Protein 2QWU (pdb70)

Structure (mmCIF, N/CA/C/O backbone):
data_2QWU
#
_entry.id   2QWU
#
_cell.length_a   49.031
_cell.length_b   83.991
_cell.length_c   89.838
_cell.angle_alpha   90.00
_cell.angle_beta   90.00
_cell.angle_gamma   90.00
#
_symmetry.space_group_name_H-M   'P 21 21 21'
#
loop_
_entity.id
_entity.type
_entity.pdbx_description
1 polymer 'Intracellular growth locus, subunit C'
2 water water
#
loop_
_atom_site.group_PDB
_atom_site.id
_atom_site.type_symbol
_atom_site.label_atom_id
_atom_site.label_alt_id
_atom_site.label_comp_id
_atom_site.label_asym_id
_atom_site.label_entity_id
_atom_site.label_seq_id
_atom_site.pdbx_PDB_ins_code
_atom_site.Cartn_x
_atom_site.Cartn_y
_atom_site.Cartn_z
_atom_site.occupancy
_atom_site.B_iso_or_equiv
_atom_site.auth_seq_id
_atom_site.auth_comp_id
_atom_site.auth_asym_id
_atom_site.auth_atom_id
_atom_site.pdbx_PDB_model_num
ATOM 9 N N . SER A 1 4 ? 0.947 45.574 58.939 1.00 46.33 4 SER A N 1
ATOM 10 C CA . SER A 1 4 ? 1.066 45.026 60.304 1.00 43.11 4 SER A CA 1
ATOM 11 C C . SER A 1 4 ? 2.001 45.934 61.121 1.00 39.34 4 SER A C 1
ATOM 12 O O . SER A 1 4 ? 1.985 45.977 62.338 1.00 39.81 4 SER A O 1
ATOM 15 N N . GLU A 1 5 ? 2.843 46.613 60.368 1.00 37.42 5 GLU A N 1
ATOM 16 C CA . GLU A 1 5 ? 3.848 47.565 60.805 1.00 33.13 5 GLU A CA 1
ATOM 17 C C . GLU A 1 5 ? 3.264 48.575 61.815 1.00 30.43 5 GLU A C 1
ATOM 18 O O . GLU A 1 5 ? 2.227 49.216 61.555 1.00 28.06 5 GLU A O 1
ATOM 32 N N . ILE A 1 7 ? 4.432 51.545 62.548 1.00 21.20 7 ILE A N 1
ATOM 33 C CA . ILE A 1 7 ? 4.396 52.866 61.919 1.00 23.60 7 ILE A CA 1
ATOM 34 C C . ILE A 1 7 ? 4.265 52.697 60.409 1.00 25.40 7 ILE A C 1
ATOM 35 O O . ILE A 1 7 ? 5.139 52.083 59.761 1.00 24.18 7 ILE A O 1
ATOM 40 N N . THR A 1 8 ? 3.182 53.234 59.836 1.00 25.93 8 THR A N 1
ATOM 41 C CA . THR A 1 8 ? 2.933 53.091 58.394 1.00 25.69 8 THR A CA 1
ATOM 42 C C . THR A 1 8 ? 3.561 54.223 57.569 1.00 26.88 8 THR A C 1
ATOM 43 O O . THR A 1 8 ? 3.681 55.351 58.040 1.00 26.93 8 THR A O 1
ATOM 47 N N . ARG A 1 9 ? 3.936 53.920 56.325 1.00 27.88 9 ARG A N 1
ATOM 48 C CA . ARG A 1 9 ? 4.511 54.939 55.451 1.00 29.26 9 ARG A CA 1
ATOM 49 C C . ARG A 1 9 ? 3.538 56.122 55.300 1.00 29.59 9 ARG A C 1
ATOM 50 O O . ARG A 1 9 ? 3.959 57.280 55.273 1.00 29.18 9 ARG A O 1
ATOM 58 N N . GLN A 1 10 ? 2.240 55.828 55.202 1.00 28.38 10 GLN A N 1
ATOM 59 C CA . GLN A 1 10 ? 1.214 56.878 55.119 1.00 29.66 10 GLN A CA 1
ATOM 60 C C . GLN A 1 10 ? 1.292 57.850 56.314 1.00 27.18 10 GLN A C 1
ATOM 61 O O . GLN A 1 10 ? 1.231 59.062 56.130 1.00 27.75 10 GLN A O 1
ATOM 67 N N . GLN A 1 11 ? 1.402 57.344 57.546 1.00 25.76 11 GLN A N 1
ATOM 68 C CA . GLN A 1 11 ? 1.534 58.241 58.690 1.00 25.63 11 GLN A CA 1
ATOM 69 C C . GLN A 1 11 ? 2.748 59.165 58.560 1.00 27.33 11 GLN A C 1
ATOM 70 O O . GLN A 1 11 ? 2.679 60.351 58.870 1.00 26.07 11 GLN A O 1
ATOM 76 N N . VAL A 1 12 ? 3.879 58.595 58.143 1.00 26.60 12 VAL A N 1
ATOM 77 C CA . VAL A 1 12 ? 5.113 59.359 58.027 1.00 28.10 12 VAL A CA 1
ATOM 78 C C . VAL A 1 12 ? 5.029 60.389 56.894 1.00 29.03 12 VAL A C 1
ATOM 79 O O . VAL A 1 12 ? 5.479 61.517 57.033 1.00 30.43 12 VAL A O 1
ATOM 83 N N . THR A 1 13 ? 4.469 60.001 55.761 1.00 30.50 13 THR A N 1
ATOM 84 C CA . THR A 1 13 ? 4.387 60.943 54.656 1.00 31.60 13 THR A CA 1
ATOM 85 C C . THR A 1 13 ? 3.401 62.087 54.956 1.00 31.81 13 THR A C 1
ATOM 86 O O . THR A 1 13 ? 3.679 63.253 54.674 1.00 31.61 13 THR A O 1
ATOM 90 N N . SER A 1 14 ? 2.279 61.756 55.591 1.00 30.82 14 SER A N 1
ATOM 91 C CA . SER A 1 14 ? 1.235 62.748 55.851 1.00 31.17 14 SER A CA 1
ATOM 92 C C . SER A 1 14 ? 1.399 63.670 57.078 1.00 31.26 14 SER A C 1
ATOM 93 O O . SER A 1 14 ? 0.717 64.706 57.174 1.00 30.83 14 SER A O 1
ATOM 96 N N . GLY A 1 15 ? 2.291 63.301 58.000 1.00 28.97 15 GLY A N 1
ATOM 97 C CA . GLY A 1 15 ? 2.493 64.089 59.200 1.00 29.11 15 GLY A CA 1
ATOM 98 C C . GLY A 1 15 ? 1.447 63.841 60.282 1.00 29.99 15 GLY A C 1
ATOM 99 O O . GLY A 1 15 ? 1.218 64.669 61.160 1.00 31.36 15 GLY A O 1
ATOM 100 N N . GLU A 1 16 ? 0.843 62.662 60.220 1.00 28.81 16 GLU A N 1
ATOM 101 C CA . GLU A 1 16 ? -0.167 62.222 61.143 1.00 28.29 16 GLU A CA 1
ATOM 102 C C . GLU A 1 16 ? 0.531 61.849 62.459 1.00 26.48 16 GLU A C 1
ATOM 103 O O . GLU A 1 16 ? 1.743 61.652 62.494 1.00 27.06 16 GLU A O 1
ATOM 109 N N . THR A 1 17 ? -0.244 61.719 63.526 1.00 23.46 17 THR A N 1
ATOM 110 C CA . THR A 1 17 ? 0.302 61.259 64.800 1.00 22.30 17 THR A CA 1
ATOM 111 C C . THR A 1 17 ? 0.966 59.865 64.660 1.00 23.86 17 THR A C 1
ATOM 112 O O . THR A 1 17 ? 0.434 58.972 63.974 1.00 20.30 17 THR A O 1
ATOM 116 N N . ILE A 1 18 ? 2.138 59.697 65.294 1.00 20.61 18 ILE A N 1
ATOM 117 C CA . ILE A 1 18 ? 2.870 58.436 65.261 1.00 23.52 18 ILE A CA 1
ATOM 118 C C . ILE A 1 18 ? 2.634 57.870 66.641 1.00 21.47 18 ILE A C 1
ATOM 119 O O . ILE A 1 18 ? 2.716 58.603 67.674 1.00 20.73 18 ILE A O 1
ATOM 124 N N . HIS A 1 19 ? 2.324 56.589 66.684 1.00 22.93 19 HIS A N 1
ATOM 125 C CA . HIS A 1 19 ? 2.016 55.955 67.934 1.00 24.14 19 HIS A CA 1
ATOM 126 C C . HIS A 1 19 ? 2.687 54.591 67.979 1.00 24.31 19 HIS A C 1
ATOM 127 O O . HIS A 1 19 ? 2.621 53.824 67.017 1.00 26.20 19 HIS A O 1
ATOM 134 N N . VAL A 1 20 ? 3.351 54.306 69.082 1.00 20.84 20 VAL A N 1
ATOM 135 C CA . VAL A 1 20 ? 3.961 52.992 69.242 1.00 22.62 20 VAL A CA 1
ATOM 136 C C . VAL A 1 20 ? 3.508 52.442 70.575 1.00 22.35 20 VAL A C 1
ATOM 137 O O . VAL A 1 20 ? 3.390 53.164 71.587 1.00 21.12 20 VAL A O 1
ATOM 141 N N . ARG A 1 21 ? 3.271 51.150 70.614 1.00 24.01 21 ARG A N 1
ATOM 142 C CA . ARG A 1 21 ? 2.850 50.540 71.838 1.00 26.04 21 ARG A CA 1
ATOM 143 C C . ARG A 1 21 ? 3.308 49.097 71.825 1.00 25.00 21 ARG A C 1
ATOM 144 O O . ARG A 1 21 ? 3.168 48.397 70.793 1.00 25.22 21 ARG A O 1
ATOM 152 N N . THR A 1 22 ? 3.850 48.654 72.947 1.00 21.51 22 THR A N 1
ATOM 153 C CA . THR A 1 22 ? 4.308 47.288 73.069 1.00 20.80 22 THR A CA 1
ATOM 154 C C . THR A 1 22 ? 3.649 46.698 74.309 1.00 21.70 22 THR A C 1
ATOM 155 O O . THR A 1 22 ? 2.990 47.412 75.078 1.00 21.23 22 THR A O 1
ATOM 159 N N . ASP A 1 23 ? 3.812 45.393 74.507 1.00 21.47 23 ASP A N 1
ATOM 160 C CA . ASP A 1 23 ? 3.327 44.766 75.745 1.00 22.87 23 ASP A CA 1
ATOM 161 C C . ASP A 1 23 ? 4.188 45.352 76.914 1.00 21.16 23 ASP A C 1
ATOM 162 O O . ASP A 1 23 ? 5.361 45.667 76.728 1.00 20.21 23 ASP A O 1
ATOM 167 N N . PRO A 1 24 ? 3.611 45.524 78.127 1.00 21.60 24 PRO A N 1
ATOM 168 C CA . PRO A 1 24 ? 4.398 46.098 79.243 1.00 21.88 24 PRO A CA 1
ATOM 169 C C . PRO A 1 24 ? 5.731 45.417 79.562 1.00 21.02 24 PRO A C 1
ATOM 170 O O . PRO A 1 24 ? 6.681 46.105 79.895 1.00 22.01 24 PRO A O 1
ATOM 174 N N . THR A 1 25 ? 5.819 44.089 79.451 1.00 19.92 25 THR A N 1
ATOM 175 C CA . THR A 1 25 ? 7.104 43.450 79.739 1.00 20.42 25 THR A CA 1
ATOM 176 C C . THR A 1 25 ? 7.719 42.906 78.450 1.00 19.18 25 THR A C 1
ATOM 177 O O . THR A 1 25 ? 8.483 41.945 78.476 1.00 20.70 25 THR A O 1
ATOM 181 N N . ALA A 1 26 ? 7.428 43.541 77.317 1.00 16.83 26 ALA A N 1
ATOM 182 C CA . ALA A 1 26 ? 7.988 43.077 76.053 1.00 17.35 26 ALA A CA 1
ATOM 183 C C . ALA A 1 26 ? 9.528 43.074 76.053 1.00 18.05 26 ALA A C 1
ATOM 184 O O . ALA A 1 26 ? 10.136 42.282 75.316 1.00 19.21 26 ALA A O 1
ATOM 186 N N . CYS A 1 27 ? 10.131 43.954 76.870 1.00 20.11 27 CYS A N 1
ATOM 187 C CA . CYS A 1 27 ? 11.601 44.084 76.942 1.00 20.42 27 CYS A CA 1
ATOM 188 C C . CYS A 1 27 ? 12.302 42.839 77.521 1.00 21.79 27 CYS A C 1
ATOM 189 O O . CYS A 1 27 ? 13.529 42.726 77.430 1.00 22.54 27 CYS A O 1
ATOM 192 N N . ILE A 1 28 ? 11.549 41.931 78.154 1.00 20.65 28 ILE A N 1
ATOM 193 C CA . ILE A 1 28 ? 12.157 40.735 78.667 1.00 22.53 28 ILE A CA 1
ATOM 194 C C . ILE A 1 28 ? 11.494 39.495 78.105 1.00 23.70 28 ILE A C 1
ATOM 195 O O . ILE A 1 28 ? 10.445 39.545 77.451 1.00 23.04 28 ILE A O 1
ATOM 200 N N . GLY A 1 29 ? 12.126 38.357 78.308 1.00 24.49 29 GLY A N 1
ATOM 201 C CA . GLY A 1 29 ? 11.516 37.135 77.796 1.00 24.88 29 GLY A CA 1
ATOM 202 C C . GLY A 1 29 ? 11.908 36.770 76.366 1.00 22.79 29 GLY A C 1
ATOM 203 O O . GLY A 1 29 ? 12.627 37.521 75.683 1.00 23.04 29 GLY A O 1
ATOM 204 N N . SER A 1 30 ? 11.401 35.623 75.923 1.00 23.77 30 SER A N 1
ATOM 205 C CA . SER A 1 30 ? 11.666 35.019 74.597 1.00 23.16 30 SER A CA 1
ATOM 206 C C . SER A 1 30 ? 10.386 35.074 73.776 1.00 24.36 30 SER A C 1
ATOM 207 O O . SER A 1 30 ? 9.499 34.264 74.016 1.00 25.06 30 SER A O 1
ATOM 212 N N . HIS A 1 31 ? 10.291 36.000 72.834 1.00 22.75 31 HIS A N 1
ATOM 213 C CA . HIS A 1 31 ? 9.076 36.134 72.020 1.00 22.64 31 HIS A CA 1
ATOM 214 C C . HIS A 1 31 ? 9.416 36.883 70.746 1.00 21.26 31 HIS A C 1
ATOM 215 O O . HIS A 1 31 ? 10.455 37.497 70.667 1.00 20.80 31 HIS A O 1
ATOM 222 N N . PRO A 1 32 ? 8.532 36.844 69.730 1.00 19.67 32 PRO A N 1
ATOM 223 C CA . PRO A 1 32 ? 8.785 37.521 68.463 1.00 19.58 32 PRO A CA 1
ATOM 224 C C . PRO A 1 32 ? 8.189 38.915 68.326 1.00 18.07 32 PRO A C 1
ATOM 225 O O . PRO A 1 32 ? 8.186 39.464 67.243 1.00 18.54 32 PRO A O 1
ATOM 229 N N . ASN A 1 33 ? 7.645 39.453 69.400 1.00 18.17 33 ASN A N 1
ATOM 230 C CA . ASN A 1 33 ? 6.924 40.744 69.311 1.00 18.35 33 ASN A CA 1
ATOM 231 C C . ASN A 1 33 ? 7.828 41.936 69.505 1.00 18.10 33 ASN A C 1
ATOM 232 O O . ASN A 1 33 ? 8.999 41.796 69.918 1.00 17.92 33 ASN A O 1
ATOM 237 N N . CYS A 1 34 ? 7.301 43.106 69.175 1.00 16.20 34 CYS A N 1
ATOM 238 C CA . CYS A 1 34 ? 8.104 44.318 69.271 1.00 16.15 34 CYS A CA 1
ATOM 239 C C . CYS A 1 34 ? 8.444 44.709 70.713 1.00 16.77 34 CYS A C 1
ATOM 240 O O . CYS A 1 34 ? 7.742 44.384 71.689 1.00 14.23 34 CYS A O 1
ATOM 243 N N . ARG A 1 35 ? 9.615 45.325 70.860 1.00 15.41 35 ARG A N 1
ATOM 244 C CA . ARG A 1 35 ? 10.023 45.783 72.184 1.00 14.65 35 ARG A CA 1
ATOM 245 C C . ARG A 1 35 ? 11.009 46.956 71.997 1.00 14.27 35 ARG A C 1
ATOM 246 O O . ARG A 1 35 ? 11.794 47.004 71.037 1.00 14.32 35 ARG A O 1
ATOM 262 N N . PHE A 1 37 ? 13.650 49.631 74.357 1.00 14.46 37 PHE A N 1
ATOM 263 C CA . PHE A 1 37 ? 14.211 49.953 75.620 1.00 14.31 37 PHE A CA 1
ATOM 264 C C . PHE A 1 37 ? 15.438 50.849 75.412 1.00 14.36 37 PHE A C 1
ATOM 265 O O . PHE A 1 37 ? 15.980 50.945 74.290 1.00 15.74 37 PHE A O 1
ATOM 273 N N . ILE A 1 38 ? 15.819 51.537 76.484 1.00 15.04 38 ILE A N 1
ATOM 274 C CA . ILE A 1 38 ? 16.935 52.476 76.394 1.00 15.42 38 ILE A CA 1
ATOM 275 C C . ILE A 1 38 ? 18.008 52.187 77.436 1.00 17.01 38 ILE A C 1
ATOM 276 O O . ILE A 1 38 ? 17.714 51.787 78.557 1.00 15.59 38 ILE A O 1
ATOM 281 N N . ASP A 1 39 ? 19.273 52.439 77.089 1.00 18.82 39 ASP A N 1
ATOM 282 C CA . ASP A 1 39 ? 20.363 52.062 77.998 1.00 18.58 39 ASP A CA 1
ATOM 283 C C . ASP A 1 39 ? 20.664 53.049 79.110 1.00 19.68 39 ASP A C 1
ATOM 284 O O . ASP A 1 39 ? 21.478 52.746 80.017 1.00 21.55 39 ASP A O 1
ATOM 289 N N . SER A 1 40 ? 19.983 54.185 79.091 1.00 16.82 40 SER A N 1
ATOM 290 C CA . SER A 1 40 ? 20.108 55.155 80.163 1.00 18.80 40 SER A CA 1
ATOM 291 C C . SER A 1 40 ? 18.869 56.034 80.175 1.00 17.94 40 SER A C 1
ATOM 292 O O . SER A 1 40 ? 18.179 56.139 79.167 1.00 18.94 40 SER A O 1
ATOM 295 N N . LEU A 1 41 ? 18.576 56.642 81.321 1.00 17.43 41 LEU A N 1
ATOM 296 C CA . LEU A 1 41 ? 17.447 57.504 81.453 1.00 17.24 41 LEU A CA 1
ATOM 297 C C . LEU A 1 41 ? 17.677 58.454 82.633 1.00 18.53 41 LEU A C 1
ATOM 298 O O . LEU A 1 41 ? 17.987 58.033 83.749 1.00 20.12 41 LEU A O 1
ATOM 303 N N . THR A 1 42 ? 17.534 59.734 82.360 1.00 19.14 42 THR A N 1
ATOM 304 C CA . THR A 1 42 ? 17.608 60.737 83.399 1.00 21.31 42 THR A CA 1
ATOM 305 C C . THR A 1 42 ? 16.314 61.510 83.439 1.00 21.12 42 THR A C 1
ATOM 306 O O . THR A 1 42 ? 15.836 61.949 82.408 1.00 22.20 42 THR A O 1
ATOM 310 N N . ILE A 1 43 ? 15.755 61.664 84.641 1.00 21.77 43 ILE A N 1
ATOM 311 C CA . ILE A 1 43 ? 14.517 62.423 84.811 1.00 23.19 43 ILE A CA 1
ATOM 312 C C . ILE A 1 43 ? 14.701 63.498 85.889 1.00 24.33 43 ILE A C 1
ATOM 313 O O . ILE A 1 43 ? 14.979 63.168 87.049 1.00 23.86 43 ILE A O 1
ATOM 318 N N . ALA A 1 44 ? 14.524 64.760 85.496 1.00 25.18 44 ALA A N 1
ATOM 319 C CA . ALA A 1 44 ? 14.658 65.888 86.429 1.00 26.66 44 ALA A CA 1
ATOM 320 C C . ALA A 1 44 ? 16.016 65.757 87.144 1.00 26.85 44 ALA A C 1
ATOM 321 O O . ALA A 1 44 ? 16.148 66.021 88.343 1.00 27.67 44 ALA A O 1
ATOM 323 N N . GLY A 1 45 ? 17.019 65.329 86.388 1.00 26.06 45 GLY A N 1
ATOM 324 C CA . GLY A 1 45 ? 18.356 65.172 86.925 1.00 28.16 45 GLY A CA 1
ATOM 325 C C . GLY A 1 45 ? 18.637 63.879 87.670 1.00 28.22 45 GLY A C 1
ATOM 326 O O . GLY A 1 45 ? 19.793 63.626 88.067 1.00 31.23 45 GLY A O 1
ATOM 327 N N . GLU A 1 46 ? 17.625 63.044 87.881 1.00 26.71 46 GLU A N 1
ATOM 328 C CA . GLU A 1 46 ? 17.870 61.793 88.598 1.00 27.80 46 GLU A CA 1
ATOM 329 C C . GLU A 1 46 ? 18.184 60.732 87.566 1.00 27.65 46 GLU A C 1
ATOM 330 O O . GLU A 1 46 ? 17.411 60.515 86.635 1.00 27.17 46 GLU A O 1
ATOM 336 N N . LYS A 1 47 ? 19.339 60.103 87.717 1.00 26.79 47 LYS A N 1
ATOM 337 C CA . LYS A 1 47 ? 19.794 59.035 86.815 1.00 27.30 47 LYS A CA 1
ATOM 338 C C . LYS A 1 47 ? 19.228 57.679 87.248 1.00 27.20 47 LYS A C 1
ATOM 339 O O . LYS A 1 47 ? 19.402 57.259 88.400 1.00 27.45 47 LYS A O 1
ATOM 345 N N . LEU A 1 48 ? 18.537 56.984 86.350 1.00 23.99 48 LEU A N 1
ATOM 346 C CA . LEU A 1 48 ? 18.012 55.676 86.729 1.00 24.08 48 LEU A CA 1
ATOM 347 C C . LEU A 1 48 ? 19.139 54.650 86.555 1.00 22.62 48 LEU A C 1
ATOM 348 O O . LEU A 1 48 ? 19.924 54.754 85.623 1.00 24.15 48 LEU A O 1
ATOM 353 N N . ASP A 1 49 ? 19.219 53.670 87.456 1.00 25.06 49 ASP A N 1
ATOM 354 C CA . ASP A 1 49 ? 20.218 52.602 87.349 1.00 25.98 49 ASP A CA 1
ATOM 355 C C . ASP A 1 49 ? 19.913 51.719 86.143 1.00 25.48 49 ASP A C 1
ATOM 356 O O . ASP A 1 49 ? 18.743 51.474 85.806 1.00 24.98 49 ASP A O 1
ATOM 361 N N . LYS A 1 50 ? 20.961 51.254 85.474 1.00 23.51 50 LYS A N 1
ATOM 362 C CA . LYS A 1 50 ? 20.812 50.353 84.329 1.00 23.33 50 LYS A CA 1
ATOM 363 C C . LYS A 1 50 ? 20.756 48.955 84.976 1.00 22.71 50 LYS A C 1
ATOM 364 O O . LYS A 1 50 ? 21.773 48.332 85.217 1.00 22.34 50 LYS A O 1
ATOM 370 N N . ASN A 1 51 ? 19.551 48.472 85.272 1.00 20.04 51 ASN A N 1
ATOM 371 C CA . ASN A 1 51 ? 19.381 47.233 86.008 1.00 20.46 51 ASN A CA 1
ATOM 372 C C . ASN A 1 51 ? 18.382 46.250 85.423 1.00 20.27 51 ASN A C 1
ATOM 373 O O . ASN A 1 51 ? 17.975 45.285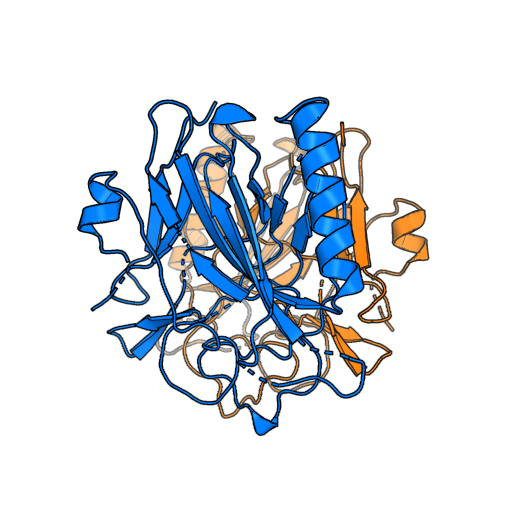 86.081 1.00 22.47 51 ASN A O 1
ATOM 378 N N . ILE A 1 52 ? 17.962 46.474 84.182 1.00 18.17 52 ILE A N 1
ATOM 379 C CA . ILE A 1 52 ? 17.034 45.557 83.578 1.00 18.17 52 ILE A CA 1
ATOM 380 C C . ILE A 1 52 ? 17.762 44.766 82.530 1.00 18.12 52 ILE A C 1
ATOM 381 O O . ILE A 1 52 ? 18.462 45.367 81.685 1.00 18.58 52 ILE A O 1
ATOM 386 N N . VAL A 1 53 ? 17.641 43.441 82.600 1.00 18.03 53 VAL A N 1
ATOM 387 C CA . VAL A 1 53 ? 18.282 42.588 81.581 1.00 18.49 53 VAL A CA 1
ATOM 388 C C . VAL A 1 53 ? 17.311 42.502 80.401 1.00 17.89 53 VAL A C 1
ATOM 389 O O . VAL A 1 53 ? 16.543 41.533 80.266 1.00 19.49 53 VAL A O 1
ATOM 393 N N . ALA A 1 54 ? 17.325 43.551 79.575 1.00 18.44 54 ALA A N 1
ATOM 394 C CA . ALA A 1 54 ? 16.402 43.659 78.435 1.00 16.68 54 ALA A CA 1
ATOM 395 C C . ALA A 1 54 ? 16.944 42.887 77.264 1.00 18.58 54 ALA A C 1
ATOM 396 O O . ALA A 1 54 ? 18.196 42.808 77.018 1.00 17.67 54 ALA A O 1
ATOM 398 N N . ILE A 1 55 ? 16.011 42.311 76.525 1.00 15.01 55 ILE A N 1
ATOM 399 C CA . ILE A 1 55 ? 16.364 41.431 75.417 1.00 16.64 55 ILE A CA 1
ATOM 400 C C . ILE A 1 55 ? 16.059 42.069 74.053 1.00 18.12 55 ILE A C 1
ATOM 401 O O . ILE A 1 55 ? 14.894 42.399 73.760 1.00 16.60 55 ILE A O 1
ATOM 406 N N . ASP A 1 56 ? 17.101 42.300 73.247 1.00 17.70 56 ASP A N 1
ATOM 407 C CA . ASP A 1 56 ? 16.936 42.885 71.921 1.00 18.48 56 ASP A CA 1
ATOM 408 C C . ASP A 1 56 ? 16.240 41.828 71.011 1.00 16.03 56 ASP A C 1
ATOM 409 O O . ASP A 1 56 ? 16.273 40.629 71.271 1.00 18.27 56 ASP A O 1
ATOM 414 N N . GLY A 1 57 ? 15.601 42.296 69.948 1.00 15.86 57 GLY A N 1
ATOM 415 C CA . GLY A 1 57 ? 14.899 41.344 69.096 1.00 17.32 57 GLY A CA 1
ATOM 416 C C . GLY A 1 57 ? 15.846 40.283 68.566 1.00 17.51 57 GLY A C 1
ATOM 417 O O . GLY A 1 57 ? 16.962 40.611 68.097 1.00 18.51 57 GLY A O 1
ATOM 418 N N . GLY A 1 58 ? 15.400 39.046 68.653 1.00 18.41 58 GLY A N 1
ATOM 419 C CA . GLY A 1 58 ? 16.144 37.904 68.141 1.00 19.60 58 GLY A CA 1
ATOM 420 C C . GLY A 1 58 ? 17.257 37.427 69.030 1.00 23.02 58 GLY A C 1
ATOM 421 O O . GLY A 1 58 ? 17.887 36.389 68.748 1.00 22.08 58 GLY A O 1
ATOM 422 N N . GLU A 1 59 ? 17.518 38.166 70.107 1.00 22.29 59 GLU A N 1
ATOM 423 C CA . GLU A 1 59 ? 18.623 37.831 70.985 1.00 25.54 59 GLU A CA 1
ATOM 424 C C . GLU A 1 59 ? 18.364 36.516 71.743 1.00 26.02 59 GLU A C 1
ATOM 425 O O . GLU A 1 59 ? 17.251 36.208 72.172 1.00 24.26 59 GLU A O 1
ATOM 431 N N . ASP A 1 60 ? 19.434 35.752 71.932 1.00 27.29 60 ASP A N 1
ATOM 432 C CA . ASP A 1 60 ? 19.392 34.467 72.617 1.00 29.55 60 ASP A CA 1
ATOM 433 C C . ASP A 1 60 ? 19.341 34.747 74.132 1.00 30.32 60 ASP A C 1
ATOM 434 O O . ASP A 1 60 ? 20.340 35.189 74.707 1.00 30.22 60 ASP A O 1
ATOM 439 N N . VAL A 1 61 ? 18.210 34.478 74.794 1.00 28.40 61 VAL A N 1
ATOM 440 C CA . VAL A 1 61 ? 18.077 34.831 76.206 1.00 28.31 61 VAL A CA 1
ATOM 441 C C . VAL A 1 61 ? 18.984 34.101 77.183 1.00 28.75 61 VAL A C 1
ATOM 442 O O . VAL A 1 61 ? 19.218 34.598 78.270 1.00 28.17 61 VAL A O 1
ATOM 446 N N . THR A 1 62 ? 19.496 32.947 76.765 1.00 30.82 62 THR A N 1
ATOM 447 C CA . THR A 1 62 ? 20.378 32.118 77.601 1.00 32.43 62 THR A CA 1
ATOM 448 C C . THR A 1 62 ? 21.771 32.725 77.679 1.00 32.77 62 THR A C 1
ATOM 449 O O . THR A 1 62 ? 22.574 32.325 78.519 1.00 31.56 62 THR A O 1
ATOM 453 N N . LYS A 1 63 ? 22.062 33.660 76.782 1.00 32.42 63 LYS A N 1
ATOM 454 C CA . LYS A 1 63 ? 23.336 34.327 76.805 1.00 34.62 63 LYS A CA 1
ATOM 455 C C . LYS A 1 63 ? 23.220 35.699 77.482 1.00 34.64 63 LYS A C 1
ATOM 456 O O . LYS A 1 63 ? 24.222 36.381 77.685 1.00 34.90 63 LYS A O 1
ATOM 462 N N . ALA A 1 64 ? 22.002 36.101 77.825 1.00 34.06 64 ALA A N 1
ATOM 463 C CA . ALA A 1 64 ? 21.785 37.406 78.462 1.00 36.04 64 ALA A CA 1
ATOM 464 C C . ALA A 1 64 ? 22.156 37.318 79.944 1.00 37.57 64 ALA A C 1
ATOM 465 O O . ALA A 1 64 ? 21.639 36.471 80.670 1.00 40.95 64 ALA A O 1
ATOM 467 N N . ASP A 1 65 ? 23.058 38.165 80.401 1.00 37.67 65 ASP A N 1
ATOM 468 C CA . ASP A 1 65 ? 23.393 38.103 81.800 1.00 38.37 65 ASP A CA 1
ATOM 469 C C . ASP A 1 65 ? 23.473 39.485 82.444 1.00 37.06 65 ASP A C 1
ATOM 470 O O . ASP A 1 65 ? 22.851 39.731 83.486 1.00 39.07 65 ASP A O 1
ATOM 475 N N . SER A 1 66 ? 24.179 40.411 81.821 1.00 34.23 66 SER A N 1
ATOM 476 C CA . SER A 1 66 ? 24.291 41.723 82.428 1.00 32.57 66 SER A CA 1
ATOM 477 C C . SER A 1 66 ? 23.131 42.627 82.037 1.00 27.98 66 SER A C 1
ATOM 478 O O . SER A 1 66 ? 22.497 42.421 81.021 1.00 26.85 66 SER A O 1
ATOM 481 N N . ALA A 1 67 ? 22.853 43.613 82.883 1.00 26.31 67 ALA A N 1
ATOM 482 C CA . ALA A 1 67 ? 21.773 44.564 82.603 1.00 23.73 67 ALA A CA 1
ATOM 483 C C . ALA A 1 67 ? 22.091 45.331 81.341 1.00 23.82 67 ALA A C 1
ATOM 484 O O . ALA A 1 67 ? 23.236 45.731 81.074 1.00 23.46 67 ALA A O 1
ATOM 486 N N . THR A 1 68 ? 21.049 45.654 80.598 1.00 21.05 68 THR A N 1
ATOM 487 C CA . THR A 1 68 ? 21.231 46.344 79.331 1.00 21.22 68 THR A CA 1
ATOM 488 C C . THR A 1 68 ? 20.371 47.565 79.229 1.00 20.50 68 THR A C 1
ATOM 489 O O . THR A 1 68 ? 20.526 48.373 78.302 1.00 19.29 68 THR A O 1
ATOM 493 N N . ALA A 1 69 ? 19.424 47.708 80.154 1.00 19.52 69 ALA A N 1
ATOM 494 C CA . ALA A 1 69 ? 18.519 48.848 80.046 1.00 18.72 69 ALA A CA 1
ATOM 495 C C . ALA A 1 69 ? 18.206 49.521 81.379 1.00 16.66 69 ALA A C 1
ATOM 496 O O . ALA A 1 69 ? 18.153 48.840 82.393 1.00 17.74 69 ALA A O 1
ATOM 498 N N . ALA A 1 70 ? 18.068 50.846 81.339 1.00 15.78 70 ALA A N 1
ATOM 499 C CA . ALA A 1 70 ? 17.639 51.621 82.501 1.00 15.58 70 ALA A CA 1
ATOM 500 C C . ALA A 1 70 ? 16.081 51.723 82.460 1.00 15.68 70 ALA A C 1
ATOM 501 O O . ALA A 1 70 ? 15.436 51.946 83.497 1.00 16.12 70 ALA A O 1
ATOM 503 N N . ALA A 1 71 ? 15.493 51.585 81.269 1.00 14.37 71 ALA A N 1
ATOM 504 C CA . ALA A 1 71 ? 14.028 51.700 81.149 1.00 15.92 71 ALA A CA 1
ATOM 505 C C . ALA A 1 71 ? 13.552 51.070 79.879 1.00 16.87 71 ALA A C 1
ATOM 506 O O . ALA A 1 71 ? 14.315 50.980 78.910 1.00 16.55 71 ALA A O 1
ATOM 508 N N . SER A 1 72 ? 12.297 50.607 79.876 1.00 13.80 72 SER A N 1
ATOM 509 C CA . SER A 1 72 ? 11.696 50.124 78.655 1.00 15.54 72 SER A CA 1
ATOM 510 C C . SER A 1 72 ? 10.807 51.301 78.205 1.00 17.18 72 SER A C 1
ATOM 511 O O . SER A 1 72 ? 10.447 52.187 79.025 1.00 16.74 72 SER A O 1
ATOM 514 N N . VAL A 1 73 ? 10.544 51.363 76.903 1.00 14.67 73 VAL A N 1
ATOM 515 C CA . VAL A 1 73 ? 9.574 52.355 76.397 1.00 16.13 73 VAL A CA 1
ATOM 516 C C . VAL A 1 73 ? 8.373 51.496 75.992 1.00 17.51 73 VAL A C 1
ATOM 517 O O . VAL A 1 73 ? 8.475 50.684 75.062 1.00 17.15 73 VAL A O 1
ATOM 521 N N . ILE A 1 74 ? 7.272 51.645 76.725 1.00 16.02 74 ILE A N 1
ATOM 522 C CA . ILE A 1 74 ? 6.048 50.842 76.528 1.00 18.03 74 ILE A CA 1
ATOM 523 C C . ILE A 1 74 ? 5.065 51.487 75.557 1.00 19.95 74 ILE A C 1
ATOM 524 O O . ILE A 1 74 ? 4.389 50.780 74.794 1.00 18.84 74 ILE A O 1
ATOM 529 N N . ARG A 1 75 ? 4.979 52.818 75.604 1.00 18.47 75 ARG A N 1
ATOM 530 C CA . ARG A 1 75 ? 4.107 53.533 74.687 1.00 21.55 75 ARG A CA 1
ATOM 531 C C . ARG A 1 75 ? 4.667 54.883 74.433 1.00 19.65 75 ARG A C 1
ATOM 532 O O . ARG A 1 75 ? 5.335 55.488 75.302 1.00 18.52 75 ARG A O 1
ATOM 548 N N . SER A 1 77 ? 3.578 58.507 71.976 1.00 18.11 77 SER A N 1
ATOM 549 C CA . SER A 1 77 ? 2.711 59.171 71.000 1.00 19.33 77 SER A CA 1
ATOM 550 C C . SER A 1 77 ? 3.326 60.523 70.671 1.00 18.00 77 SER A C 1
ATOM 551 O O . SER A 1 77 ? 3.706 61.306 71.547 1.00 17.46 77 SER A O 1
ATOM 554 N N . ILE A 1 78 ? 3.532 60.760 69.395 1.00 16.98 78 ILE A N 1
ATOM 555 C CA . ILE A 1 78 ? 4.085 62.009 68.951 1.00 17.72 78 ILE A CA 1
ATOM 556 C C . ILE A 1 78 ? 3.192 62.618 67.880 1.00 18.62 78 ILE A C 1
ATOM 557 O O . ILE A 1 78 ? 2.946 62.003 66.822 1.00 20.83 78 ILE A O 1
ATOM 562 N N . THR A 1 79 ? 2.677 63.799 68.165 1.00 19.80 79 THR A N 1
ATOM 563 C CA . THR A 1 79 ? 1.858 64.503 67.172 1.00 20.75 79 THR A CA 1
ATOM 564 C C . THR A 1 79 ? 2.699 65.665 66.660 1.00 20.73 79 THR A C 1
ATOM 565 O O . THR A 1 79 ? 2.990 66.598 67.418 1.00 19.68 79 THR A O 1
ATOM 569 N N . PRO A 1 80 ? 3.114 65.585 65.381 1.00 20.74 80 PRO A N 1
ATOM 570 C CA . PRO A 1 80 ? 3.939 66.611 64.757 1.00 23.91 80 PRO A CA 1
ATOM 571 C C . PRO A 1 80 ? 3.331 67.984 64.932 1.00 26.54 80 PRO A C 1
ATOM 572 O O . PRO A 1 80 ? 2.100 68.142 64.977 1.00 27.34 80 PRO A O 1
ATOM 576 N N . GLY A 1 81 ? 4.188 68.982 65.042 1.00 27.32 81 GLY A N 1
ATOM 577 C CA . GLY A 1 81 ? 3.652 70.316 65.195 1.00 29.65 81 GLY A CA 1
ATOM 578 C C . GLY A 1 81 ? 4.374 71.250 64.263 1.00 29.73 81 GLY A C 1
ATOM 579 O O . GLY A 1 81 ? 5.504 70.928 63.846 1.00 29.44 81 GLY A O 1
ATOM 580 N N . SER A 1 82 ? 3.743 72.383 63.928 1.00 30.42 82 SER A N 1
ATOM 581 C CA . SER A 1 82 ? 4.382 73.376 63.046 1.00 31.78 82 SER A CA 1
ATOM 582 C C . SER A 1 82 ? 5.648 73.915 63.738 1.00 30.59 82 SER A C 1
ATOM 583 O O . SER A 1 82 ? 6.702 74.111 63.103 1.00 30.50 82 SER A O 1
ATOM 586 N N . ILE A 1 83 ? 5.548 74.147 65.034 1.00 28.46 83 ILE A N 1
ATOM 587 C CA . ILE A 1 83 ? 6.697 74.565 65.783 1.00 27.46 83 ILE A CA 1
ATOM 588 C C . ILE A 1 83 ? 7.229 73.418 66.667 1.00 26.94 83 ILE A C 1
ATOM 589 O O . ILE A 1 83 ? 8.345 72.938 66.465 1.00 28.33 83 ILE A O 1
ATOM 594 N N . ASN A 1 84 ? 6.461 73.001 67.666 1.00 25.92 84 ASN A N 1
ATOM 595 C CA . ASN A 1 84 ? 6.934 71.923 68.525 1.00 26.57 84 ASN A CA 1
ATOM 596 C C . ASN A 1 84 ? 5.868 70.839 68.565 1.00 24.53 84 ASN A C 1
ATOM 597 O O . ASN A 1 84 ? 4.663 71.130 68.472 1.00 25.10 84 ASN A O 1
ATOM 602 N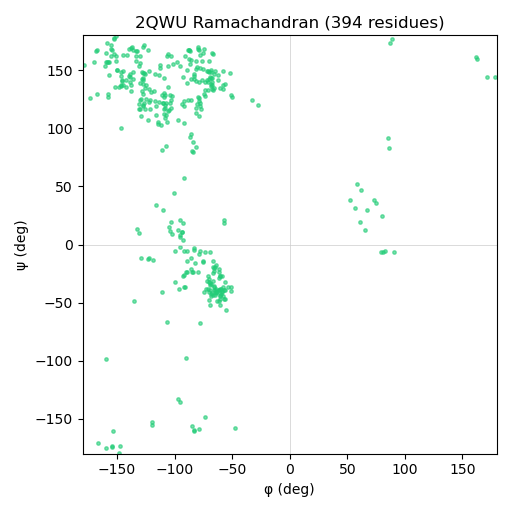 N . PRO A 1 85 ? 6.291 69.575 68.700 1.00 21.87 85 PRO A N 1
ATOM 603 C CA . PRO A 1 85 ? 5.332 68.458 68.758 1.00 20.33 85 PRO A CA 1
ATOM 604 C C . PRO A 1 85 ? 4.720 68.331 70.135 1.00 21.34 85 PRO A C 1
ATOM 605 O O . PRO A 1 85 ? 5.149 69.016 71.056 1.00 22.96 85 PRO A O 1
ATOM 609 N N . THR A 1 86 ? 3.694 67.490 70.271 1.00 20.60 86 THR A N 1
ATOM 610 C CA . THR A 1 86 ? 3.089 67.232 71.591 1.00 20.34 86 THR A CA 1
ATOM 611 C C . THR A 1 86 ? 3.356 65.762 71.760 1.00 19.07 86 THR A C 1
ATOM 612 O O . THR A 1 86 ? 3.112 64.989 70.844 1.00 18.89 86 THR A O 1
ATOM 619 N N . ILE A 1 87 ? 3.874 65.398 72.927 1.00 17.06 87 ILE A N 1
ATOM 620 C CA . ILE A 1 87 ? 4.322 64.033 73.146 1.00 18.09 87 ILE A CA 1
ATOM 621 C C . ILE A 1 87 ? 3.898 63.466 74.473 1.00 17.34 87 ILE A C 1
ATOM 622 O O . ILE A 1 87 ? 3.893 64.167 75.497 1.00 18.69 87 ILE A O 1
ATOM 627 N N . SER A 1 88 ? 3.551 62.185 74.463 1.00 17.68 88 SER A N 1
ATOM 628 C CA . SER A 1 88 ? 3.273 61.471 75.714 1.00 17.24 88 SER A CA 1
ATOM 629 C C . SER A 1 88 ? 4.142 60.219 75.637 1.00 17.01 88 SER A C 1
ATOM 630 O O . SER A 1 88 ? 4.441 59.728 74.557 1.00 17.95 88 SER A O 1
ATOM 633 N N . ILE A 1 89 ? 4.598 59.739 76.786 1.00 16.02 89 ILE A N 1
ATOM 634 C CA . ILE A 1 89 ? 5.439 58.548 76.816 1.00 16.44 89 ILE A CA 1
ATOM 635 C C . ILE A 1 89 ? 5.174 57.749 78.065 1.00 16.27 89 ILE A C 1
ATOM 636 O O . ILE A 1 89 ? 4.838 58.291 79.115 1.00 18.72 89 ILE A O 1
ATOM 641 N N . THR A 1 90 ? 5.317 56.439 77.953 1.00 14.50 90 THR A N 1
ATOM 642 C CA . THR A 1 90 ? 5.141 55.529 79.088 1.00 14.98 90 THR A CA 1
ATOM 643 C C . THR A 1 90 ? 6.401 54.674 79.178 1.00 15.46 90 THR A C 1
ATOM 644 O O . THR A 1 90 ? 6.787 54.047 78.193 1.00 15.26 90 THR A O 1
ATOM 648 N N . LEU A 1 91 ? 7.069 54.749 80.343 1.00 15.88 91 LEU A N 1
ATOM 649 C CA . LEU A 1 91 ? 8.325 54.034 80.558 1.00 15.86 91 LEU A CA 1
ATOM 650 C C . LEU A 1 91 ? 8.189 53.010 81.675 1.00 17.45 91 LEU A C 1
ATOM 651 O O . LEU A 1 91 ? 7.454 53.238 82.616 1.00 19.00 91 LEU A O 1
ATOM 656 N N . GLY A 1 92 ? 8.900 51.889 81.562 1.00 14.95 92 GLY A N 1
ATOM 657 C CA . GLY A 1 92 ? 8.888 50.882 82.605 1.00 15.96 92 GLY A CA 1
ATOM 658 C C . GLY A 1 92 ? 10.268 50.925 83.270 1.00 17.86 92 GLY A C 1
ATOM 659 O O . GLY A 1 92 ? 11.265 50.879 82.568 1.00 15.70 92 GLY A O 1
ATOM 660 N N . VAL A 1 93 ? 10.325 51.069 84.604 1.00 16.44 93 VAL A N 1
ATOM 661 C CA . VAL A 1 93 ? 11.603 51.085 85.293 1.00 16.83 93 VAL A CA 1
ATOM 662 C C . VAL A 1 93 ? 11.572 50.113 86.461 1.00 18.09 93 VAL A C 1
ATOM 663 O O . VAL A 1 93 ? 10.508 49.752 86.967 1.00 17.11 93 VAL A O 1
ATOM 667 N N . LEU A 1 94 ? 12.744 49.651 86.873 1.00 17.00 94 LEU A N 1
ATOM 668 C CA . LEU A 1 94 ? 12.790 48.729 88.035 1.00 17.61 94 LEU A CA 1
ATOM 669 C C . LEU A 1 94 ? 13.403 49.538 89.201 1.00 18.26 94 LEU A C 1
ATOM 670 O O . LEU A 1 94 ? 14.589 49.892 89.181 1.00 18.61 94 LEU A O 1
ATOM 675 N N . ILE A 1 95 ? 12.577 49.890 90.192 1.00 17.81 95 ILE A N 1
ATOM 676 C CA . ILE A 1 95 ? 13.041 50.739 91.307 1.00 18.55 95 ILE A CA 1
ATOM 677 C C . ILE A 1 95 ? 12.392 50.359 92.623 1.00 19.27 95 ILE A C 1
ATOM 678 O O . ILE A 1 95 ? 11.351 49.686 92.653 1.00 17.32 95 ILE A O 1
ATOM 683 N N . LYS A 1 96 ? 13.007 50.825 93.709 1.00 21.13 96 LYS A N 1
ATOM 684 C CA . LYS A 1 96 ? 12.448 50.608 95.046 1.00 24.75 96 LYS A CA 1
ATOM 685 C C . LYS A 1 96 ? 11.354 51.668 95.255 1.00 24.44 96 LYS A C 1
ATOM 686 O O . LYS A 1 96 ? 11.344 52.723 94.617 1.00 23.34 96 LYS A O 1
ATOM 692 N N . SER A 1 97 ? 10.439 51.380 96.161 1.00 26.85 97 SER A N 1
ATOM 693 C CA . SER A 1 97 ? 9.330 52.253 96.482 1.00 28.66 97 SER A CA 1
ATOM 694 C C . SER A 1 97 ? 9.798 53.636 96.910 1.00 28.66 97 SER A C 1
ATOM 695 O O . SER A 1 97 ? 9.194 54.646 96.548 1.00 30.73 97 SER A O 1
ATOM 698 N N . ASN A 1 98 ? 10.878 53.708 97.675 1.00 29.65 98 ASN A N 1
ATOM 699 C CA . ASN A 1 98 ? 11.342 55.000 98.125 1.00 31.40 98 ASN A CA 1
ATOM 700 C C . ASN A 1 98 ? 11.842 55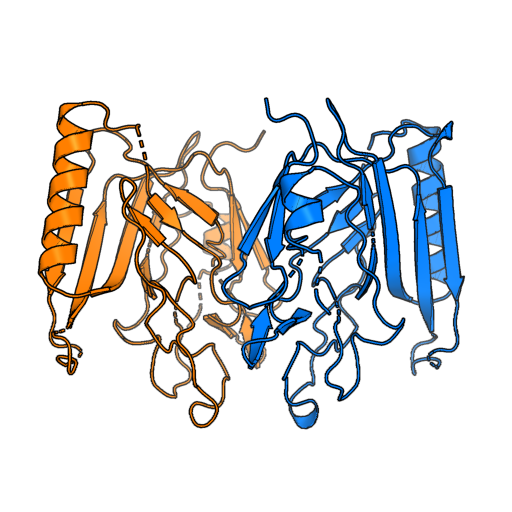.849 96.943 1.00 30.45 98 ASN A C 1
ATOM 701 O O . ASN A 1 98 ? 11.713 57.066 96.951 1.00 31.97 98 ASN A O 1
ATOM 706 N N . VAL A 1 99 ? 12.384 55.211 95.919 1.00 28.57 99 VAL A N 1
ATOM 707 C CA . VAL A 1 99 ? 12.881 55.934 94.752 1.00 26.90 99 VAL A CA 1
ATOM 708 C C . VAL A 1 99 ? 11.709 56.512 93.944 1.00 24.86 99 VAL A C 1
ATOM 709 O O . VAL A 1 99 ? 11.819 57.580 93.358 1.00 23.83 99 VAL A O 1
ATOM 713 N N . ARG A 1 100 ? 10.574 55.829 93.934 1.00 24.20 100 ARG A N 1
ATOM 714 C CA . ARG A 1 100 ? 9.426 56.344 93.218 1.00 24.26 100 ARG A CA 1
ATOM 715 C C . ARG A 1 100 ? 9.017 57.699 93.813 1.00 24.71 100 ARG A C 1
ATOM 716 O O . ARG A 1 100 ? 8.757 58.677 93.113 1.00 23.77 100 ARG A O 1
ATOM 724 N N . THR A 1 101 ? 8.948 57.743 95.133 1.00 24.15 101 THR A N 1
ATOM 725 C CA . THR A 1 101 ? 8.524 58.961 95.805 1.00 24.55 101 THR A CA 1
ATOM 726 C C . THR A 1 101 ? 9.528 60.087 95.570 1.00 23.05 101 THR A C 1
ATOM 727 O O . THR A 1 101 ? 9.139 61.218 95.360 1.00 24.21 101 THR A O 1
ATOM 731 N N . LYS A 1 102 ? 10.817 59.777 95.581 1.00 24.21 102 LYS A N 1
ATOM 732 C CA . LYS A 1 102 ? 11.822 60.798 95.367 1.00 25.13 102 LYS A CA 1
ATOM 733 C C . LYS A 1 102 ? 11.842 61.338 93.939 1.00 23.81 102 LYS A C 1
ATOM 734 O O . LYS A 1 102 ? 12.096 62.528 93.702 1.00 23.68 102 LYS A O 1
ATOM 740 N N . ILE A 1 103 ? 11.543 60.490 92.962 1.00 22.91 103 ILE A N 1
ATOM 741 C CA . ILE A 1 103 ? 11.501 61.002 91.607 1.00 23.32 103 ILE A CA 1
ATOM 742 C C . ILE A 1 103 ? 10.270 61.915 91.478 1.00 22.44 103 ILE A C 1
ATOM 743 O O . ILE A 1 103 ? 10.309 62.987 90.881 1.00 21.11 103 ILE A O 1
ATOM 748 N N . GLU A 1 104 ? 9.162 61.498 92.064 1.00 22.22 104 GLU A N 1
ATOM 749 C CA . GLU A 1 104 ? 7.954 62.291 91.938 1.00 24.04 104 GLU A CA 1
ATOM 750 C C . GLU A 1 104 ? 8.149 63.678 92.533 1.00 23.00 104 GLU A C 1
ATOM 751 O O . GLU A 1 104 ? 7.712 64.705 91.962 1.00 19.63 104 GLU A O 1
ATOM 757 N N . GLU A 1 105 ? 8.789 63.701 93.697 1.00 22.37 105 GLU A N 1
ATOM 758 C CA . GLU A 1 105 ? 9.048 64.984 94.382 1.00 20.09 105 GLU A CA 1
ATOM 759 C C . GLU A 1 105 ? 9.997 65.882 93.631 1.00 19.72 105 GLU A C 1
ATOM 760 O O . GLU A 1 105 ? 9.846 67.095 93.632 1.00 18.94 105 GLU A O 1
ATOM 766 N N . LYS A 1 106 ? 11.018 65.293 93.026 1.00 19.87 106 LYS A N 1
ATOM 767 C CA . LYS A 1 106 ? 11.983 66.071 92.268 1.00 20.32 106 LYS A CA 1
ATOM 768 C C . LYS A 1 106 ? 11.324 66.662 91.026 1.00 20.93 106 LYS A C 1
ATOM 769 O O . LYS A 1 106 ? 11.530 67.823 90.693 1.00 19.18 106 LYS A O 1
ATOM 775 N N . VAL A 1 107 ? 10.499 65.865 90.348 1.00 20.26 107 VAL A N 1
ATOM 776 C CA . VAL A 1 107 ? 9.825 66.366 89.167 1.00 20.23 107 VAL A CA 1
ATOM 777 C C . VAL A 1 107 ? 8.909 67.543 89.499 1.00 21.99 107 VAL A C 1
ATOM 778 O O . VAL A 1 107 ? 8.989 68.593 88.864 1.00 20.51 107 VAL A O 1
ATOM 782 N N . SER A 1 108 ? 8.088 67.384 90.529 1.00 20.57 108 SER A N 1
ATOM 783 C CA . SER A 1 108 ? 7.175 68.404 90.970 1.00 22.41 108 SER A CA 1
ATOM 784 C C . SER A 1 108 ? 7.923 69.692 91.359 1.00 21.99 108 SER A C 1
ATOM 785 O O . SER A 1 108 ? 7.470 70.807 91.069 1.00 22.31 108 SER A O 1
ATOM 788 N N . SER A 1 109 ? 9.058 69.549 92.016 1.00 21.31 109 SER A N 1
ATOM 789 C CA . SER A 1 109 ? 9.816 70.723 92.420 1.00 21.79 109 SER A CA 1
ATOM 790 C C . SER A 1 109 ? 10.345 71.543 91.232 1.00 22.57 109 SER A C 1
ATOM 791 O O . SER A 1 109 ? 10.380 72.783 91.265 1.00 22.31 109 SER A O 1
ATOM 796 N N . ILE A 1 110 ? 10.836 70.852 90.211 1.00 23.04 110 ILE A N 1
ATOM 797 C CA . ILE A 1 110 ? 11.356 71.570 89.050 1.00 24.46 110 ILE A CA 1
ATOM 798 C C . ILE A 1 110 ? 10.215 72.105 88.241 1.00 26.40 110 ILE A C 1
ATOM 799 O O . ILE A 1 110 ? 10.252 73.231 87.753 1.00 27.28 110 ILE A O 1
ATOM 804 N N . LEU A 1 111 ? 9.184 71.304 88.111 1.00 26.99 111 LEU A N 1
ATOM 805 C CA . LEU A 1 111 ? 8.010 71.716 87.378 1.00 28.88 111 LEU A CA 1
ATOM 806 C C . LEU A 1 111 ? 7.360 72.993 87.941 1.00 31.20 111 LEU A C 1
ATOM 807 O O . LEU A 1 111 ? 6.838 73.818 87.168 1.00 30.83 111 LEU A O 1
ATOM 812 N N . GLN A 1 112 ? 7.364 73.152 89.271 1.00 29.66 112 GLN A N 1
ATOM 813 C CA . GLN A 1 112 ? 6.757 74.334 89.899 1.00 31.47 112 GLN A CA 1
ATOM 814 C C . GLN A 1 112 ? 7.714 75.528 89.938 1.00 30.66 112 GLN A C 1
ATOM 815 O O . GLN A 1 112 ? 7.288 76.661 90.020 1.00 34.09 112 GLN A O 1
ATOM 821 N N . ALA A 1 113 ? 9.004 75.271 89.892 1.00 30.41 113 ALA A N 1
ATOM 822 C CA . ALA A 1 113 ? 9.975 76.336 89.909 1.00 31.75 113 ALA A CA 1
ATOM 823 C C . ALA A 1 113 ? 9.992 76.917 88.494 1.00 32.26 113 ALA A C 1
ATOM 824 O O . ALA A 1 113 ? 9.543 78.034 88.287 1.00 33.75 113 ALA A O 1
ATOM 826 N N . SER A 1 114 ? 10.467 76.148 87.513 1.00 32.03 114 SER A N 1
ATOM 827 C CA . SER A 1 114 ? 10.506 76.613 86.113 1.00 31.37 114 SER A CA 1
ATOM 828 C C . SER A 1 114 ? 10.280 75.379 85.254 1.00 30.24 114 SER A C 1
ATOM 829 O O . SER A 1 114 ? 11.191 74.599 84.999 1.00 29.09 114 SER A O 1
ATOM 832 N N . ALA A 1 115 ? 9.060 75.215 84.788 1.00 29.95 115 ALA A N 1
ATOM 833 C CA . ALA A 1 115 ? 8.722 74.011 84.055 1.00 31.76 115 ALA A CA 1
ATOM 834 C C . ALA A 1 115 ? 9.581 73.534 82.881 1.00 31.94 115 ALA A C 1
ATOM 835 O O . ALA A 1 115 ? 9.826 72.328 82.760 1.00 31.25 115 ALA A O 1
ATOM 837 N N . THR A 1 116 ? 10.069 74.418 82.021 1.00 31.80 116 THR A N 1
ATOM 838 C CA . THR A 1 116 ? 10.809 73.895 80.869 1.00 34.20 116 THR A CA 1
ATOM 839 C C . THR A 1 116 ? 12.202 73.362 81.183 1.00 35.29 116 THR A C 1
ATOM 840 O O . THR A 1 116 ? 12.878 72.792 80.321 1.00 34.23 116 THR A O 1
ATOM 844 N N . ASP A 1 117 ? 12.630 73.554 82.425 1.00 34.23 117 ASP A N 1
ATOM 845 C CA . ASP A 1 117 ? 13.925 73.054 82.870 1.00 33.99 117 ASP A CA 1
ATOM 846 C C . ASP A 1 117 ? 13.855 71.597 83.304 1.00 32.46 117 ASP A C 1
ATOM 847 O O . ASP A 1 117 ? 14.900 71.017 83.627 1.00 31.78 117 ASP A O 1
ATOM 860 N N . LYS A 1 119 ? 14.043 68.221 82.445 1.00 26.17 119 LYS A N 1
ATOM 861 C CA . LYS A 1 119 ? 14.399 67.406 81.271 1.00 24.93 119 LYS A CA 1
ATOM 862 C C . LYS A 1 119 ? 14.338 65.911 81.486 1.00 23.37 119 LYS A C 1
ATOM 863 O O . LYS A 1 119 ? 14.684 65.403 82.568 1.00 22.48 119 LYS A O 1
ATOM 869 N N . ILE A 1 120 ? 13.915 65.194 80.445 1.00 21.37 120 ILE A N 1
ATOM 870 C CA . ILE A 1 120 ? 13.874 63.745 80.487 1.00 21.99 120 ILE A CA 1
ATOM 871 C C . ILE A 1 120 ? 14.781 63.422 79.323 1.00 20.87 120 ILE A C 1
ATOM 872 O O . ILE A 1 120 ? 14.515 63.822 78.180 1.00 21.20 120 ILE A O 1
ATOM 877 N N . LYS A 1 121 ? 15.902 62.766 79.621 1.00 19.37 121 LYS A N 1
ATOM 878 C CA . LYS A 1 121 ? 16.881 62.508 78.579 1.00 20.15 121 LYS A CA 1
ATOM 879 C C . LYS A 1 121 ? 17.009 61.003 78.381 1.00 19.55 121 LYS A C 1
ATOM 880 O O . LYS A 1 121 ? 17.346 60.249 79.327 1.00 19.89 121 LYS A O 1
ATOM 886 N N . LEU A 1 122 ? 16.700 60.565 77.164 1.00 19.97 122 LEU A N 1
ATOM 887 C CA . LEU A 1 122 ? 16.730 59.138 76.876 1.00 19.63 122 LEU A CA 1
ATOM 888 C C . LEU A 1 122 ? 18.103 58.764 76.333 1.00 20.92 122 LEU A C 1
ATOM 889 O O . LEU A 1 122 ? 18.700 59.557 75.583 1.00 21.11 122 LEU A O 1
ATOM 894 N N . GLY A 1 123 ? 18.571 57.581 76.698 1.00 18.00 123 GLY A N 1
ATOM 895 C CA . GLY A 1 123 ? 19.854 57.093 76.222 1.00 20.39 123 GLY A CA 1
ATOM 896 C C . GLY A 1 123 ? 19.676 56.417 74.868 1.00 19.87 123 GLY A C 1
ATOM 897 O O . GLY A 1 123 ? 18.721 56.703 74.153 1.00 20.95 123 GLY A O 1
ATOM 898 N N . ASN A 1 124 ? 20.585 55.513 74.512 1.00 17.14 124 ASN A N 1
ATOM 899 C CA . ASN A 1 124 ? 20.514 54.820 73.231 1.00 18.08 124 ASN A CA 1
ATOM 900 C C . ASN A 1 124 ? 19.409 53.778 73.255 1.00 14.64 124 ASN A C 1
ATOM 901 O O . ASN A 1 124 ? 19.345 52.937 74.169 1.00 16.87 124 ASN A O 1
ATOM 906 N N . SER A 1 125 ? 18.554 53.826 72.247 1.00 17.73 125 SER A N 1
ATOM 907 C CA . SER A 1 125 ? 17.518 52.799 72.159 1.00 18.54 125 SER A CA 1
ATOM 908 C C . SER A 1 125 ? 18.037 51.582 71.392 1.00 19.77 125 SER A C 1
ATOM 909 O O . SER A 1 125 ? 19.035 51.646 70.646 1.00 18.57 125 SER A O 1
ATOM 912 N N . ASN A 1 126 ? 17.381 50.454 71.598 1.00 17.58 126 ASN A N 1
ATOM 913 C CA . ASN A 1 126 ? 17.765 49.203 70.916 1.00 17.42 126 ASN A CA 1
ATOM 914 C C . ASN A 1 126 ? 17.504 49.240 69.418 1.00 16.43 126 ASN A C 1
ATOM 915 O O . ASN A 1 126 ? 16.607 49.918 68.923 1.00 17.06 126 ASN A O 1
ATOM 920 N N . LYS A 1 127 ? 18.313 48.501 68.681 1.00 18.64 127 LYS A N 1
ATOM 921 C CA . LYS A 1 127 ? 18.188 48.523 67.221 1.00 19.74 127 LYS A CA 1
ATOM 922 C C . LYS A 1 127 ? 17.210 47.492 66.685 1.00 17.56 127 LYS A C 1
ATOM 923 O O . LYS A 1 127 ? 16.701 47.671 65.597 1.00 19.29 127 LYS A O 1
ATOM 929 N N . LYS A 1 128 ? 16.961 46.423 67.423 1.00 16.45 128 LYS A N 1
ATOM 930 C CA . LYS A 1 128 ? 16.058 45.403 66.910 1.00 15.80 128 LYS A CA 1
ATOM 931 C C . LYS A 1 128 ? 14.744 45.477 67.691 1.00 14.91 128 LYS A C 1
ATOM 932 O O . LYS A 1 128 ? 14.552 44.750 68.642 1.00 16.31 128 LYS A O 1
ATOM 938 N N . GLN A 1 129 ? 13.853 46.367 67.256 1.00 15.43 129 GLN A N 1
ATOM 939 C CA . GLN A 1 129 ? 12.584 46.622 67.940 1.00 16.05 129 GLN A CA 1
ATOM 940 C C . GLN A 1 129 ? 11.373 45.854 67.368 1.00 15.73 129 GLN A C 1
ATOM 941 O O . GLN A 1 129 ? 10.533 45.402 68.119 1.00 16.88 129 GLN A O 1
ATOM 947 N N . GLU A 1 130 ? 11.302 45.705 66.050 1.00 15.12 130 GLU A N 1
ATOM 948 C CA . GLU A 1 130 ? 10.169 45.037 65.440 1.00 15.08 130 GLU A CA 1
ATOM 949 C C . GLU A 1 130 ? 10.659 44.110 64.317 1.00 15.20 130 GLU A C 1
ATOM 950 O O . GLU A 1 130 ? 11.571 44.500 63.542 1.00 17.11 130 GLU A O 1
ATOM 956 N N . TYR A 1 131 ? 10.085 42.910 64.272 1.00 15.58 131 TYR A N 1
ATOM 957 C CA . TYR A 1 131 ? 10.432 41.940 63.218 1.00 16.88 131 TYR A CA 1
ATOM 958 C C . TYR A 1 131 ? 9.619 42.320 61.957 1.00 19.61 131 TYR A C 1
ATOM 959 O O . TYR A 1 131 ? 8.392 42.257 61.922 1.00 20.51 131 TYR A O 1
ATOM 968 N N . LYS A 1 132 ? 10.334 42.744 60.937 1.00 18.16 132 LYS A N 1
ATOM 969 C CA . LYS A 1 132 ? 9.736 43.256 59.720 1.00 18.15 132 LYS A CA 1
ATOM 970 C C . LYS A 1 132 ? 9.204 42.226 58.736 1.00 19.59 132 LYS A C 1
ATOM 971 O O . LYS A 1 132 ? 9.471 41.031 58.863 1.00 18.65 132 LYS A O 1
ATOM 977 N N . THR A 1 133 ? 8.431 42.720 57.752 1.00 20.01 133 THR A N 1
ATOM 978 C CA . THR A 1 133 ? 7.800 41.806 56.800 1.00 22.50 133 THR A CA 1
ATOM 979 C C . THR A 1 133 ? 8.777 41.091 55.905 1.00 22.29 133 THR A C 1
ATOM 980 O O . THR A 1 133 ? 8.413 40.092 55.292 1.00 22.67 133 THR A O 1
ATOM 984 N N . ASP A 1 134 ? 9.994 41.628 55.791 1.00 23.72 134 ASP A N 1
ATOM 985 C CA . ASP A 1 134 ? 10.999 40.978 54.985 1.00 23.14 134 ASP A CA 1
ATOM 986 C C . ASP A 1 134 ? 11.943 40.060 55.787 1.00 24.32 134 ASP A C 1
ATOM 987 O O . ASP A 1 134 ? 13.065 39.741 55.353 1.00 22.71 134 ASP A O 1
ATOM 992 N N . GLU A 1 135 ? 11.472 39.647 56.963 1.00 23.35 135 GLU A N 1
ATOM 993 C CA . GLU A 1 135 ? 12.161 38.697 57.835 1.00 25.33 135 GLU A CA 1
ATOM 994 C C . GLU A 1 135 ? 13.521 39.120 58.362 1.00 24.07 135 GLU A C 1
ATOM 995 O O . GLU A 1 135 ? 14.503 38.359 58.355 1.00 22.10 135 GLU A O 1
ATOM 1001 N N . ALA A 1 136 ? 13.557 40.341 58.853 1.00 21.81 136 ALA A N 1
ATOM 1002 C CA . ALA A 1 136 ? 14.757 40.912 59.446 1.00 22.09 136 ALA A CA 1
ATOM 1003 C C . ALA A 1 136 ? 14.200 41.888 60.488 1.00 21.10 136 ALA A C 1
ATOM 1004 O O . ALA A 1 136 ? 13.099 42.416 60.320 1.00 20.11 136 ALA A O 1
ATOM 1006 N N . TRP A 1 137 ? 14.954 42.102 61.563 1.00 18.33 137 TRP A N 1
ATOM 1007 C CA . TRP A 1 137 ? 14.559 43.071 62.586 1.00 18.17 137 TRP A CA 1
ATOM 1008 C C . TRP A 1 137 ? 14.939 44.498 62.170 1.00 19.59 137 TRP A C 1
ATOM 1009 O O . TRP A 1 137 ? 15.934 44.713 61.456 1.00 22.64 137 TRP A O 1
ATOM 1020 N N . GLY A 1 138 ? 14.182 45.485 62.642 1.00 16.30 138 GLY A N 1
ATOM 1021 C CA . GLY A 1 138 ? 14.487 46.874 62.328 1.00 16.68 138 GLY A CA 1
ATOM 1022 C C . GLY A 1 138 ? 13.955 47.734 63.464 1.00 16.86 138 GLY A C 1
ATOM 1023 O O . GLY A 1 138 ? 13.363 47.198 64.381 1.00 17.05 138 GLY A O 1
ATOM 1024 N N . ILE A 1 139 ? 14.189 49.036 63.414 1.00 17.42 139 ILE A N 1
ATOM 1025 C CA . ILE A 1 139 ? 13.634 49.898 64.456 1.00 15.70 139 ILE A CA 1
ATOM 1026 C C . ILE A 1 139 ? 12.191 50.234 64.119 1.00 16.27 139 ILE A C 1
ATOM 1027 O O . ILE A 1 139 ? 11.728 49.938 63.003 1.00 16.05 139 ILE A O 1
ATOM 1040 N N . ILE A 1 141 ? 11.123 53.349 65.982 1.00 17.55 141 ILE A N 1
ATOM 1041 C CA . ILE A 1 141 ? 11.572 54.744 66.099 1.00 18.79 141 ILE A CA 1
ATOM 1042 C C . ILE A 1 141 ? 12.946 54.720 66.827 1.00 17.98 141 ILE A C 1
ATOM 1043 O O . ILE A 1 141 ? 13.105 54.033 67.835 1.00 17.28 141 ILE A O 1
ATOM 1048 N N . ASP A 1 142 ? 13.899 55.514 66.347 1.00 17.29 142 ASP A N 1
ATOM 1049 C CA . ASP A 1 142 ? 15.209 55.623 67.038 1.00 19.09 142 ASP A CA 1
ATOM 1050 C C . ASP A 1 142 ? 15.105 56.803 68.022 1.00 18.02 142 ASP A C 1
ATOM 1051 O O . ASP A 1 142 ? 15.130 57.979 67.634 1.00 19.15 142 ASP A O 1
ATOM 1056 N N . LEU A 1 143 ? 14.970 56.488 69.304 1.00 17.60 143 LEU A N 1
ATOM 1057 C CA . LEU A 1 143 ? 14.800 57.514 70.325 1.00 18.01 143 LEU A CA 1
ATOM 1058 C C . LEU A 1 143 ? 16.145 57.945 70.943 1.00 17.74 143 LEU A C 1
ATOM 1059 O O . LEU A 1 143 ? 16.169 58.718 71.876 1.00 18.40 143 LEU A O 1
ATOM 1064 N N . SER A 1 144 ? 17.246 57.420 70.433 1.00 19.89 144 SER A N 1
ATOM 1065 C CA . SER A 1 144 ? 18.529 57.706 71.066 1.00 19.73 144 SER A CA 1
ATOM 1066 C C . SER A 1 144 ? 18.802 59.161 71.301 1.00 21.00 144 SER A C 1
ATOM 1067 O O . SER A 1 144 ? 18.692 59.974 70.391 1.00 22.18 144 SER A O 1
ATOM 1070 N N . ASN A 1 145 ? 19.171 59.470 72.549 1.00 22.15 145 ASN A N 1
ATOM 1071 C CA . ASN A 1 145 ? 19.511 60.804 72.964 1.00 21.89 145 ASN A CA 1
ATOM 1072 C C . ASN A 1 145 ? 18.438 61.836 72.945 1.00 21.62 145 ASN A C 1
ATOM 1073 O O . ASN A 1 145 ? 18.742 63.006 73.111 1.00 22.27 145 ASN A O 1
ATOM 1078 N N . LEU A 1 146 ? 17.177 61.424 72.787 1.00 20.73 146 LEU A N 1
ATOM 1079 C CA . LEU A 1 146 ? 16.130 62.405 72.722 1.00 19.10 146 LEU A CA 1
ATOM 1080 C C . LEU A 1 146 ? 15.948 63.087 74.072 1.00 19.29 146 LEU A C 1
ATOM 1081 O O . LEU A 1 146 ? 15.944 62.406 75.096 1.00 18.62 146 LEU A O 1
ATOM 1086 N N . GLU A 1 147 ? 15.793 64.423 74.072 1.00 18.81 147 GLU A N 1
ATOM 1087 C CA . GLU A 1 147 ? 15.547 65.174 75.289 1.00 19.88 147 GLU A CA 1
ATOM 1088 C C . GLU A 1 147 ? 14.135 65.759 75.213 1.00 19.05 147 GLU A C 1
ATOM 1089 O O . GLU A 1 147 ? 13.774 66.485 74.265 1.00 20.32 147 GLU A O 1
ATOM 1095 N N . LEU A 1 148 ? 13.338 65.405 76.199 1.00 18.05 148 LEU A N 1
ATOM 1096 C CA . LEU A 1 148 ? 11.954 65.883 76.267 1.00 18.27 148 LEU A CA 1
ATOM 1097 C C . LEU A 1 148 ? 11.801 66.832 77.464 1.00 19.69 148 LEU A C 1
ATOM 1098 O O . LEU A 1 148 ? 12.525 66.738 78.459 1.00 20.85 148 LEU A O 1
ATOM 1103 N N . TYR A 1 149 ? 10.832 67.735 77.383 1.00 18.92 149 TYR A N 1
ATOM 1104 C CA . TYR A 1 149 ? 10.628 68.669 78.496 1.00 21.08 149 TYR A CA 1
ATOM 1105 C C . TYR A 1 149 ? 9.160 69.066 78.465 1.00 21.28 149 TYR A C 1
ATOM 1106 O O . TYR A 1 149 ? 8.483 68.873 77.473 1.00 20.36 149 TYR A O 1
ATOM 1115 N N . PRO A 1 150 ? 8.650 69.644 79.556 1.00 22.33 150 PRO A N 1
ATOM 1116 C CA . PRO A 1 150 ? 7.230 70.027 79.589 1.00 23.84 150 PRO A CA 1
ATOM 1117 C C . PRO A 1 150 ? 6.882 71.193 78.703 1.00 26.42 150 PRO A C 1
ATOM 1118 O O . PRO A 1 150 ? 7.649 72.146 78.611 1.00 26.20 150 PRO A O 1
ATOM 1122 N N . ILE A 1 151 ? 5.715 71.129 78.078 1.00 27.05 151 ILE A N 1
ATOM 1123 C CA . ILE A 1 151 ? 5.249 72.246 77.267 1.00 30.96 151 ILE A CA 1
ATOM 1124 C C . ILE A 1 151 ? 5.012 73.378 78.279 1.00 31.82 151 ILE A C 1
ATOM 1125 O O . ILE A 1 151 ? 5.391 74.540 78.050 1.00 33.98 151 ILE A O 1
ATOM 1130 N N . SER A 1 152 ? 4.406 73.021 79.405 1.00 32.70 152 SER A N 1
ATOM 1131 C CA . SER A 1 152 ? 4.120 73.966 80.486 1.00 33.97 152 SER A CA 1
ATOM 1132 C C . SER A 1 152 ? 3.692 73.174 81.706 1.00 33.27 152 SER A C 1
ATOM 1133 O O . SER A 1 152 ? 3.383 71.997 81.595 1.00 32.27 152 SER A O 1
ATOM 1136 N N . ALA A 1 153 ? 3.651 73.807 82.875 1.00 32.34 153 ALA A N 1
ATOM 1137 C CA . ALA A 1 153 ? 3.231 73.095 84.065 1.00 32.25 153 ALA A CA 1
ATOM 1138 C C . ALA A 1 153 ? 1.790 72.662 83.941 1.00 32.38 153 ALA A C 1
ATOM 1139 O O . ALA A 1 153 ? 1.413 71.563 84.370 1.00 31.99 153 ALA A O 1
ATOM 1141 N N . LYS A 1 154 ? 0.963 73.512 83.344 1.00 32.48 154 LYS A N 1
ATOM 1142 C CA . LYS A 1 154 ? -0.442 73.140 83.236 1.00 33.28 154 LYS A CA 1
ATOM 1143 C C . LYS A 1 154 ? -0.743 71.968 82.306 1.00 32.01 154 LYS A C 1
ATOM 1144 O O . LYS A 1 154 ? -1.657 71.170 82.571 1.00 32.12 154 LYS A O 1
ATOM 1150 N N . ALA A 1 155 ? 0.024 71.851 81.227 1.00 29.72 155 ALA A N 1
ATOM 1151 C CA . ALA A 1 155 ? -0.193 70.774 80.252 1.00 28.32 155 ALA A CA 1
ATOM 1152 C C . ALA A 1 155 ? 0.403 69.421 80.720 1.00 26.92 155 ALA A C 1
ATOM 1153 O O . ALA A 1 155 ? -0.029 68.346 80.299 1.00 26.37 155 ALA A O 1
ATOM 1155 N N . PHE A 1 156 ? 1.379 69.502 81.606 1.00 26.38 156 PHE A N 1
ATOM 1156 C CA . PHE A 1 156 ? 2.108 68.338 82.099 1.00 24.91 156 PHE A CA 1
ATOM 1157 C C . PHE A 1 156 ? 1.406 67.462 83.114 1.00 25.63 156 PHE A C 1
ATOM 1158 O O . PHE A 1 156 ? 0.652 67.948 83.985 1.00 26.07 156 PHE A O 1
ATOM 1166 N N . SER A 1 157 ? 1.605 66.153 82.979 1.00 23.68 157 SER A N 1
ATOM 1167 C CA . SER A 1 157 ? 1.025 65.196 83.911 1.00 25.15 157 SER A CA 1
ATOM 1168 C C . SER A 1 157 ? 1.991 64.022 84.078 1.00 23.72 157 SER A C 1
ATOM 1169 O O . SER A 1 157 ? 2.632 63.635 83.120 1.00 20.30 157 SER A O 1
ATOM 1172 N N . ILE A 1 158 ? 2.130 63.480 85.286 1.00 23.14 158 ILE A N 1
ATOM 1173 C CA . ILE A 1 158 ? 2.998 62.339 85.464 1.00 23.60 158 ILE A CA 1
ATOM 1174 C C . ILE A 1 158 ? 2.434 61.426 86.506 1.00 25.31 158 ILE A C 1
ATOM 1175 O O . ILE A 1 158 ? 1.816 61.866 87.489 1.00 26.39 158 ILE A O 1
ATOM 1180 N N . SER A 1 159 ? 2.539 60.132 86.272 1.00 23.23 159 SER A N 1
ATOM 1181 C CA . SER A 1 159 ? 2.104 59.212 87.311 1.00 23.08 159 SER A CA 1
ATOM 1182 C C . SER A 1 159 ? 3.125 58.093 87.338 1.00 22.70 159 SER A C 1
ATOM 1183 O O . SER A 1 159 ? 3.696 57.763 86.290 1.00 21.21 159 SER A O 1
ATOM 1186 N N . ILE A 1 160 ? 3.411 57.559 88.528 1.00 22.99 160 ILE A N 1
ATOM 1187 C CA . ILE A 1 160 ? 4.375 56.451 88.635 1.00 25.22 160 ILE A CA 1
ATOM 1188 C C . ILE A 1 160 ? 3.661 55.419 89.461 1.00 26.64 160 ILE A C 1
ATOM 1189 O O . ILE A 1 160 ? 3.290 55.652 90.617 1.00 29.67 160 ILE A O 1
ATOM 1194 N N . GLU A 1 161 ? 3.421 54.280 88.855 1.00 27.19 161 GLU A N 1
ATOM 1195 C CA . GLU A 1 161 ? 2.659 53.233 89.537 1.00 28.42 161 GLU A CA 1
ATOM 1196 C C . GLU A 1 161 ? 3.400 51.943 89.659 1.00 25.67 161 GLU A C 1
ATOM 1197 O O . GLU A 1 161 ? 3.991 51.471 88.671 1.00 23.82 161 GLU A O 1
ATOM 1203 N N . PRO A 1 162 ? 3.382 51.332 90.860 1.00 24.01 162 PRO A N 1
ATOM 1204 C CA . PRO A 1 162 ? 4.080 50.062 91.023 1.00 23.43 162 PRO A CA 1
ATOM 1205 C C . PRO A 1 162 ? 3.224 48.946 90.418 1.00 23.28 162 PRO A C 1
ATOM 1206 O O . PRO A 1 162 ? 1.996 49.066 90.319 1.00 23.72 162 PRO A O 1
ATOM 1210 N N . THR A 1 163 ? 3.873 47.895 89.954 1.00 23.36 163 THR A N 1
ATOM 1211 C CA . THR A 1 163 ? 3.163 46.736 89.408 1.00 23.69 163 THR A CA 1
ATOM 1212 C C . THR A 1 163 ? 3.830 45.465 89.956 1.00 24.24 163 THR A C 1
ATOM 1213 O O . THR A 1 163 ? 4.916 45.522 90.545 1.00 22.01 163 THR A O 1
ATOM 1217 N N . GLU A 1 164 ? 3.170 44.329 89.778 1.00 23.75 164 GLU A N 1
ATOM 1218 C CA . GLU A 1 164 ? 3.731 43.054 90.182 1.00 26.72 164 GLU A CA 1
ATOM 1219 C C . GLU A 1 164 ? 4.196 42.308 88.933 1.00 25.94 164 GLU A C 1
ATOM 1220 O O . GLU A 1 164 ? 4.447 41.112 88.996 1.00 28.29 164 GLU A O 1
ATOM 1226 N N . LEU A 1 165 ? 4.309 43.002 87.798 1.00 25.42 165 LEU A N 1
ATOM 1227 C CA . LEU A 1 165 ? 4.704 42.336 86.565 1.00 25.73 165 LEU A CA 1
ATOM 1228 C C . LEU A 1 165 ? 6.037 41.591 86.560 1.00 25.99 165 LEU A C 1
ATOM 1229 O O . LEU A 1 165 ? 6.200 40.627 85.805 1.00 28.12 165 LEU A O 1
ATOM 1242 N N . GLY A 1 167 ? 7.383 40.779 89.578 1.00 24.12 167 GLY A N 1
ATOM 1243 C CA . GLY A 1 167 ? 7.499 40.421 90.986 1.00 25.16 167 GLY A CA 1
ATOM 1244 C C . GLY A 1 167 ? 8.281 41.444 91.805 1.00 25.53 167 GLY A C 1
ATOM 1245 O O . GLY A 1 167 ? 8.369 42.643 91.474 1.00 25.85 167 GLY A O 1
ATOM 1246 N N . VAL A 1 168 ? 8.850 40.987 92.907 1.00 25.45 168 VAL A N 1
ATOM 1247 C CA . VAL A 1 168 ? 9.657 41.858 93.733 1.00 26.49 168 VAL A CA 1
ATOM 1248 C C . VAL A 1 168 ? 11.040 41.273 93.705 1.00 25.39 168 VAL A C 1
ATOM 1249 O O . VAL A 1 168 ? 11.216 40.099 94.037 1.00 27.30 168 VAL A O 1
ATOM 1253 N N . SER A 1 169 ? 12.023 42.068 93.294 1.00 24.51 169 SER A N 1
ATOM 1254 C CA . SER A 1 169 ? 13.386 41.587 93.195 1.00 24.76 169 SER A CA 1
ATOM 1255 C C . SER A 1 169 ? 13.916 41.281 94.573 1.00 25.57 169 SER A C 1
ATOM 1256 O O . SER A 1 169 ? 13.355 41.732 95.596 1.00 23.92 169 SER A O 1
ATOM 1259 N N . LYS A 1 170 ? 15.014 40.534 94.615 1.00 25.85 170 LYS A N 1
ATOM 1260 C CA . LYS A 1 170 ? 15.565 40.176 95.928 1.00 26.80 170 LYS A CA 1
ATOM 1261 C C . LYS A 1 170 ? 15.982 41.412 96.704 1.00 26.60 170 LYS A C 1
ATOM 1262 O O . LYS A 1 170 ? 16.087 41.347 97.934 1.00 25.78 170 LYS A O 1
ATOM 1268 N N . ASP A 1 171 ? 16.220 42.548 96.022 1.00 27.44 171 ASP A N 1
ATOM 1269 C CA . ASP A 1 171 ? 16.563 43.772 96.747 1.00 27.23 171 ASP A CA 1
ATOM 1270 C C . ASP A 1 171 ? 15.418 44.821 96.891 1.00 25.54 171 ASP A C 1
ATOM 1271 O O . ASP A 1 171 ? 15.658 46.004 97.197 1.00 24.66 171 ASP A O 1
ATOM 1276 N N . GLY A 1 172 ? 14.187 44.348 96.704 1.00 23.32 172 GLY A N 1
ATOM 1277 C CA . GLY A 1 172 ? 13.021 45.179 96.949 1.00 22.38 172 GLY A CA 1
ATOM 1278 C C . GLY A 1 172 ? 12.540 46.055 95.823 1.00 23.15 172 GLY A C 1
ATOM 1279 O O . GLY A 1 172 ? 11.766 46.966 96.063 1.00 22.05 172 GLY A O 1
ATOM 1288 N N . ARG A 1 174 ? 10.438 46.916 92.265 1.00 17.17 174 ARG A N 1
ATOM 1289 C CA . ARG A 1 174 ? 9.311 46.460 91.475 1.00 18.01 174 ARG A CA 1
ATOM 1290 C C . ARG A 1 174 ? 9.316 47.162 90.117 1.00 17.12 174 ARG A C 1
ATOM 1291 O O . ARG A 1 174 ? 9.887 48.241 89.973 1.00 17.03 174 ARG A O 1
ATOM 1299 N N . TYR A 1 175 ? 8.664 46.536 89.155 1.00 17.58 175 TYR A N 1
ATOM 1300 C CA . TYR A 1 175 ? 8.601 47.154 87.832 1.00 17.27 175 TYR A CA 1
ATOM 1301 C C . TYR A 1 175 ? 7.534 48.227 88.003 1.00 19.26 175 TYR A C 1
ATOM 1302 O O . TYR A 1 175 ? 6.375 47.901 88.365 1.00 20.88 175 TYR A O 1
ATOM 1311 N N . HIS A 1 176 ? 7.894 49.490 87.745 1.00 16.79 176 HIS A N 1
ATOM 1312 C CA . HIS A 1 176 ? 6.955 50.624 87.891 1.00 17.84 176 HIS A CA 1
ATOM 1313 C C . HIS A 1 176 ? 6.677 51.210 86.515 1.00 19.87 176 HIS A C 1
ATOM 1314 O O . HIS A 1 176 ? 7.560 51.268 85.665 1.00 17.86 176 HIS A O 1
ATOM 1321 N N . ILE A 1 177 ? 5.460 51.695 86.311 1.00 17.58 177 ILE A N 1
ATOM 1322 C CA . ILE A 1 177 ? 5.141 52.276 85.030 1.00 19.30 177 ILE A CA 1
ATOM 1323 C C . ILE A 1 177 ? 5.040 53.789 85.188 1.00 19.21 177 ILE A C 1
ATOM 1324 O O . ILE A 1 177 ? 4.259 54.275 86.000 1.00 20.43 177 ILE A O 1
ATOM 1329 N N . ILE A 1 178 ? 5.849 54.531 84.429 1.00 17.04 178 ILE A N 1
ATOM 1330 C CA . ILE A 1 178 ? 5.879 55.999 84.500 1.00 16.44 178 ILE A CA 1
ATOM 1331 C C . ILE A 1 178 ? 5.189 56.519 83.262 1.00 17.52 178 ILE A C 1
ATOM 1332 O O . ILE A 1 178 ? 5.649 56.297 82.130 1.00 18.15 178 ILE A O 1
ATOM 1337 N N . SER A 1 179 ? 4.056 57.187 83.470 1.00 16.60 179 SER A N 1
ATOM 1338 C CA . SER A 1 179 ? 3.258 57.740 82.347 1.00 18.15 179 SER A CA 1
ATOM 1339 C C . SER A 1 179 ? 3.374 59.223 82.382 1.00 17.37 179 SER A C 1
ATOM 1340 O O . SER A 1 179 ? 3.017 59.829 83.371 1.00 18.81 179 SER A O 1
ATOM 1343 N N . ILE A 1 180 ? 3.858 59.810 81.292 1.00 17.64 180 ILE A N 1
ATOM 1344 C CA . ILE A 1 180 ? 4.087 61.253 81.253 1.00 17.45 180 ILE A CA 1
ATOM 1345 C C . ILE A 1 180 ? 3.357 61.834 80.063 1.00 19.75 180 ILE A C 1
ATOM 1346 O O . ILE A 1 180 ? 3.412 61.279 78.956 1.00 18.99 180 ILE A O 1
ATOM 1351 N N . ASP A 1 181 ? 2.659 62.958 80.277 1.00 20.98 181 ASP A N 1
ATOM 1352 C CA . ASP A 1 181 ? 1.911 63.592 79.182 1.00 22.60 181 ASP A CA 1
ATOM 1353 C C . ASP A 1 181 ? 2.291 65.074 79.167 1.00 20.22 181 ASP A C 1
ATOM 1354 O O . ASP A 1 181 ? 2.843 65.583 80.126 1.00 20.11 181 ASP A O 1
ATOM 1359 N N . GLY A 1 182 ? 2.017 65.735 78.049 1.00 19.74 182 GLY A N 1
ATOM 1360 C CA . GLY A 1 182 ? 2.287 67.161 77.887 1.00 20.26 182 GLY A CA 1
ATOM 1361 C C . GLY A 1 182 ? 3.751 67.543 77.722 1.00 21.21 182 GLY A C 1
ATOM 1362 O O . GLY A 1 182 ? 4.213 68.560 78.271 1.00 21.18 182 GLY A O 1
ATOM 1363 N N . LEU A 1 183 ? 4.495 66.720 76.996 1.00 18.62 183 LEU A N 1
ATOM 1364 C CA . LEU A 1 183 ? 5.908 66.961 76.774 1.00 18.91 183 LEU A CA 1
ATOM 1365 C C . LEU A 1 183 ? 6.103 67.450 75.346 1.00 19.03 183 LEU A C 1
ATOM 1366 O O . LEU A 1 183 ? 5.227 67.343 74.532 1.00 19.12 183 LEU A O 1
ATOM 1371 N N . THR A 1 184 ? 7.253 68.029 75.069 1.00 18.58 184 THR A N 1
ATOM 1372 C CA . THR A 1 184 ? 7.572 68.402 73.696 1.00 19.34 184 THR A CA 1
ATOM 1373 C C . THR A 1 184 ? 9.097 68.223 73.617 1.00 20.12 184 THR A C 1
ATOM 1374 O O . THR A 1 184 ? 9.695 67.687 74.535 1.00 20.46 184 THR A O 1
ATOM 1378 N N . THR A 1 185 ? 9.726 68.618 72.528 1.00 20.80 185 THR A N 1
ATOM 1379 C CA . THR A 1 185 ? 11.192 68.467 72.432 1.00 20.42 185 THR A CA 1
ATOM 1380 C C . THR A 1 185 ? 11.638 69.498 71.390 1.00 20.45 185 THR A C 1
ATOM 1381 O O . THR A 1 185 ? 10.836 69.893 70.567 1.00 20.67 185 THR A O 1
ATOM 1385 N N . SER A 1 186 ? 12.899 69.927 71.405 1.00 21.61 186 SER A N 1
ATOM 1386 C CA . SER A 1 186 ? 13.383 70.841 70.359 1.00 22.99 186 SER A CA 1
ATOM 1387 C C . SER A 1 186 ? 13.950 70.082 69.160 1.00 23.45 186 SER A C 1
ATOM 1388 O O . SER A 1 186 ? 14.346 70.694 68.146 1.00 23.81 186 SER A O 1
ATOM 1393 N N . GLN A 1 187 ? 14.026 68.762 69.272 1.00 22.86 187 GLN A N 1
ATOM 1394 C CA . GLN A 1 187 ? 14.554 67.937 68.174 1.00 21.68 187 GLN A CA 1
ATOM 1395 C C . GLN A 1 187 ? 13.494 67.989 67.076 1.00 23.28 187 GLN A C 1
ATOM 1396 O O . GLN A 1 187 ? 12.292 67.830 67.350 1.00 24.90 187 GLN A O 1
ATOM 1402 N N . GLY A 1 188 ? 13.921 68.228 65.836 1.00 21.56 188 GLY A N 1
ATOM 1403 C CA . GLY A 1 188 ? 12.944 68.386 64.759 1.00 21.36 188 GLY A CA 1
ATOM 1404 C C . GLY A 1 188 ? 12.496 67.153 63.999 1.00 20.86 188 GLY A C 1
ATOM 1405 O O . GLY A 1 188 ? 11.487 67.196 63.268 1.00 20.10 188 GLY A O 1
ATOM 1406 N N . SER A 1 189 ? 13.226 66.050 64.150 1.00 21.16 189 SER A N 1
ATOM 1407 C CA . SER A 1 189 ? 12.847 64.830 63.413 1.00 20.42 189 SER A CA 1
ATOM 1408 C C . SER A 1 189 ? 13.351 63.601 64.156 1.00 21.32 189 SER A C 1
ATOM 1409 O O . SER A 1 189 ? 14.138 63.714 65.100 1.00 20.88 189 SER A O 1
ATOM 1412 N N . LEU A 1 190 ? 12.859 62.432 63.756 1.00 20.40 190 LEU A N 1
ATOM 1413 C CA . LEU A 1 190 ? 13.272 61.187 64.365 1.00 20.88 190 LEU A CA 1
ATOM 1414 C C . LEU A 1 190 ? 13.379 60.116 63.276 1.00 19.80 190 LEU A C 1
ATOM 1415 O O . LEU A 1 190 ? 12.522 60.033 62.400 1.00 19.82 190 LEU A O 1
ATOM 1420 N N . PRO A 1 191 ? 14.393 59.238 63.353 1.00 19.76 191 PRO A N 1
ATOM 1421 C CA . PRO A 1 191 ? 14.507 58.163 62.351 1.00 19.38 191 PRO A CA 1
ATOM 1422 C C . PRO A 1 191 ? 13.393 57.118 62.676 1.00 18.58 191 PRO A C 1
ATOM 1423 O O . PRO A 1 191 ? 13.098 56.856 63.861 1.00 18.15 191 PRO A O 1
ATOM 1427 N N . VAL A 1 192 ? 12.746 56.581 61.638 1.00 17.01 192 VAL A N 1
ATOM 1428 C CA . VAL A 1 192 ? 11.703 55.563 61.807 1.00 17.32 192 VAL A CA 1
ATOM 1429 C C . VAL A 1 192 ? 11.888 54.479 60.757 1.00 17.60 192 VAL A C 1
ATOM 1430 O O . VAL A 1 192 ? 12.706 54.610 59.850 1.00 19.75 192 VAL A O 1
ATOM 1434 N N . CYS A 1 193 ? 11.170 53.387 60.915 1.00 16.90 193 CYS A N 1
ATOM 1435 C CA . CYS A 1 193 ? 11.197 52.329 59.892 1.00 18.00 193 CYS A CA 1
ATOM 1436 C C . CYS A 1 193 ? 9.814 51.745 59.918 1.00 18.41 193 CYS A C 1
ATOM 1437 O O . CYS A 1 193 ? 9.256 51.484 61.015 1.00 19.10 193 CYS A O 1
ATOM 1440 N N . CYS A 1 194 ? 9.287 51.521 58.714 1.00 20.55 194 CYS A N 1
ATOM 1441 C CA . CYS A 1 194 ? 7.921 51.048 58.552 1.00 21.84 194 CYS A CA 1
ATOM 1442 C C . CYS A 1 194 ? 7.786 49.550 58.361 1.00 22.47 194 CYS A C 1
ATOM 1443 O O . CYS A 1 194 ? 8.431 48.813 59.120 1.00 21.56 194 CYS A O 1
ATOM 1446 N N . ALA A 1 195 ? 6.996 49.094 57.372 1.00 21.94 195 ALA A N 1
ATOM 1447 C CA . ALA A 1 195 ? 6.706 47.667 57.221 1.00 22.86 195 ALA A CA 1
ATOM 1448 C C . ALA A 1 195 ? 7.891 46.713 57.107 1.00 21.21 195 ALA A C 1
ATOM 1449 O O . ALA A 1 195 ? 8.012 45.737 57.868 1.00 22.20 195 ALA A O 1
ATOM 1451 N N . ALA A 1 196 ? 8.717 46.994 56.124 1.00 20.69 196 ALA A N 1
ATOM 1452 C CA . ALA A 1 196 ? 9.867 46.174 55.842 1.00 23.35 196 ALA A CA 1
ATOM 1453 C C . ALA A 1 196 ? 11.131 46.864 56.363 1.00 23.60 196 ALA A C 1
ATOM 1454 O O . ALA A 1 196 ? 11.096 48.071 56.665 1.00 25.04 196 ALA A O 1
ATOM 1456 N N . SER A 1 197 ? 12.218 46.103 56.511 1.00 25.10 197 SER A N 1
ATOM 1457 C CA . SER A 1 197 ? 13.483 46.644 57.005 1.00 26.08 197 SER A CA 1
ATOM 1458 C C . SER A 1 197 ? 14.092 47.671 56.061 1.00 25.67 197 SER A C 1
ATOM 1459 O O . SER A 1 197 ? 14.916 48.469 56.478 1.00 23.12 197 SER A O 1
ATOM 1462 N N . THR A 1 198 ? 13.667 47.659 54.794 1.00 24.27 198 THR A N 1
ATOM 1463 C CA . THR A 1 198 ? 14.168 48.618 53.810 1.00 25.36 198 THR A CA 1
ATOM 1464 C C . THR A 1 198 ? 13.206 49.852 53.741 1.00 26.00 198 THR A C 1
ATOM 1465 O O . THR A 1 198 ? 13.315 50.695 52.842 1.00 28.33 198 THR A O 1
ATOM 1469 N N . ASP A 1 199 ? 12.263 49.971 54.686 1.00 23.17 199 ASP A N 1
ATOM 1470 C CA . ASP A 1 199 ? 11.301 51.093 54.658 1.00 23.58 199 ASP A CA 1
ATOM 1471 C C . ASP A 1 199 ? 11.693 52.198 55.650 1.00 24.22 199 ASP A C 1
ATOM 1472 O O . ASP A 1 199 ? 10.840 52.730 56.410 1.00 23.56 199 ASP A O 1
ATOM 1477 N N . LYS A 1 200 ? 12.982 52.542 55.665 1.00 24.83 200 LYS A N 1
ATOM 1478 C CA . LYS A 1 200 ? 13.463 53.578 56.572 1.00 24.76 200 LYS A CA 1
ATOM 1479 C C . LYS A 1 200 ? 13.006 54.987 56.183 1.00 26.03 200 LYS A C 1
ATOM 1480 O O . LYS A 1 200 ? 12.773 55.315 55.011 1.00 26.71 200 LYS A O 1
ATOM 1486 N N . GLY A 1 201 ? 12.841 55.825 57.181 1.00 24.01 201 GLY A N 1
ATOM 1487 C CA . GLY A 1 201 ? 12.453 57.165 56.859 1.00 24.48 201 GLY A CA 1
ATOM 1488 C C . GLY A 1 201 ? 12.789 58.075 57.997 1.00 22.90 201 GLY A C 1
ATOM 1489 O O . GLY A 1 201 ? 13.410 57.678 58.977 1.00 21.67 201 GLY A O 1
ATOM 1490 N N . VAL A 1 202 ? 12.369 59.322 57.836 1.00 24.49 202 VAL A N 1
ATOM 1491 C CA . VAL A 1 202 ? 12.594 60.348 58.845 1.00 24.79 202 VAL A CA 1
ATOM 1492 C C . VAL A 1 202 ? 11.266 61.035 59.075 1.00 24.15 202 VAL A C 1
ATOM 1493 O O . VAL A 1 202 ? 10.688 61.614 58.139 1.00 26.83 202 VAL A O 1
ATOM 1497 N N . ALA A 1 203 ? 10.777 60.996 60.305 1.00 22.35 203 ALA A N 1
ATOM 1498 C CA . ALA A 1 203 ? 9.534 61.642 60.609 1.00 21.92 203 ALA A CA 1
ATOM 1499 C C . ALA A 1 203 ? 9.842 63.058 61.080 1.00 22.90 203 ALA A C 1
ATOM 1500 O O . ALA A 1 203 ? 10.528 63.232 62.084 1.00 22.48 203 ALA A O 1
ATOM 1502 N N . LYS A 1 204 ? 9.343 64.062 60.364 1.00 23.84 204 LYS A N 1
ATOM 1503 C CA . LYS A 1 204 ? 9.527 65.454 60.769 1.00 24.17 204 LYS A CA 1
ATOM 1504 C C . LYS A 1 204 ? 8.494 65.694 61.874 1.00 24.01 204 LYS A C 1
ATOM 1505 O O . LYS A 1 204 ? 7.280 65.426 61.699 1.00 22.52 204 LYS A O 1
ATOM 1511 N N . ILE A 1 205 ? 8.955 66.164 63.019 1.00 20.21 205 ILE A N 1
ATOM 1512 C CA . ILE A 1 205 ? 8.037 66.376 64.146 1.00 20.71 205 ILE A CA 1
ATOM 1513 C C . ILE A 1 205 ? 7.945 67.799 64.608 1.00 21.02 205 ILE A C 1
ATOM 1514 O O . ILE A 1 205 ? 7.051 68.127 65.359 1.00 20.70 205 ILE A O 1
ATOM 1519 N N . GLY A 1 206 ? 8.871 68.646 64.157 1.00 20.61 206 GLY A N 1
ATOM 1520 C CA . GLY A 1 206 ? 8.801 70.019 64.601 1.00 22.18 206 GLY A CA 1
ATOM 1521 C C . GLY A 1 206 ? 9.682 70.936 63.796 1.00 25.48 206 GLY A C 1
ATOM 1522 O O . GLY A 1 206 ? 10.257 70.543 62.813 1.00 23.42 206 GLY A O 1
ATOM 1523 N N . TYR A 1 207 ? 9.805 72.167 64.276 1.00 26.03 207 TYR A N 1
ATOM 1524 C CA . TYR A 1 207 ? 10.590 73.181 63.629 1.00 26.98 207 TYR A CA 1
ATOM 1525 C C . TYR A 1 207 ? 12.075 72.867 63.678 1.00 25.97 207 TYR A C 1
ATOM 1526 O O . TYR A 1 207 ? 12.589 72.431 64.699 1.00 26.11 207 TYR A O 1
ATOM 1535 N N . ILE A 1 208 ? 12.746 73.011 62.541 1.00 28.19 208 ILE A N 1
ATOM 1536 C CA . ILE A 1 208 ? 14.211 72.835 62.487 1.00 28.82 208 ILE A CA 1
ATOM 1537 C C . ILE A 1 208 ? 14.795 74.214 62.095 1.00 30.22 208 ILE A C 1
ATOM 1538 O O . ILE A 1 208 ? 14.595 74.676 60.973 1.00 30.44 208 ILE A O 1
ATOM 1543 N N . ALA A 1 209 ? 15.496 74.865 63.024 1.00 31.29 209 ALA A N 1
ATOM 1544 C CA . ALA A 1 209 ? 16.063 76.202 62.762 1.00 33.47 209 ALA A CA 1
ATOM 1545 C C . ALA A 1 209 ? 17.072 76.205 61.634 1.00 33.85 209 ALA A C 1
ATOM 1546 O O . ALA A 1 209 ? 17.821 75.200 61.488 1.00 35.32 209 ALA A O 1
ATOM 1556 N N . SER B 1 4 ? 45.942 47.010 78.185 1.00 47.48 4 SER B N 1
ATOM 1557 C CA . SER B 1 4 ? 45.795 46.938 76.746 1.00 44.52 4 SER B CA 1
ATOM 1558 C C . SER B 1 4 ? 44.583 47.683 76.152 1.00 41.02 4 SER B C 1
ATOM 1559 O O . SER B 1 4 ? 44.187 47.413 75.014 1.00 40.29 4 SER B O 1
ATOM 1562 N N . GLU B 1 5 ? 44.034 48.651 76.899 1.00 36.41 5 GLU B N 1
ATOM 1563 C CA . GLU B 1 5 ? 42.884 49.428 76.426 1.00 31.67 5 GLU B CA 1
ATOM 1564 C C . GLU B 1 5 ? 43.287 50.438 75.344 1.00 27.94 5 GLU B C 1
ATOM 1565 O O . GLU B 1 5 ? 44.414 50.971 75.346 1.00 26.97 5 GLU B O 1
ATOM 1579 N N . ILE B 1 7 ? 41.814 53.555 74.759 1.00 21.64 7 ILE B N 1
ATOM 1580 C CA . ILE B 1 7 ? 41.741 54.906 75.275 1.00 22.24 7 ILE B CA 1
ATOM 1581 C C . ILE B 1 7 ? 41.874 54.863 76.787 1.00 23.40 7 ILE B C 1
ATOM 1582 O O . ILE B 1 7 ? 41.113 54.172 77.454 1.00 22.81 7 ILE B O 1
ATOM 1587 N N . THR B 1 8 ? 42.846 55.594 77.353 1.00 23.89 8 THR B N 1
ATOM 1588 C CA . THR B 1 8 ? 43.019 55.563 78.818 1.00 24.99 8 THR B CA 1
ATOM 1589 C C . THR B 1 8 ? 42.305 56.727 79.519 1.00 23.90 8 THR B C 1
ATOM 1590 O O . THR B 1 8 ? 42.080 57.762 78.907 1.00 23.24 8 THR B O 1
ATOM 1594 N N . ARG B 1 9 ? 41.924 56.529 80.780 1.00 24.68 9 ARG B N 1
ATOM 1595 C CA . ARG B 1 9 ? 41.237 57.579 81.540 1.00 25.75 9 ARG B CA 1
ATOM 1596 C C . ARG B 1 9 ? 42.163 58.803 81.665 1.00 26.29 9 ARG B C 1
ATOM 1597 O O . ARG B 1 9 ? 41.725 59.939 81.529 1.00 24.76 9 ARG B O 1
ATOM 1605 N N . GLN B 1 10 ? 43.463 58.574 81.870 1.00 27.16 10 GLN B N 1
ATOM 1606 C CA . GLN B 1 10 ? 44.360 59.721 81.979 1.00 28.73 10 GLN B CA 1
ATOM 1607 C C . GLN B 1 10 ? 44.344 60.534 80.683 1.00 28.38 10 GLN B C 1
ATOM 1608 O O . GLN B 1 10 ? 44.349 61.755 80.724 1.00 30.52 10 GLN B O 1
ATOM 1614 N N . GLN B 1 11 ? 44.287 59.843 79.544 1.00 27.74 11 GLN B N 1
ATOM 1615 C CA . GLN B 1 11 ? 44.243 60.434 78.221 1.00 28.22 11 GLN B CA 1
ATOM 1616 C C . GLN B 1 11 ? 42.997 61.336 78.071 1.00 26.93 11 GLN B C 1
ATOM 1617 O O . GLN B 1 11 ? 43.067 62.434 77.524 1.00 27.00 11 GLN B O 1
ATOM 1623 N N . VAL B 1 12 ? 41.861 60.864 78.564 1.00 26.27 12 VAL B N 1
ATOM 1624 C CA . VAL B 1 12 ? 40.630 61.646 78.498 1.00 25.15 12 VAL B CA 1
ATOM 1625 C C . VAL B 1 12 ? 40.686 62.885 79.448 1.00 26.90 12 VAL B C 1
ATOM 1626 O O . VAL B 1 12 ? 40.343 64.004 79.068 1.00 27.68 12 VAL B O 1
ATOM 1630 N N . THR B 1 13 ? 41.102 62.671 80.685 1.00 27.88 13 THR B N 1
ATOM 1631 C CA . THR B 1 13 ? 41.160 63.750 81.652 1.00 28.72 13 THR B CA 1
ATOM 1632 C C . THR B 1 13 ? 42.080 64.848 81.123 1.00 32.23 13 THR B C 1
ATOM 1633 O O . THR B 1 13 ? 41.757 66.035 81.263 1.00 34.15 13 THR B O 1
ATOM 1637 N N . SER B 1 14 ? 43.206 64.469 80.508 1.00 32.75 14 SER B N 1
ATOM 1638 C CA . SER B 1 14 ? 44.183 65.441 79.990 1.00 33.94 14 SER B CA 1
ATOM 1639 C C . SER B 1 14 ? 43.890 66.151 78.669 1.00 33.75 14 SER B C 1
ATOM 1640 O O . SER B 1 14 ? 44.682 67.023 78.264 1.00 33.50 14 SER B O 1
ATOM 1643 N N . GLY B 1 15 ? 42.802 65.774 77.984 1.00 32.24 15 GLY B N 1
ATOM 1644 C CA . GLY B 1 15 ? 42.464 66.404 76.708 1.00 32.12 15 GLY B CA 1
ATOM 1645 C C . GLY B 1 15 ? 43.450 66.111 75.570 1.00 31.35 15 GLY B C 1
ATOM 1646 O O . GLY B 1 15 ? 43.638 66.895 74.649 1.00 31.18 15 GLY B O 1
ATOM 1647 N N . GLU B 1 16 ? 44.072 64.950 75.632 1.00 31.78 16 GLU B N 1
ATOM 1648 C CA . GLU B 1 16 ? 45.029 64.543 74.620 1.00 32.23 16 GLU B CA 1
ATOM 1649 C C . GLU B 1 16 ? 44.324 64.001 73.345 1.00 29.67 16 GLU B C 1
ATOM 1650 O O . GLU B 1 16 ? 43.098 63.782 73.334 1.00 26.37 16 GLU B O 1
ATOM 1656 N N . THR B 1 17 ? 45.109 63.838 72.278 1.00 25.99 17 THR B N 1
ATOM 1657 C CA . THR B 1 17 ? 44.626 63.255 71.006 1.00 24.35 17 THR B CA 1
ATOM 1658 C C . THR B 1 17 ? 44.033 61.861 71.341 1.00 22.81 17 THR B C 1
ATOM 1659 O O . THR B 1 17 ? 44.577 61.107 72.140 1.00 22.80 17 THR B O 1
ATOM 1663 N N . ILE B 1 18 ? 42.900 61.541 70.733 1.00 19.17 18 ILE B N 1
ATOM 1664 C CA . ILE B 1 18 ? 42.247 60.262 70.963 1.00 19.04 18 ILE B CA 1
ATOM 1665 C C . ILE B 1 18 ? 42.608 59.474 69.743 1.00 16.38 18 ILE B C 1
ATOM 1666 O O . ILE B 1 18 ? 42.427 59.973 68.633 1.00 17.11 18 ILE B O 1
ATOM 1671 N N . HIS B 1 19 ? 43.139 58.275 69.933 1.00 19.52 19 HIS B N 1
ATOM 1672 C CA . HIS B 1 19 ? 43.503 57.431 68.783 1.00 19.21 19 HIS B CA 1
ATOM 1673 C C . HIS B 1 19 ? 42.901 56.020 68.922 1.00 18.97 19 HIS B C 1
ATOM 1674 O O . HIS B 1 19 ? 42.962 55.421 69.992 1.00 19.50 19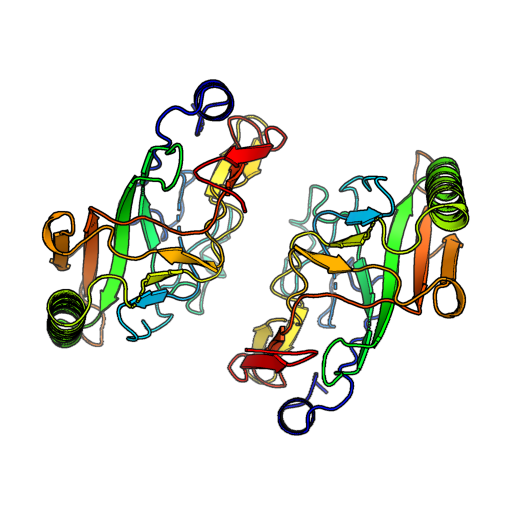 HIS B O 1
ATOM 1681 N N . VAL B 1 20 ? 42.270 55.508 67.863 1.00 18.17 20 VAL B N 1
ATOM 1682 C CA . VAL B 1 20 ? 41.748 54.137 67.903 1.00 16.93 20 VAL B CA 1
ATOM 1683 C C . VAL B 1 20 ? 42.317 53.457 66.655 1.00 16.82 20 VAL B C 1
ATOM 1684 O O . VAL B 1 20 ? 42.482 54.063 65.602 1.00 17.73 20 VAL B O 1
ATOM 1691 N N . ARG B 1 21 ? 42.671 52.206 66.827 1.00 16.55 21 ARG B N 1
ATOM 1692 C CA . ARG B 1 21 ? 43.218 51.439 65.730 1.00 18.10 21 ARG B CA 1
ATOM 1693 C C . ARG B 1 21 ? 42.771 49.989 65.831 1.00 17.98 21 ARG B C 1
ATOM 1694 O O . ARG B 1 21 ? 42.774 49.417 66.937 1.00 18.49 21 ARG B O 1
ATOM 1702 N N . THR B 1 22 ? 42.386 49.388 64.707 1.00 17.75 22 THR B N 1
ATOM 1703 C CA . THR B 1 22 ? 42.019 47.976 64.749 1.00 17.82 22 THR B CA 1
ATOM 1704 C C . THR B 1 22 ? 42.750 47.318 63.579 1.00 18.23 22 THR B C 1
ATOM 1705 O O . THR B 1 22 ? 43.260 47.996 62.676 1.00 17.86 22 THR B O 1
ATOM 1709 N N . ASP B 1 23 ? 42.795 45.988 63.580 1.00 20.07 23 ASP B N 1
ATOM 1710 C CA . ASP B 1 23 ? 43.383 45.298 62.429 1.00 21.65 23 ASP B CA 1
ATOM 1711 C C . ASP B 1 23 ? 42.476 45.613 61.236 1.00 22.56 23 ASP B C 1
ATOM 1712 O O . ASP B 1 23 ? 41.262 45.835 61.395 1.00 21.03 23 ASP B O 1
ATOM 1717 N N . PRO B 1 24 ? 43.043 45.662 60.020 1.00 23.23 24 PRO B N 1
ATOM 1718 C CA . PRO B 1 24 ? 42.196 46.000 58.873 1.00 21.83 24 PRO B CA 1
ATOM 1719 C C . PRO B 1 24 ? 40.920 45.257 58.646 1.00 21.06 24 PRO B C 1
ATOM 1720 O O . PRO B 1 24 ? 39.964 45.884 58.200 1.00 22.00 24 PRO B O 1
ATOM 1724 N N . THR B 1 25 ? 40.891 43.952 58.926 1.00 20.81 25 THR B N 1
ATOM 1725 C CA . THR B 1 25 ? 39.639 43.197 58.738 1.00 20.50 25 THR B CA 1
ATOM 1726 C C . THR B 1 25 ? 39.129 42.676 60.067 1.00 20.51 25 THR B C 1
ATOM 1727 O O . THR B 1 25 ? 38.492 41.618 60.128 1.00 19.63 25 THR B O 1
ATOM 1731 N N . ALA B 1 26 ? 39.351 43.460 61.130 1.00 18.60 26 ALA B N 1
ATOM 1732 C CA . ALA B 1 26 ? 38.893 43.074 62.471 1.00 19.44 26 ALA B CA 1
ATOM 1733 C C . ALA B 1 26 ? 37.357 42.919 62.457 1.00 20.32 26 ALA B C 1
ATOM 1734 O O . ALA B 1 26 ? 36.795 42.170 63.267 1.00 21.70 26 ALA B O 1
ATOM 1736 N N . CYS B 1 27 ? 36.683 43.624 61.560 1.00 21.58 27 CYS B N 1
ATOM 1737 C CA . CYS B 1 27 ? 35.227 43.517 61.540 1.00 23.65 27 CYS B CA 1
ATOM 1738 C C . CYS B 1 27 ? 34.639 42.192 61.078 1.00 23.32 27 CYS B C 1
ATOM 1739 O O . CYS B 1 27 ? 33.417 41.999 61.191 1.00 22.62 27 CYS B O 1
ATOM 1742 N N . ILE B 1 28 ? 35.458 41.259 60.604 1.00 23.26 28 ILE B N 1
ATOM 1743 C CA . ILE B 1 28 ? 34.879 39.987 60.217 1.00 24.86 28 ILE B CA 1
ATOM 1744 C C . ILE B 1 28 ? 35.687 38.943 60.958 1.00 25.50 28 ILE B C 1
ATOM 1745 O O . ILE B 1 28 ? 36.709 39.269 61.571 1.00 27.53 28 ILE B O 1
ATOM 1750 N N . GLY B 1 29 ? 35.234 37.694 60.946 1.00 26.26 29 GLY B N 1
ATOM 1751 C CA . GLY B 1 29 ? 35.953 36.644 61.647 1.00 25.09 29 GLY B CA 1
ATOM 1752 C C . GLY B 1 29 ? 35.539 36.518 63.114 1.00 25.62 29 GLY B C 1
ATOM 1753 O O . GLY B 1 29 ? 34.793 37.352 63.632 1.00 25.95 29 GLY B O 1
ATOM 1754 N N . SER B 1 30 ? 36.048 35.489 63.781 1.00 25.12 30 SER B N 1
ATOM 1755 C CA . SER B 1 30 ? 35.745 35.203 65.198 1.00 25.37 30 SER B CA 1
ATOM 1756 C C . SER B 1 30 ? 36.995 35.369 66.053 1.00 23.68 30 SER B C 1
ATOM 1757 O O . SER B 1 30 ? 37.879 34.501 66.038 1.00 23.05 30 SER B O 1
ATOM 1760 N N . HIS B 1 31 ? 37.086 36.479 66.790 1.00 22.28 31 HIS B N 1
ATOM 1761 C CA . HIS B 1 31 ? 38.253 36.751 67.627 1.00 18.64 31 HIS B CA 1
ATOM 1762 C C . HIS B 1 31 ? 37.866 37.694 68.768 1.00 18.78 31 HIS B C 1
ATOM 1763 O O . HIS B 1 31 ? 36.794 38.327 68.740 1.00 19.36 31 HIS B O 1
ATOM 1770 N N . PRO B 1 32 ? 38.747 37.856 69.756 1.00 19.17 32 PRO B N 1
ATOM 1771 C CA . PRO B 1 32 ? 38.451 38.722 70.887 1.00 19.77 32 PRO B CA 1
ATOM 1772 C C . PRO B 1 32 ? 39.009 40.143 70.810 1.00 18.46 32 PRO B C 1
ATOM 1773 O O . PRO B 1 32 ? 38.947 40.859 71.781 1.00 18.63 32 PRO B O 1
ATOM 1777 N N . ASN B 1 33 ? 39.489 40.545 69.638 1.00 18.30 33 ASN B N 1
ATOM 1778 C CA . ASN B 1 33 ? 40.135 41.837 69.468 1.00 19.80 33 ASN B CA 1
ATOM 1779 C C . ASN B 1 33 ? 39.144 42.939 69.142 1.00 18.66 33 ASN B C 1
ATOM 1780 O O . ASN B 1 33 ? 37.986 42.654 68.844 1.00 18.90 33 ASN B O 1
ATOM 1785 N N . CYS B 1 34 ? 39.589 44.194 69.215 1.00 17.54 34 CYS B N 1
ATOM 1786 C CA . CYS B 1 34 ? 38.626 45.290 68.988 1.00 17.73 34 CYS B CA 1
ATOM 1787 C C . CYS B 1 34 ? 38.262 45.461 67.515 1.00 17.19 34 CYS B C 1
ATOM 1788 O O . CYS B 1 34 ? 39.046 45.106 66.601 1.00 15.99 34 CYS B O 1
ATOM 1791 N N . ARG B 1 35 ? 37.039 45.955 67.270 1.00 14.41 35 ARG B N 1
ATOM 1792 C CA . ARG B 1 35 ? 36.612 46.190 65.897 1.00 14.18 35 ARG B CA 1
ATOM 1793 C C . ARG B 1 35 ? 35.546 47.283 65.922 1.00 12.39 35 ARG B C 1
ATOM 1794 O O . ARG B 1 35 ? 34.830 47.430 66.914 1.00 13.68 35 ARG B O 1
ATOM 1810 N N . PHE B 1 37 ? 32.621 49.422 63.317 1.00 14.19 37 PHE B N 1
ATOM 1811 C CA . PHE B 1 37 ? 32.011 49.479 61.996 1.00 13.78 37 PHE B CA 1
ATOM 1812 C C . PHE B 1 37 ? 30.751 50.306 62.084 1.00 15.59 37 PHE B C 1
ATOM 1813 O O . PHE B 1 37 ? 30.237 50.543 63.174 1.00 14.88 37 PHE B O 1
ATOM 1821 N N . ILE B 1 38 ? 30.307 50.809 60.945 1.00 15.37 38 ILE B N 1
ATOM 1822 C CA . ILE B 1 38 ? 29.131 51.690 60.940 1.00 15.89 38 ILE B CA 1
ATOM 1823 C C . ILE B 1 38 ? 28.081 51.212 59.962 1.00 15.87 38 ILE B C 1
ATOM 1824 O O . ILE B 1 38 ? 28.405 50.608 58.952 1.00 17.45 38 ILE B O 1
ATOM 1829 N N . ASP B 1 39 ? 26.798 51.446 60.284 1.00 17.48 39 ASP B N 1
ATOM 1830 C CA . ASP B 1 39 ? 25.758 50.885 59.420 1.00 20.18 39 ASP B CA 1
ATOM 1831 C C . ASP B 1 39 ? 25.421 51.712 58.186 1.00 20.64 39 ASP B C 1
ATOM 1832 O O . ASP B 1 39 ? 24.626 51.279 57.361 1.00 22.33 39 ASP B O 1
ATOM 1837 N N . SER B 1 40 ? 26.028 52.877 58.030 1.00 19.60 40 SER B N 1
ATOM 1838 C CA . SER B 1 40 ? 25.786 53.662 56.836 1.00 20.57 40 SER B CA 1
ATOM 1839 C C . SER B 1 40 ? 26.983 54.608 56.702 1.00 20.25 40 SER B C 1
ATOM 1840 O O . SER B 1 40 ? 27.698 54.854 57.685 1.00 19.89 40 SER B O 1
ATOM 1843 N N . LEU B 1 41 ? 27.229 55.088 55.484 1.00 20.12 41 LEU B N 1
ATOM 1844 C CA . LEU B 1 41 ? 28.306 56.032 55.227 1.00 20.78 41 LEU B CA 1
ATOM 1845 C C . LEU B 1 41 ? 27.991 56.778 53.955 1.00 21.98 41 LEU B C 1
ATOM 1846 O O . LEU B 1 41 ? 27.655 56.158 52.941 1.00 23.97 41 LEU B O 1
ATOM 1851 N N . THR B 1 42 ? 28.073 58.103 54.013 1.00 24.25 42 THR B N 1
ATOM 1852 C CA . THR B 1 42 ? 27.930 58.889 52.793 1.00 25.05 42 THR B CA 1
ATOM 1853 C C . THR B 1 42 ? 29.164 59.762 52.674 1.00 24.46 42 THR B C 1
ATOM 1854 O O . THR B 1 42 ? 29.628 60.364 53.652 1.00 24.08 42 THR B O 1
ATOM 1858 N N . ILE B 1 43 ? 29.699 59.854 51.461 1.00 23.72 43 ILE B N 1
ATOM 1859 C CA . ILE B 1 43 ? 30.879 60.674 51.222 1.00 25.12 43 ILE B CA 1
ATOM 1860 C C . ILE B 1 43 ? 30.565 61.547 50.000 1.00 27.57 43 ILE B C 1
ATOM 1861 O O . ILE B 1 43 ? 30.357 61.002 48.919 1.00 27.74 43 ILE B O 1
ATOM 1866 N N . ALA B 1 44 ? 30.527 62.868 50.180 1.00 29.81 44 ALA B N 1
ATOM 1867 C CA . ALA B 1 44 ? 30.255 63.815 49.091 1.00 30.75 44 ALA B CA 1
ATOM 1868 C C . ALA B 1 44 ? 28.927 63.545 48.382 1.00 32.12 44 ALA B C 1
ATOM 1869 O O . ALA B 1 44 ? 28.780 63.799 47.173 1.00 31.98 44 ALA B O 1
ATOM 1871 N N . GLY B 1 45 ? 27.979 63.024 49.146 1.00 32.64 45 GLY B N 1
ATOM 1872 C CA . GLY B 1 45 ? 26.673 62.699 48.605 1.00 33.72 45 GLY B CA 1
ATOM 1873 C C . GLY B 1 45 ? 26.582 61.276 48.074 1.00 34.00 45 GLY B C 1
ATOM 1874 O O . GLY B 1 45 ? 25.501 60.846 47.690 1.00 35.55 45 GLY B O 1
ATOM 1875 N N . GLU B 1 46 ? 27.684 60.533 48.034 1.00 31.92 46 GLU B N 1
ATOM 1876 C CA . GLU B 1 46 ? 27.630 59.142 47.566 1.00 33.13 46 GLU B CA 1
ATOM 1877 C C . GLU B 1 46 ? 27.330 58.229 48.750 1.00 32.00 46 GLU B C 1
ATOM 1878 O O . GLU B 1 46 ? 28.058 58.267 49.737 1.00 31.35 46 GLU B O 1
ATOM 1884 N N . LYS B 1 47 ? 26.267 57.432 48.641 1.00 30.15 47 LYS B N 1
ATOM 1885 C CA . LYS B 1 47 ? 25.876 56.517 49.695 1.00 31.21 47 LYS B CA 1
ATOM 1886 C C . LYS B 1 47 ? 26.476 55.134 49.485 1.00 29.65 47 LYS B C 1
ATOM 1887 O O . LYS B 1 47 ? 26.270 54.499 48.449 1.00 28.95 47 LYS B O 1
ATOM 1893 N N . LEU B 1 48 ? 27.253 54.664 50.454 1.00 27.78 48 LEU B N 1
ATOM 1894 C CA . LEU B 1 48 ? 27.840 53.327 50.341 1.00 27.66 48 LEU B CA 1
ATOM 1895 C C . LEU B 1 48 ? 26.783 52.287 50.700 1.00 28.43 48 LEU B C 1
ATOM 1896 O O . LEU B 1 48 ? 25.998 52.520 51.617 1.00 29.39 48 LEU B O 1
ATOM 1901 N N . ASP B 1 49 ? 26.745 51.169 49.966 1.00 28.72 49 ASP B N 1
ATOM 1902 C CA . ASP B 1 49 ? 25.789 50.081 50.248 1.00 30.51 49 ASP B CA 1
ATOM 1903 C C . ASP B 1 49 ? 26.135 49.363 51.569 1.00 28.78 49 ASP B C 1
ATOM 1904 O O . ASP B 1 49 ? 27.305 49.215 51.933 1.00 26.19 49 ASP B O 1
ATOM 1909 N N . LYS B 1 50 ? 25.116 48.939 52.303 1.00 27.54 50 LYS B N 1
ATOM 1910 C CA . LYS B 1 50 ? 25.380 48.200 53.536 1.00 26.56 50 LYS B CA 1
ATOM 1911 C C . LYS B 1 50 ? 25.532 46.754 53.035 1.00 26.95 50 LYS B C 1
ATOM 1912 O O . LYS B 1 50 ? 24.535 46.030 52.886 1.00 25.28 50 LYS B O 1
ATOM 1918 N N . ASN B 1 51 ? 26.782 46.339 52.791 1.00 24.07 51 ASN B N 1
ATOM 1919 C CA . ASN B 1 51 ? 27.094 45.028 52.250 1.00 23.50 51 ASN B CA 1
ATOM 1920 C C . ASN B 1 51 ? 28.170 44.193 52.939 1.00 22.24 51 ASN B C 1
ATOM 1921 O O . ASN B 1 51 ? 28.560 43.164 52.435 1.00 23.03 51 ASN B O 1
ATOM 1926 N N . ILE B 1 52 ? 28.632 44.608 54.112 1.00 21.67 52 ILE B N 1
ATOM 1927 C CA . ILE B 1 52 ? 29.645 43.848 54.832 1.00 19.93 52 ILE B CA 1
ATOM 1928 C C . ILE B 1 52 ? 28.989 43.103 55.991 1.00 20.26 52 ILE B C 1
ATOM 1929 O O . ILE B 1 52 ? 28.239 43.738 56.772 1.00 19.31 52 ILE B O 1
ATOM 1934 N N . VAL B 1 53 ? 29.246 41.790 56.088 1.00 20.26 53 VAL B N 1
ATOM 1935 C CA . VAL B 1 53 ? 28.706 40.984 57.213 1.00 21.26 53 VAL B CA 1
ATOM 1936 C C . VAL B 1 53 ? 29.678 41.158 58.395 1.00 18.63 53 VAL B C 1
ATOM 1937 O O . VAL B 1 53 ? 30.500 40.275 58.715 1.00 18.95 53 VAL B O 1
ATOM 1941 N N . ALA B 1 54 ? 29.541 42.287 59.077 1.00 18.57 54 ALA B N 1
ATOM 1942 C CA . ALA B 1 54 ? 30.447 42.620 60.156 1.00 17.66 54 ALA B CA 1
ATOM 1943 C C . ALA B 1 54 ? 29.959 41.991 61.428 1.00 19.70 54 ALA B C 1
ATOM 1944 O O . ALA B 1 54 ? 28.724 41.852 61.678 1.00 21.76 54 ALA B O 1
ATOM 1946 N N . ILE B 1 55 ? 30.922 41.551 62.199 1.00 15.80 55 ILE B N 1
ATOM 1947 C CA . ILE B 1 55 ? 30.679 40.844 63.467 1.00 16.68 55 ILE B CA 1
ATOM 1948 C C . ILE B 1 55 ? 30.933 41.746 64.691 1.00 17.63 55 ILE B C 1
ATOM 1949 O O . ILE B 1 55 ? 32.031 42.292 64.867 1.00 16.87 55 ILE B O 1
ATOM 1954 N N . ASP B 1 56 ? 29.900 41.910 65.517 1.00 17.10 56 ASP B N 1
ATOM 1955 C CA . ASP B 1 56 ? 29.986 42.721 66.724 1.00 18.00 56 ASP B CA 1
ATOM 1956 C C . ASP B 1 56 ? 30.771 41.882 67.771 1.00 16.77 56 ASP B C 1
ATOM 1957 O O . ASP B 1 56 ? 30.857 40.654 67.703 1.00 18.10 56 ASP B O 1
ATOM 1962 N N . GLY B 1 57 ? 31.355 42.549 68.755 1.00 15.88 57 GLY B N 1
ATOM 1963 C CA . GLY B 1 57 ? 32.122 41.817 69.768 1.00 16.85 57 GLY B CA 1
ATOM 1964 C C . GLY B 1 57 ? 31.271 40.817 70.531 1.00 19.82 57 GLY B C 1
ATOM 1965 O O . GLY B 1 57 ? 30.123 41.131 70.902 1.00 19.32 57 GLY B O 1
ATOM 1966 N N . GLY B 1 58 ? 31.797 39.600 70.707 1.00 19.80 58 GLY B N 1
ATOM 1967 C CA . GLY B 1 58 ? 31.060 38.556 71.425 1.00 19.91 58 GLY B CA 1
ATOM 1968 C C . GLY B 1 58 ? 30.022 37.809 70.621 1.00 21.85 58 GLY B C 1
ATOM 1969 O O . GLY B 1 58 ? 29.451 36.837 71.111 1.00 23.45 58 GLY B O 1
ATOM 1970 N N . GLU B 1 59 ? 29.778 38.234 69.392 1.00 22.57 59 GLU B N 1
ATOM 1971 C CA . GLU B 1 59 ? 28.763 37.607 68.550 1.00 24.94 59 GLU B CA 1
ATOM 1972 C C . GLU B 1 59 ? 29.188 36.212 68.044 1.00 26.88 59 GLU B C 1
ATOM 1973 O O . GLU B 1 59 ? 30.358 35.983 67.717 1.00 25.03 59 GLU B O 1
ATOM 1979 N N . ASP B 1 60 ? 28.244 35.279 67.982 1.00 27.41 60 ASP B N 1
ATOM 1980 C CA . ASP B 1 60 ? 28.554 33.942 67.464 1.00 29.74 60 ASP B CA 1
ATOM 1981 C C . ASP B 1 60 ? 28.626 34.055 65.947 1.00 29.69 60 ASP B C 1
ATOM 1982 O O . ASP B 1 60 ? 27.632 34.353 65.300 1.00 29.74 60 ASP B O 1
ATOM 1987 N N . VAL B 1 61 ? 29.798 33.804 65.359 1.00 29.50 61 VAL B N 1
ATOM 1988 C CA . VAL B 1 61 ? 29.946 33.979 63.915 1.00 30.83 61 VAL B CA 1
ATOM 1989 C C . VAL B 1 61 ? 29.119 33.017 63.060 1.00 31.44 61 VAL B C 1
ATOM 1990 O O . VAL B 1 61 ? 28.796 33.332 61.912 1.00 31.42 61 VAL B O 1
ATOM 1997 N N . THR B 1 62 ? 28.737 31.873 63.623 1.00 31.64 62 THR B N 1
ATOM 1998 C CA . THR B 1 62 ? 27.926 30.928 62.868 1.00 34.54 62 THR B CA 1
ATOM 1999 C C . THR B 1 62 ? 26.472 31.405 62.753 1.00 35.60 62 THR B C 1
ATOM 2000 O O . THR B 1 62 ? 25.709 30.882 61.947 1.00 36.04 62 THR B O 1
ATOM 2004 N N . LYS B 1 63 ? 26.088 32.399 63.554 1.00 36.85 63 LYS B N 1
ATOM 2005 C CA . LYS B 1 63 ? 24.719 32.921 63.480 1.00 38.37 63 LYS B CA 1
ATOM 2006 C C . LYS B 1 63 ? 24.731 34.248 62.711 1.00 39.21 63 LYS B C 1
ATOM 2007 O O . LYS B 1 63 ? 23.705 34.949 62.649 1.00 37.95 63 LYS B O 1
ATOM 2013 N N . ALA B 1 64 ? 25.889 34.572 62.119 1.00 38.42 64 ALA B N 1
ATOM 2014 C CA . ALA B 1 64 ? 26.063 35.817 61.360 1.00 41.15 64 ALA B CA 1
ATOM 2015 C C . ALA B 1 64 ? 25.195 35.695 60.128 1.00 42.67 64 ALA B C 1
ATOM 2016 O O . ALA B 1 64 ? 24.784 34.596 59.751 1.00 44.67 64 ALA B O 1
ATOM 2018 N N . ASP B 1 65 ? 24.939 36.790 59.443 1.00 44.49 65 ASP B N 1
ATOM 2019 C CA . ASP B 1 65 ? 23.994 36.626 58.376 1.00 44.68 65 ASP B CA 1
ATOM 2020 C C . ASP B 1 65 ? 23.980 37.659 57.273 1.00 42.24 65 ASP B C 1
ATOM 2021 O O . ASP B 1 65 ? 24.757 37.610 56.310 1.00 42.44 65 ASP B O 1
ATOM 2026 N N . SER B 1 66 ? 23.043 38.571 57.430 1.00 39.70 66 SER B N 1
ATOM 2027 C CA . SER B 1 66 ? 22.817 39.634 56.505 1.00 39.17 66 SER B CA 1
ATOM 2028 C C . SER B 1 66 ? 23.887 40.701 56.759 1.00 36.00 66 SER B C 1
ATOM 2029 O O . SER B 1 66 ? 24.561 40.694 57.807 1.00 34.67 66 SER B O 1
ATOM 2032 N N . ALA B 1 67 ? 24.058 41.581 55.780 1.00 33.60 67 ALA B N 1
ATOM 2033 C CA . ALA B 1 67 ? 25.026 42.650 55.907 1.00 30.43 67 ALA B CA 1
ATOM 2034 C C . ALA B 1 67 ? 24.591 43.506 57.084 1.00 29.19 67 ALA B C 1
ATOM 2035 O O . ALA B 1 67 ? 23.374 43.753 57.304 1.00 27.04 67 ALA B O 1
ATOM 2037 N N . THR B 1 68 ? 25.583 43.967 57.840 1.00 26.38 68 THR B N 1
ATOM 2038 C CA . THR B 1 68 ? 25.348 44.815 58.992 1.00 23.75 68 THR B CA 1
ATOM 2039 C C . THR B 1 68 ? 26.106 46.133 58.875 1.00 23.13 68 THR B C 1
ATOM 2040 O O . THR B 1 68 ? 25.858 47.069 59.632 1.00 23.34 68 THR B O 1
ATOM 2044 N N . ALA B 1 69 ? 27.034 46.227 57.936 1.00 21.03 69 ALA B N 1
ATOM 2045 C CA . ALA B 1 69 ? 27.839 47.451 57.871 1.00 19.71 69 ALA B CA 1
ATOM 2046 C C . ALA B 1 69 ? 28.094 47.964 56.480 1.00 19.81 69 ALA B C 1
ATOM 2047 O O . ALA B 1 69 ? 28.265 47.164 55.546 1.00 20.02 69 ALA B O 1
ATOM 2049 N N . ALA B 1 70 ? 28.162 49.294 56.388 1.00 19.87 70 ALA B N 1
ATOM 2050 C CA . ALA B 1 70 ? 28.507 49.963 55.147 1.00 18.10 70 ALA B CA 1
ATOM 2051 C C . ALA B 1 70 ? 30.034 50.178 55.115 1.00 19.87 70 ALA B C 1
ATOM 2052 O O . ALA B 1 70 ? 30.630 50.276 54.042 1.00 19.30 70 ALA B O 1
ATOM 2054 N N . ALA B 1 71 ? 30.649 50.267 56.296 1.00 17.91 71 ALA B N 1
ATOM 2055 C CA . ALA B 1 71 ? 32.088 50.494 56.356 1.00 16.12 71 ALA B CA 1
ATOM 2056 C C . ALA B 1 71 ? 32.634 50.073 57.712 1.00 17.32 71 ALA B C 1
ATOM 2057 O O . ALA B 1 71 ? 31.921 50.058 58.715 1.00 15.23 71 ALA B O 1
ATOM 2059 N N . SER B 1 72 ? 33.932 49.787 57.748 1.00 15.82 72 SER B N 1
ATOM 2060 C CA . SER B 1 72 ? 34.592 49.529 59.014 1.00 15.71 72 SER B CA 1
ATOM 2061 C C . SER B 1 72 ? 35.440 50.794 59.304 1.00 17.29 72 SER B C 1
ATOM 2062 O O . SER B 1 72 ? 35.786 51.550 58.373 1.00 16.73 72 SER B O 1
ATOM 2065 N N . VAL B 1 73 ? 35.709 51.076 60.580 1.00 15.86 73 VAL B N 1
ATOM 2066 C CA . VAL B 1 73 ? 36.616 52.177 60.910 1.00 15.85 73 VAL B CA 1
ATOM 2067 C C . VAL B 1 73 ? 37.854 51.443 61.416 1.00 17.55 73 VAL B C 1
ATOM 2068 O O . VAL B 1 73 ? 37.793 50.737 62.392 1.00 17.84 73 VAL B O 1
ATOM 2072 N N . ILE B 1 74 ? 38.976 51.607 60.727 1.00 15.42 74 ILE B N 1
ATOM 2073 C CA . ILE B 1 74 ? 40.245 50.919 61.014 1.00 17.65 74 ILE B CA 1
ATOM 2074 C C . ILE B 1 74 ? 41.208 51.800 61.792 1.00 16.15 74 ILE B C 1
ATOM 2075 O O . ILE B 1 74 ? 41.940 51.314 62.621 1.00 16.83 74 ILE B O 1
ATOM 2080 N N . ARG B 1 75 ? 41.171 53.088 61.572 1.00 16.12 75 ARG B N 1
ATOM 2081 C CA . ARG B 1 75 ? 42.085 53.958 62.313 1.00 17.40 75 ARG B CA 1
ATOM 2082 C C . ARG B 1 75 ? 41.477 55.328 62.373 1.00 16.99 75 ARG B C 1
ATOM 2083 O O . ARG B 1 75 ? 40.885 55.784 61.415 1.00 18.50 75 ARG B O 1
ATOM 2099 N N . SER B 1 77 ? 42.119 59.337 64.333 1.00 15.90 77 SER B N 1
ATOM 2100 C CA . SER B 1 77 ? 42.836 60.200 65.299 1.00 16.73 77 SER B CA 1
ATOM 2101 C C . SER B 1 77 ? 42.038 61.462 65.428 1.00 16.17 77 SER B C 1
ATOM 2102 O O . SER B 1 77 ? 41.742 62.087 64.408 1.00 17.27 77 SER B O 1
ATOM 2105 N N . ILE B 1 78 ? 41.742 61.859 66.670 1.00 18.05 78 ILE B N 1
ATOM 2106 C CA . ILE B 1 78 ? 40.992 63.100 66.908 1.00 19.17 78 ILE B CA 1
ATOM 2107 C C . ILE B 1 78 ? 41.796 63.954 67.872 1.00 16.81 78 ILE B C 1
ATOM 2108 O O . ILE B 1 78 ? 42.000 63.552 68.999 1.00 19.43 78 ILE B O 1
ATOM 2113 N N . THR B 1 79 ? 42.241 65.126 67.431 1.00 18.19 79 THR B N 1
ATOM 2114 C CA . THR B 1 79 ? 43.030 65.992 68.315 1.00 20.39 79 THR B CA 1
ATOM 2115 C C . THR B 1 79 ? 42.086 67.102 68.732 1.00 19.24 79 THR B C 1
ATOM 2116 O O . THR B 1 79 ? 41.639 67.829 67.896 1.00 18.95 79 THR B O 1
ATOM 2120 N N . PRO B 1 80 ? 41.755 67.201 70.026 1.00 20.37 80 PRO B N 1
ATOM 2121 C CA . PRO B 1 80 ? 40.837 68.242 70.514 1.00 21.33 80 PRO B CA 1
ATOM 2122 C C . PRO B 1 80 ? 41.372 69.634 70.170 1.00 22.85 80 PRO B C 1
ATOM 2123 O O . PRO B 1 80 ? 42.604 69.851 70.045 1.00 22.28 80 PRO B O 1
ATOM 2127 N N . GLY B 1 81 ? 40.437 70.548 69.966 1.00 22.05 81 GLY B N 1
ATOM 2128 C CA . GLY B 1 81 ? 40.830 71.925 69.695 1.00 22.60 81 GLY B CA 1
ATOM 2129 C C . GLY B 1 81 ? 39.986 72.828 70.560 1.00 22.42 81 GLY B C 1
ATOM 2130 O O . GLY B 1 81 ? 38.967 72.390 71.107 1.00 22.35 81 GLY B O 1
ATOM 2131 N N . SER B 1 82 ? 40.368 74.102 70.679 1.00 21.34 82 SER B N 1
ATOM 2132 C CA . SER B 1 82 ? 39.585 74.989 71.526 1.00 21.98 82 SER B CA 1
ATOM 2133 C C . SER B 1 82 ? 38.189 75.171 70.904 1.00 21.29 82 SER B C 1
ATOM 2134 O O . SER B 1 82 ? 37.200 75.271 71.625 1.00 22.16 82 SER B O 1
ATOM 2137 N N . ILE B 1 83 ? 38.113 75.221 69.580 1.00 20.54 83 ILE B N 1
ATOM 2138 C CA . ILE B 1 83 ? 36.844 75.392 68.890 1.00 20.19 83 ILE B CA 1
ATOM 2139 C C . ILE B 1 83 ? 36.403 74.147 68.114 1.00 22.10 83 ILE B C 1
ATOM 2140 O O . ILE B 1 83 ? 35.192 73.790 68.111 1.00 21.09 83 ILE B O 1
ATOM 2145 N N . ASN B 1 84 ? 37.373 73.503 67.445 1.00 20.61 84 ASN B N 1
ATOM 2146 C CA . ASN B 1 84 ? 37.109 72.311 66.585 1.00 20.67 84 ASN B CA 1
ATOM 2147 C C . ASN B 1 84 ? 38.308 71.429 66.586 1.00 21.89 84 ASN B C 1
ATOM 2148 O O . ASN B 1 84 ? 39.443 71.906 66.645 1.00 20.14 84 ASN B O 1
ATOM 2153 N N . PRO B 1 85 ? 38.103 70.115 66.418 1.00 20.44 85 PRO B N 1
ATOM 2154 C CA . PRO B 1 85 ? 39.248 69.181 66.409 1.00 19.87 85 PRO B CA 1
ATOM 2155 C C . PRO B 1 85 ? 39.874 68.999 65.055 1.00 19.52 85 PRO B C 1
ATOM 2156 O O . PRO B 1 85 ? 39.313 69.457 64.057 1.00 19.72 85 PRO B O 1
ATOM 2160 N N . THR B 1 86 ? 41.061 68.389 65.024 1.00 19.22 86 THR B N 1
ATOM 2161 C CA . THR B 1 86 ? 41.640 68.031 63.726 1.00 19.91 86 THR B CA 1
ATOM 2162 C C . THR B 1 86 ? 41.518 66.497 63.723 1.00 16.47 86 THR B C 1
ATOM 2163 O O . THR B 1 86 ? 41.876 65.819 64.692 1.00 17.49 86 THR B O 1
ATOM 2167 N N . ILE B 1 87 ? 40.979 65.989 62.619 1.00 17.78 87 ILE B N 1
ATOM 2168 C CA . ILE B 1 87 ? 40.656 64.556 62.501 1.00 16.80 87 ILE B CA 1
ATOM 2169 C C . ILE B 1 87 ? 41.176 63.908 61.247 1.00 17.60 87 ILE B C 1
ATOM 2170 O O . ILE B 1 87 ? 41.084 64.480 60.148 1.00 18.69 87 ILE B O 1
ATOM 2175 N N . SER B 1 88 ? 41.689 62.685 61.425 1.00 18.32 88 SER B N 1
ATOM 2176 C CA . SER B 1 88 ? 42.083 61.869 60.298 1.00 17.42 88 SER B CA 1
ATOM 2177 C C . SER B 1 88 ? 41.334 60.526 60.549 1.00 17.43 88 SER B C 1
ATOM 2178 O O . SER B 1 88 ? 41.126 60.086 61.692 1.00 18.10 88 SER B O 1
ATOM 2181 N N . ILE B 1 89 ? 40.875 59.910 59.471 1.00 16.14 89 ILE B N 1
ATOM 2182 C CA . ILE B 1 89 ? 40.165 58.646 59.640 1.00 16.04 89 ILE B CA 1
ATOM 2183 C C . ILE B 1 89 ? 40.441 57.745 58.448 1.00 14.74 89 ILE B C 1
ATOM 2184 O O . ILE B 1 89 ? 40.561 58.208 57.324 1.00 17.62 89 ILE B O 1
ATOM 2189 N N . THR B 1 90 ? 40.516 56.451 58.733 1.00 15.53 90 THR B N 1
ATOM 2190 C CA . THR B 1 90 ? 40.723 55.414 57.727 1.00 15.70 90 THR B CA 1
ATOM 2191 C C . THR B 1 90 ? 39.525 54.448 57.814 1.00 16.72 90 THR B C 1
ATOM 2192 O O . THR B 1 90 ? 39.271 53.874 58.865 1.00 16.37 90 THR B O 1
ATOM 2196 N N . LEU B 1 91 ? 38.847 54.249 56.677 1.00 17.04 91 LEU B N 1
ATOM 2197 C CA . LEU B 1 91 ? 37.666 53.422 56.622 1.00 17.54 91 LEU B CA 1
ATOM 2198 C C . LEU B 1 91 ? 37.879 52.317 55.619 1.00 18.31 91 LEU B C 1
ATOM 2199 O O . LEU B 1 91 ? 38.631 52.484 54.638 1.00 19.47 91 LEU B O 1
ATOM 2204 N N . GLY B 1 92 ? 37.245 51.182 55.886 1.00 15.40 92 GLY B N 1
ATOM 2205 C CA . GLY B 1 92 ? 37.296 50.065 54.938 1.00 15.86 92 GLY B CA 1
ATOM 2206 C C . GLY B 1 92 ? 35.916 49.868 54.321 1.00 16.64 92 GLY B C 1
ATOM 2207 O O . GLY B 1 92 ? 34.918 49.818 55.036 1.00 19.18 92 GLY B O 1
ATOM 2208 N N . VAL B 1 93 ? 35.835 49.807 52.993 1.00 16.23 93 VAL B N 1
ATOM 2209 C CA . VAL B 1 93 ? 34.536 49.593 52.284 1.00 16.21 93 VAL B CA 1
ATOM 2210 C C . VAL B 1 93 ? 34.673 48.493 51.264 1.00 18.13 93 VAL B C 1
ATOM 2211 O O . VAL B 1 93 ? 35.772 48.200 50.799 1.00 16.72 93 VAL B O 1
ATOM 2215 N N . LEU B 1 94 ? 33.557 47.838 50.956 1.00 18.62 94 LEU B N 1
ATOM 2216 C CA . LEU B 1 94 ? 33.564 46.751 49.981 1.00 20.44 94 LEU B CA 1
ATOM 2217 C C . LEU B 1 94 ? 32.883 47.336 48.741 1.00 21.38 94 LEU B C 1
ATOM 2218 O O . LEU B 1 94 ? 31.661 47.546 48.753 1.00 22.15 94 LEU B O 1
ATOM 2223 N N . ILE B 1 95 ? 33.658 47.657 47.707 1.00 22.54 95 ILE B N 1
ATOM 2224 C CA . ILE B 1 95 ? 33.042 48.281 46.545 1.00 22.50 95 ILE B CA 1
ATOM 2225 C C . ILE B 1 95 ? 33.619 47.787 45.231 1.00 25.54 95 ILE B C 1
ATOM 2226 O O . ILE B 1 95 ? 34.703 47.211 45.191 1.00 24.45 95 ILE B O 1
ATOM 2231 N N . LYS B 1 96 ? 32.876 48.047 44.153 1.00 28.25 96 LYS B N 1
ATOM 2232 C CA . LYS B 1 96 ? 33.355 47.738 42.799 1.00 30.99 96 LYS B CA 1
ATOM 2233 C C . LYS B 1 96 ? 34.186 48.976 42.406 1.00 30.85 96 LYS B C 1
ATOM 2234 O O . LYS B 1 96 ? 34.000 50.079 42.978 1.00 28.21 96 LYS B O 1
ATOM 2240 N N . SER B 1 97 ? 35.083 48.802 41.434 1.00 32.09 97 SER B N 1
ATOM 2241 C CA . SER B 1 97 ? 35.973 49.878 40.976 1.00 33.67 97 SER B CA 1
ATOM 2242 C C . SER B 1 97 ? 35.259 51.119 40.409 1.00 33.77 97 SER B C 1
ATOM 2243 O O . SER B 1 97 ? 35.794 52.224 40.462 1.00 33.63 97 SER B O 1
ATOM 2246 N N . ASN B 1 98 ? 34.065 50.940 39.871 1.00 33.19 98 ASN B N 1
ATOM 2247 C CA . ASN B 1 98 ? 33.327 52.078 39.328 1.00 34.49 98 ASN B CA 1
ATOM 2248 C C . ASN B 1 98 ? 32.842 53.000 40.474 1.00 32.76 98 ASN B C 1
ATOM 2249 O O . ASN B 1 98 ? 32.700 54.210 40.276 1.00 32.82 98 ASN B O 1
ATOM 2254 N N . VAL B 1 99 ? 32.594 52.432 41.656 1.00 31.21 99 VAL B N 1
ATOM 2255 C CA . VAL B 1 99 ? 32.158 53.230 42.809 1.00 28.92 99 VAL B CA 1
ATOM 2256 C C . VAL B 1 99 ? 33.348 54.012 43.294 1.00 27.40 99 VAL B C 1
ATOM 2257 O O . VAL B 1 99 ? 33.229 55.168 43.680 1.00 28.31 99 VAL B O 1
ATOM 2261 N N . ARG B 1 100 ? 34.514 53.394 43.262 1.00 24.68 100 ARG B N 1
ATOM 2262 C CA . ARG B 1 100 ? 35.700 54.094 43.689 1.00 25.20 100 ARG B CA 1
ATOM 2263 C C . ARG B 1 100 ? 35.839 55.368 42.826 1.00 26.90 100 ARG B C 1
ATOM 2264 O O . ARG B 1 100 ? 36.107 56.459 43.307 1.00 26.59 100 ARG B O 1
ATOM 2272 N N . THR B 1 101 ? 35.674 55.206 41.524 1.00 27.75 101 THR B N 1
ATOM 2273 C CA . THR B 1 101 ? 35.802 56.355 40.627 1.00 29.44 101 THR B CA 1
ATOM 2274 C C . THR B 1 101 ? 34.747 57.431 40.851 1.00 29.63 101 THR B C 1
ATOM 2275 O O . THR B 1 101 ? 35.057 58.634 40.798 1.00 30.25 101 THR B O 1
ATOM 2282 N N . LYS B 1 102 ? 33.510 57.020 41.093 1.00 29.85 102 LYS B N 1
ATOM 2283 C CA . LYS B 1 102 ? 32.437 57.988 41.335 1.00 31.21 102 LYS B CA 1
ATOM 2284 C C . LYS B 1 102 ? 32.741 58.849 42.567 1.00 30.02 102 LYS B C 1
ATOM 2285 O O . LYS B 1 102 ? 32.560 60.077 42.569 1.00 29.53 102 LYS B O 1
ATOM 2291 N N . ILE B 1 103 ? 33.197 58.191 43.628 1.00 29.31 103 ILE B N 1
ATOM 2292 C CA . ILE B 1 103 ? 33.526 58.897 44.848 1.00 29.22 103 ILE B CA 1
ATOM 2293 C C . ILE B 1 103 ? 34.686 59.886 44.635 1.00 30.96 103 ILE B C 1
ATOM 2294 O O . ILE B 1 103 ? 34.610 61.064 45.034 1.00 29.90 103 ILE B O 1
ATOM 2299 N N . GLU B 1 104 ? 35.766 59.424 44.012 1.00 31.07 104 GLU B N 1
ATOM 2300 C CA . GLU B 1 104 ? 36.892 60.321 43.780 1.00 33.29 104 GLU B CA 1
ATOM 2301 C C . GLU B 1 104 ? 36.492 61.528 42.915 1.00 32.82 104 GLU B C 1
ATOM 2302 O O . GLU B 1 104 ? 36.958 62.644 43.156 1.00 31.88 104 GLU B O 1
ATOM 2308 N N . GLU B 1 105 ? 35.644 61.291 41.917 1.00 31.72 105 GLU B N 1
ATOM 2309 C CA . GLU B 1 105 ? 35.178 62.344 41.039 1.00 32.10 105 GLU B CA 1
ATOM 2310 C C . GLU B 1 105 ? 34.213 63.295 41.737 1.00 31.83 105 GLU B C 1
ATOM 2311 O O . GLU B 1 105 ? 34.240 64.502 41.506 1.00 30.37 105 GLU B O 1
ATOM 2317 N N . LYS B 1 106 ? 33.342 62.779 42.588 1.00 31.61 106 LYS B N 1
ATOM 2318 C CA . LYS B 1 106 ? 32.415 63.687 43.271 1.00 34.15 106 LYS B CA 1
ATOM 2319 C C . LYS B 1 106 ? 33.176 64.503 44.312 1.00 34.42 106 LYS B C 1
ATOM 2320 O O . LYS B 1 106 ? 32.838 65.660 44.592 1.00 33.36 106 LYS B O 1
ATOM 2326 N N . VAL B 1 107 ? 34.222 63.915 44.889 1.00 36.11 107 VAL B N 1
ATOM 2327 C CA . VAL B 1 107 ? 34.968 64.674 45.875 1.00 36.85 107 VAL B CA 1
ATOM 2328 C C . VAL B 1 107 ? 35.719 65.801 45.164 1.00 37.69 107 VAL B C 1
ATOM 2329 O O . VAL B 1 107 ? 35.573 66.964 45.523 1.00 36.69 107 VAL B O 1
ATOM 2333 N N . SER B 1 108 ? 36.486 65.485 44.130 1.00 39.74 108 SER B N 1
ATOM 2334 C CA . SER B 1 108 ? 37.232 66.526 43.420 1.00 42.54 108 SER B CA 1
ATOM 2335 C C . SER B 1 108 ? 36.309 67.581 42.781 1.00 44.20 108 SER B C 1
ATOM 2336 O O . SER B 1 108 ? 36.699 68.734 42.593 1.00 44.40 108 SER B O 1
ATOM 2339 N N . SER B 1 109 ? 35.101 67.170 42.431 1.00 45.14 109 SER B N 1
ATOM 2340 C CA . SER B 1 109 ? 34.108 68.053 41.834 1.00 48.42 109 SER B CA 1
ATOM 2341 C C . SER B 1 109 ? 33.611 69.095 42.857 1.00 50.19 109 SER B C 1
ATOM 2342 O O . SER B 1 109 ? 33.469 70.282 42.535 1.00 49.58 109 SER B O 1
ATOM 2345 N N . ILE B 1 110 ? 33.339 68.637 44.079 1.00 52.24 110 ILE B N 1
ATOM 2346 C CA . ILE B 1 110 ? 32.864 69.508 45.156 1.00 55.09 110 ILE B CA 1
ATOM 2347 C C . ILE B 1 110 ? 34.015 70.304 45.772 1.00 57.62 110 ILE B C 1
ATOM 2348 O O . ILE B 1 110 ? 33.797 71.195 46.589 1.00 58.50 110 ILE B O 1
ATOM 2353 N N . LEU B 1 111 ? 35.242 69.987 45.384 1.00 60.46 111 LEU B N 1
ATOM 2354 C CA . LEU B 1 111 ? 36.392 70.694 45.933 1.00 63.18 111 LEU B CA 1
ATOM 2355 C C . LEU B 1 111 ? 36.806 71.876 45.100 1.00 64.71 111 LEU B C 1
ATOM 2356 O O . LEU B 1 111 ? 37.393 72.819 45.613 1.00 65.90 111 LEU B O 1
ATOM 2361 N N . GLN B 1 112 ? 36.531 71.833 43.808 1.00 66.43 112 GLN B N 1
ATOM 2362 C CA . GLN B 1 112 ? 36.888 72.972 42.992 1.00 68.10 112 GLN B CA 1
ATOM 2363 C C . GLN B 1 112 ? 35.922 74.064 43.407 1.00 68.43 112 GLN B C 1
ATOM 2364 O O . GLN B 1 112 ? 36.239 75.253 43.326 1.00 69.21 112 GLN B O 1
ATOM 2370 N N . ALA B 1 113 ? 34.751 73.644 43.886 1.00 68.39 113 ALA B N 1
ATOM 2371 C CA . ALA B 1 113 ? 33.713 74.574 44.325 1.00 67.88 113 ALA B CA 1
ATOM 2372 C C . ALA B 1 113 ? 33.806 74.950 45.821 1.00 67.64 113 ALA B C 1
ATOM 2373 O O . ALA B 1 113 ? 34.594 75.825 46.192 1.00 67.51 113 ALA B O 1
ATOM 2375 N N . SER B 1 114 ? 33.018 74.284 46.667 1.00 67.11 114 SER B N 1
ATOM 2376 C CA . SER B 1 114 ? 32.999 74.570 48.104 1.00 66.85 114 SER B CA 1
ATOM 2377 C C . SER B 1 114 ? 33.520 73.413 48.942 1.00 65.84 114 SER B C 1
ATOM 2378 O O . SER B 1 114 ? 32.804 72.435 49.130 1.00 66.32 114 SER B O 1
ATOM 2381 N N . ALA B 1 115 ? 34.736 73.528 49.472 1.00 64.71 115 ALA B N 1
ATOM 2382 C CA . ALA B 1 115 ? 35.304 72.456 50.296 1.00 63.72 115 ALA B CA 1
ATOM 2383 C C . ALA B 1 115 ? 34.465 72.150 51.544 1.00 63.21 115 ALA B C 1
ATOM 2384 O O . ALA B 1 115 ? 34.319 70.987 51.915 1.00 62.84 115 ALA B O 1
ATOM 2386 N N . THR B 1 116 ? 33.909 73.181 52.185 1.00 62.77 116 THR B N 1
ATOM 2387 C CA . THR B 1 116 ? 33.096 72.976 53.390 1.00 62.31 116 THR B CA 1
ATOM 2388 C C . THR B 1 116 ? 31.804 72.232 53.083 1.00 61.31 116 THR B C 1
ATOM 2389 O O . THR B 1 116 ? 31.237 71.597 53.975 1.00 61.78 116 THR B O 1
ATOM 2393 N N . ASP B 1 117 ? 31.322 72.307 51.838 1.00 59.66 117 ASP B N 1
ATOM 2394 C CA . ASP B 1 117 ? 30.088 71.605 51.507 1.00 57.18 117 ASP B CA 1
ATOM 2395 C C . ASP B 1 117 ? 30.328 70.127 51.222 1.00 54.21 117 ASP B C 1
ATOM 2396 O O . ASP B 1 117 ? 29.385 69.389 50.897 1.00 54.71 117 ASP B O 1
ATOM 2409 N N . LYS B 1 119 ? 30.729 66.766 52.562 1.00 41.84 119 LYS B N 1
ATOM 2410 C CA . LYS B 1 119 ? 30.340 66.187 53.838 1.00 38.92 119 LYS B CA 1
ATOM 2411 C C . LYS B 1 119 ? 30.537 64.690 53.866 1.00 35.59 119 LYS B C 1
ATOM 2412 O O . LYS B 1 119 ? 30.379 63.998 52.839 1.00 34.90 119 LYS B O 1
ATOM 2418 N N . ILE B 1 120 ? 30.928 64.197 55.037 1.00 31.28 120 ILE B N 1
ATOM 2419 C CA . ILE B 1 120 ? 31.081 62.767 55.251 1.00 28.48 120 ILE B CA 1
ATOM 2420 C C . ILE B 1 120 ? 30.184 62.561 56.473 1.00 25.75 120 ILE B C 1
ATOM 2421 O O . ILE B 1 120 ? 30.336 63.253 57.470 1.00 24.84 120 ILE B O 1
ATOM 2426 N N . LYS B 1 121 ? 29.237 61.649 56.374 1.00 23.67 121 LYS B N 1
ATOM 2427 C CA . LYS B 1 121 ? 28.343 61.380 57.496 1.00 24.15 121 LYS B CA 1
ATOM 2428 C C . LYS B 1 121 ? 28.461 59.893 57.860 1.00 21.28 121 LYS B C 1
ATOM 2429 O O . LYS B 1 121 ? 28.266 59.022 57.017 1.00 22.57 121 LYS B O 1
ATOM 2435 N N . LEU B 1 122 ? 28.821 59.618 59.116 1.00 20.12 122 LEU B N 1
ATOM 2436 C CA . LEU B 1 122 ? 28.926 58.248 59.609 1.00 21.18 122 LEU B CA 1
ATOM 2437 C C . LEU B 1 122 ? 27.583 57.813 60.174 1.00 20.58 122 LEU B C 1
ATOM 2438 O O . LEU B 1 122 ? 26.878 58.608 60.828 1.00 21.92 122 LEU B O 1
ATOM 2443 N N . GLY B 1 123 ? 27.212 56.578 59.882 1.00 20.73 123 GLY B N 1
ATOM 2444 C CA . GLY B 1 123 ? 25.989 56.019 60.446 1.00 21.87 123 GLY B CA 1
ATOM 2445 C C . GLY B 1 123 ? 26.197 55.552 61.901 1.00 21.93 123 GLY B C 1
ATOM 2446 O O . GLY B 1 123 ? 27.146 55.980 62.592 1.00 21.28 123 GLY B O 1
ATOM 2447 N N . ASN B 1 124 ? 25.336 54.658 62.380 1.00 20.18 124 ASN B N 1
ATOM 2448 C CA . ASN B 1 124 ? 25.433 54.178 63.761 1.00 19.67 124 ASN B CA 1
ATOM 2449 C C . ASN B 1 124 ? 26.595 53.232 63.927 1.00 18.21 124 ASN B C 1
ATOM 2450 O O . ASN B 1 124 ? 26.750 52.326 63.127 1.00 17.16 124 ASN B O 1
ATOM 2455 N N . SER B 1 125 ? 27.409 53.422 64.963 1.00 18.42 125 SER B N 1
ATOM 2456 C CA . SER B 1 125 ? 28.513 52.501 65.163 1.00 17.93 125 SER B CA 1
ATOM 2457 C C . SER B 1 125 ? 28.111 51.339 66.065 1.00 16.59 125 SER B C 1
ATOM 2458 O O . SER B 1 125 ? 27.072 51.360 66.749 1.00 17.29 125 SER B O 1
ATOM 2461 N N . ASN B 1 126 ? 28.894 50.275 66.017 1.00 16.07 126 ASN B N 1
ATOM 2462 C CA . ASN B 1 126 ? 28.598 49.112 66.817 1.00 16.30 126 ASN B CA 1
ATOM 2463 C C . ASN B 1 126 ? 28.830 49.355 68.294 1.00 17.43 126 ASN B C 1
ATOM 2464 O O . ASN B 1 126 ? 29.701 50.107 68.705 1.00 18.46 126 ASN B O 1
ATOM 2469 N N . LYS B 1 127 ? 28.040 48.679 69.105 1.00 18.81 127 LYS B N 1
ATOM 2470 C CA . LYS B 1 127 ? 28.168 48.860 70.534 1.00 20.39 127 LYS B CA 1
ATOM 2471 C C . LYS B 1 127 ? 29.227 48.008 71.215 1.00 17.61 127 LYS B C 1
ATOM 2472 O O . LYS B 1 127 ? 29.734 48.409 72.261 1.00 18.84 127 LYS B O 1
ATOM 2478 N N . LYS B 1 128 ? 29.601 46.878 70.616 1.00 16.66 128 LYS B N 1
ATOM 2479 C CA . LYS B 1 128 ? 30.559 45.997 71.273 1.00 16.00 128 LYS B CA 1
ATOM 2480 C C . LYS B 1 128 ? 31.857 46.029 70.502 1.00 14.39 128 LYS B C 1
ATOM 2481 O O . LYS B 1 128 ? 32.175 45.151 69.679 1.00 15.27 128 LYS B O 1
ATOM 2487 N N . GLN B 1 129 ? 32.607 47.077 70.804 1.00 13.41 129 GLN B N 1
ATOM 2488 C CA . GLN B 1 129 ? 33.863 47.349 70.101 1.00 15.20 129 GLN B CA 1
ATOM 2489 C C . GLN B 1 129 ? 35.127 46.783 70.696 1.00 14.52 129 GLN B C 1
ATOM 2490 O O . GLN B 1 129 ? 36.002 46.430 69.973 1.00 15.97 129 GLN B O 1
ATOM 2496 N N . GLU B 1 130 ? 35.207 46.758 72.020 1.00 13.81 130 GLU B N 1
ATOM 2497 C CA . GLU B 1 130 ? 36.409 46.339 72.741 1.00 14.80 130 GLU B CA 1
ATOM 2498 C C . GLU B 1 130 ? 36.024 45.572 73.967 1.00 16.92 130 GLU B C 1
ATOM 2499 O O . GLU B 1 130 ? 35.090 45.962 74.725 1.00 16.11 130 GLU B O 1
ATOM 2505 N N . TYR B 1 131 ? 36.727 44.459 74.178 1.00 17.61 131 TYR B N 1
ATOM 2506 C CA . TYR B 1 131 ? 36.473 43.626 75.376 1.00 18.24 131 TYR B CA 1
ATOM 2507 C C . TYR B 1 131 ? 37.219 44.243 76.559 1.00 19.28 131 TYR B C 1
ATOM 2508 O O . TYR B 1 131 ? 38.455 44.321 76.554 1.00 20.39 131 TYR B O 1
ATOM 2517 N N . LYS B 1 132 ? 36.474 44.674 77.581 1.00 18.38 132 LYS B N 1
ATOM 2518 C CA . LYS B 1 132 ? 37.033 45.408 78.723 1.00 17.21 132 LYS B CA 1
ATOM 2519 C C . LYS B 1 132 ? 37.579 44.569 79.852 1.00 18.54 132 LYS B C 1
ATOM 2520 O O . LYS B 1 132 ? 37.297 43.369 79.932 1.00 18.67 132 LYS B O 1
ATOM 2526 N N . THR B 1 133 ? 38.324 45.234 80.738 1.00 18.58 133 THR B N 1
ATOM 2527 C CA . THR B 1 133 ? 38.994 44.524 81.850 1.00 19.57 133 THR B CA 1
ATOM 2528 C C . THR B 1 133 ? 38.059 43.815 82.805 1.00 20.25 133 THR B C 1
ATOM 2529 O O . THR B 1 133 ? 38.472 42.860 83.494 1.00 20.34 133 THR B O 1
ATOM 2533 N N . ASP B 1 134 ? 36.812 44.271 82.857 1.00 22.03 134 ASP B N 1
ATOM 2534 C CA . ASP B 1 134 ? 35.790 43.634 83.708 1.00 20.63 134 ASP B CA 1
ATOM 2535 C C . ASP B 1 134 ? 34.990 42.590 82.989 1.00 22.18 134 ASP B C 1
ATOM 2536 O O . ASP B 1 134 ? 33.914 42.204 83.429 1.00 23.66 134 ASP B O 1
ATOM 2541 N N . GLU B 1 135 ? 35.535 42.122 81.871 1.00 23.91 135 GLU B N 1
ATOM 2542 C CA . GLU B 1 135 ? 34.950 41.062 81.043 1.00 22.75 135 GLU B CA 1
ATOM 2543 C C . GLU B 1 135 ? 33.562 41.335 80.508 1.00 23.95 135 GLU B C 1
ATOM 2544 O O . GLU B 1 135 ? 32.657 40.512 80.645 1.00 23.55 135 GLU B O 1
ATOM 2550 N N . ALA B 1 136 ? 33.410 42.502 79.866 1.00 21.50 136 ALA B N 1
ATOM 2551 C CA . ALA B 1 136 ? 32.158 42.870 79.230 1.00 19.92 136 ALA B CA 1
ATOM 2552 C C . ALA B 1 136 ? 32.614 43.639 78.001 1.00 19.64 136 ALA B C 1
ATOM 2553 O O . ALA B 1 136 ? 33.671 44.255 78.065 1.00 18.50 136 ALA B O 1
ATOM 2555 N N . TRP B 1 137 ? 31.830 43.583 76.925 1.00 17.29 137 TRP B N 1
ATOM 2556 C CA . TRP B 1 137 ? 32.149 44.365 75.724 1.00 18.82 137 TRP B CA 1
ATOM 2557 C C . TRP B 1 137 ? 31.621 45.797 75.918 1.00 19.51 137 TRP B C 1
ATOM 2558 O O . TRP B 1 137 ? 30.553 45.989 76.500 1.00 20.31 137 TRP B O 1
ATOM 2569 N N . GLY B 1 138 ? 32.329 46.795 75.366 1.00 18.15 138 GLY B N 1
ATOM 2570 C CA . GLY B 1 138 ? 31.900 48.178 75.485 1.00 15.64 138 GLY B CA 1
ATOM 2571 C C . GLY B 1 138 ? 32.458 48.900 74.254 1.00 16.91 138 GLY B C 1
ATOM 2572 O O . GLY B 1 138 ? 33.141 48.309 73.422 1.00 14.62 138 GLY B O 1
ATOM 2573 N N . ILE B 1 139 ? 32.139 50.180 74.126 1.00 17.04 139 ILE B N 1
ATOM 2574 C CA . ILE B 1 139 ? 32.627 50.953 72.986 1.00 15.08 139 ILE B CA 1
ATOM 2575 C C . ILE B 1 139 ? 34.046 51.431 73.304 1.00 14.97 139 ILE B C 1
ATOM 2576 O O . ILE B 1 139 ? 34.515 51.339 74.460 1.00 17.37 139 ILE B O 1
ATOM 2589 N N . ILE B 1 141 ? 34.805 54.328 71.031 1.00 15.28 141 ILE B N 1
ATOM 2590 C CA . ILE B 1 141 ? 34.240 55.664 70.728 1.00 14.86 141 ILE B CA 1
ATOM 2591 C C . ILE B 1 141 ? 32.903 55.454 70.028 1.00 15.57 141 ILE B C 1
ATOM 2592 O O . ILE B 1 141 ? 32.791 54.615 69.144 1.00 16.23 141 ILE B O 1
ATOM 2601 N N . ASP B 1 142 ? 31.903 56.253 70.385 1.00 15.69 142 ASP B N 1
ATOM 2602 C CA . ASP B 1 142 ? 30.603 56.114 69.687 1.00 16.56 142 ASP B CA 1
ATOM 2603 C C . ASP B 1 142 ? 30.600 57.193 68.592 1.00 15.69 142 ASP B C 1
ATOM 2604 O O . ASP B 1 142 ? 30.468 58.391 68.855 1.00 18.05 142 ASP B O 1
ATOM 2609 N N . LEU B 1 143 ? 30.750 56.771 67.358 1.00 17.20 143 LEU B N 1
ATOM 2610 C CA . LEU B 1 143 ? 30.823 57.687 66.228 1.00 17.36 143 LEU B CA 1
ATOM 2611 C C . LEU B 1 143 ? 29.493 57.880 65.572 1.00 19.05 143 LEU B C 1
ATOM 2612 O O . LEU B 1 143 ? 29.401 58.565 64.547 1.00 19.58 143 LEU B O 1
ATOM 2617 N N . SER B 1 144 ? 28.447 57.314 66.167 1.00 20.08 144 SER B N 1
ATOM 2618 C CA . SER B 1 144 ? 27.116 57.380 65.494 1.00 18.66 144 SER B CA 1
ATOM 2619 C C . SER B 1 144 ? 26.720 58.773 65.048 1.00 19.04 144 SER B C 1
ATOM 2620 O O . SER B 1 144 ? 26.754 59.713 65.836 1.00 19.85 144 SER B O 1
ATOM 2623 N N . ASN B 1 145 ? 26.380 58.879 63.766 1.00 20.59 145 ASN B N 1
ATOM 2624 C CA . ASN B 1 145 ? 25.925 60.104 63.115 1.00 21.63 145 ASN B CA 1
ATOM 2625 C C . ASN B 1 145 ? 26.863 61.273 63.078 1.00 20.47 145 ASN B C 1
ATOM 2626 O O . ASN B 1 145 ? 26.453 62.411 62.857 1.00 20.10 145 ASN B O 1
ATOM 2631 N N . LEU B 1 146 ? 28.148 61.003 63.268 1.00 19.98 146 LEU B N 1
ATOM 2632 C CA . LEU B 1 146 ? 29.118 62.074 63.247 1.00 18.46 146 LEU B CA 1
ATOM 2633 C C . LEU B 1 146 ? 29.221 62.672 61.850 1.00 18.05 146 LEU B C 1
ATOM 2634 O O . LEU B 1 146 ? 29.356 61.954 60.864 1.00 18.83 146 LEU B O 1
ATOM 2639 N N . GLU B 1 147 ? 29.202 63.993 61.777 1.00 18.61 147 GLU B N 1
ATOM 2640 C CA . GLU B 1 147 ? 29.293 64.664 60.473 1.00 20.95 147 GLU B CA 1
ATOM 2641 C C . GLU B 1 147 ? 30.665 65.307 60.364 1.00 19.63 147 GLU B C 1
ATOM 2642 O O . GLU B 1 147 ? 30.992 66.155 61.182 1.00 20.19 147 GLU B O 1
ATOM 2648 N N . LEU B 1 148 ? 31.453 64.897 59.360 1.00 20.00 148 LEU B N 1
ATOM 2649 C CA . LEU B 1 148 ? 32.802 65.443 59.200 1.00 20.15 148 LEU B CA 1
ATOM 2650 C C . LEU B 1 148 ? 32.866 66.278 57.914 1.00 20.00 148 LEU B C 1
ATOM 2651 O O . LEU B 1 148 ? 32.108 66.019 56.959 1.00 22.02 148 LEU B O 1
ATOM 2656 N N . TYR B 1 149 ? 33.755 67.263 57.893 1.00 20.97 149 TYR B N 1
ATOM 2657 C CA . TYR B 1 149 ? 33.924 68.071 56.677 1.00 21.15 149 TYR B CA 1
ATOM 2658 C C . TYR B 1 149 ? 35.357 68.572 56.635 1.00 20.48 149 TYR B C 1
ATOM 2659 O O . TYR B 1 149 ? 36.049 68.616 57.626 1.00 20.90 149 TYR B O 1
ATOM 2668 N N . PRO B 1 150 ? 35.828 69.014 55.468 1.00 22.48 150 PRO B N 1
ATOM 2669 C CA . PRO B 1 150 ? 37.210 69.485 55.401 1.00 22.77 150 PRO B CA 1
ATOM 2670 C C . PRO B 1 150 ? 37.506 70.789 56.182 1.00 24.01 150 PRO B C 1
ATOM 2671 O O . PRO B 1 150 ? 36.705 71.730 56.186 1.00 25.25 150 PRO B O 1
ATOM 2675 N N . ILE B 1 151 ? 38.653 70.834 56.838 1.00 24.95 151 ILE B N 1
ATOM 2676 C CA . ILE B 1 151 ? 39.086 72.038 57.567 1.00 27.54 151 ILE B CA 1
ATOM 2677 C C . ILE B 1 151 ? 39.308 73.146 56.542 1.00 29.14 151 ILE B C 1
ATOM 2678 O O . ILE B 1 151 ? 38.912 74.310 56.745 1.00 28.88 151 ILE B O 1
ATOM 2683 N N . SER B 1 152 ? 39.954 72.781 55.438 1.00 29.72 152 SER B N 1
ATOM 2684 C CA . SER B 1 152 ? 40.262 73.732 54.356 1.00 31.49 152 SER B CA 1
ATOM 2685 C C . SER B 1 152 ? 40.700 72.913 53.153 1.00 33.16 152 SER B C 1
ATOM 2686 O O . SER B 1 152 ? 40.992 71.723 53.314 1.00 32.49 152 SER B O 1
ATOM 2689 N N . ALA B 1 153 ? 40.782 73.527 51.963 1.00 33.55 153 ALA B N 1
ATOM 2690 C CA . ALA B 1 153 ? 41.197 72.754 50.798 1.00 35.92 153 ALA B CA 1
ATOM 2691 C C . ALA B 1 153 ? 42.663 72.376 50.928 1.00 37.04 153 ALA B C 1
ATOM 2692 O O . ALA B 1 153 ? 43.066 71.272 50.518 1.00 38.54 153 ALA B O 1
ATOM 2694 N N . LYS B 1 154 ? 43.465 73.267 51.513 1.00 37.59 154 LYS B N 1
ATOM 2695 C CA . LYS B 1 154 ? 44.884 72.990 51.696 1.00 37.79 154 LYS B CA 1
ATOM 2696 C C . LYS B 1 154 ? 45.149 71.823 52.669 1.00 36.92 154 LYS B C 1
ATOM 2697 O O . LYS B 1 154 ? 46.082 71.040 52.469 1.00 37.05 154 LYS B O 1
ATOM 2703 N N . ALA B 1 155 ? 44.339 71.689 53.715 1.00 33.47 155 ALA B N 1
ATOM 2704 C CA . ALA B 1 155 ? 44.575 70.616 54.691 1.00 31.13 155 ALA B CA 1
ATOM 2705 C C . ALA B 1 155 ? 43.958 69.263 54.325 1.00 29.45 155 ALA B C 1
ATOM 2706 O O . ALA B 1 155 ? 44.428 68.215 54.778 1.00 27.49 155 ALA B O 1
ATOM 2708 N N . PHE B 1 156 ? 42.957 69.288 53.456 1.00 27.09 156 PHE B N 1
ATOM 2709 C CA . PHE B 1 156 ? 42.230 68.081 53.096 1.00 27.45 156 PHE B CA 1
ATOM 2710 C C . PHE B 1 156 ? 42.852 67.169 52.042 1.00 28.77 156 PHE B C 1
ATOM 2711 O O . PHE B 1 156 ? 43.455 67.633 51.059 1.00 27.66 156 PHE B O 1
ATOM 2719 N N . SER B 1 157 ? 42.727 65.861 52.270 1.00 27.50 157 SER B N 1
ATOM 2720 C CA . SER B 1 157 ? 43.200 64.871 51.313 1.00 27.86 157 SER B CA 1
ATOM 2721 C C . SER B 1 157 ? 42.459 63.567 51.531 1.00 26.72 157 SER B C 1
ATOM 2722 O O . SER B 1 157 ? 42.107 63.212 52.638 1.00 24.49 157 SER B O 1
ATOM 2725 N N . ILE B 1 158 ? 42.226 62.869 50.439 1.00 27.12 158 ILE B N 1
ATOM 2726 C CA . ILE B 1 158 ? 41.538 61.617 50.505 1.00 26.64 158 ILE B CA 1
ATOM 2727 C C . ILE B 1 158 ? 42.080 60.747 49.409 1.00 2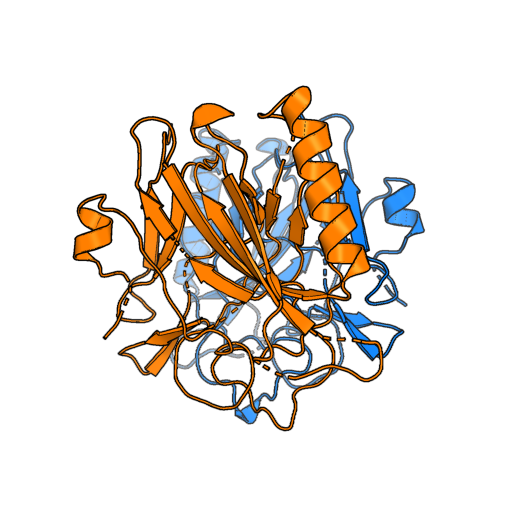7.80 158 ILE B C 1
ATOM 2728 O O . ILE B 1 158 ? 42.253 61.210 48.272 1.00 28.86 158 ILE B O 1
ATOM 2733 N N . SER B 1 159 ? 42.339 59.499 49.753 1.00 26.05 159 SER B N 1
ATOM 2734 C CA . SER B 1 159 ? 42.800 58.514 48.798 1.00 26.85 159 SER B CA 1
ATOM 2735 C C . SER B 1 159 ? 42.018 57.225 49.045 1.00 25.92 159 SER B C 1
ATOM 2736 O O . SER B 1 159 ? 41.590 56.909 50.181 1.00 23.62 159 SER B O 1
ATOM 2739 N N . ILE B 1 160 ? 41.798 56.489 47.967 1.00 25.61 160 ILE B N 1
ATOM 2740 C CA . ILE B 1 160 ? 41.057 55.232 48.067 1.00 26.45 160 ILE B CA 1
ATOM 2741 C C . ILE B 1 160 ? 41.896 54.212 47.353 1.00 27.37 160 ILE B C 1
ATOM 2742 O O . ILE B 1 160 ? 42.245 54.405 46.186 1.00 29.35 160 ILE B O 1
ATOM 2747 N N . GLU B 1 161 ? 42.216 53.142 48.056 1.00 27.00 161 GLU B N 1
ATOM 2748 C CA . GLU B 1 161 ? 43.080 52.123 47.504 1.00 27.10 161 GLU B CA 1
ATOM 2749 C C . GLU B 1 161 ? 42.465 50.729 47.611 1.00 24.91 161 GLU B C 1
ATOM 2750 O O . GLU B 1 161 ? 42.061 50.307 48.688 1.00 22.82 161 GLU B O 1
ATOM 2756 N N . PRO B 1 162 ? 42.431 49.982 46.492 1.00 23.45 162 PRO B N 1
ATOM 2757 C CA . PRO B 1 162 ? 41.882 48.628 46.486 1.00 23.93 162 PRO B CA 1
ATOM 2758 C C . PRO B 1 162 ? 42.863 47.698 47.236 1.00 23.43 162 PRO B C 1
ATOM 2759 O O . PRO B 1 162 ? 44.084 47.962 47.281 1.00 24.36 162 PRO B O 1
ATOM 2763 N N . THR B 1 163 ? 42.356 46.658 47.887 1.00 21.43 163 THR B N 1
ATOM 2764 C CA . THR B 1 163 ? 43.242 45.696 48.542 1.00 24.00 163 THR B CA 1
ATOM 2765 C C . THR B 1 163 ? 42.658 44.299 48.216 1.00 23.13 163 THR B C 1
ATOM 2766 O O . THR B 1 163 ? 41.510 44.158 47.694 1.00 22.66 163 THR B O 1
ATOM 2770 N N . GLU B 1 164 ? 43.438 43.275 48.543 1.00 23.32 164 GLU B N 1
ATOM 2771 C CA . GLU B 1 164 ? 43.010 41.899 48.360 1.00 24.64 164 GLU B CA 1
ATOM 2772 C C . GLU B 1 164 ? 42.623 41.292 49.712 1.00 25.11 164 GLU B C 1
ATOM 2773 O O . GLU B 1 164 ? 42.413 40.077 49.808 1.00 25.28 164 GLU B O 1
ATOM 2779 N N . LEU B 1 165 ? 42.490 42.128 50.758 1.00 24.31 165 LEU B N 1
ATOM 2780 C CA . LEU B 1 165 ? 42.169 41.610 52.092 1.00 24.91 165 LEU B CA 1
ATOM 2781 C C . LEU B 1 165 ? 40.904 40.780 52.234 1.00 24.77 165 LEU B C 1
ATOM 2782 O O . LEU B 1 165 ? 40.800 39.921 53.129 1.00 26.15 165 LEU B O 1
ATOM 2795 N N . GLY B 1 167 ? 39.667 39.334 49.420 1.00 24.54 167 GLY B N 1
ATOM 2796 C CA . GLY B 1 167 ? 39.615 38.699 48.118 1.00 25.29 167 GLY B CA 1
ATOM 2797 C C . GLY B 1 167 ? 38.822 39.532 47.113 1.00 24.85 167 GLY B C 1
ATOM 2798 O O . GLY B 1 167 ? 38.767 40.778 47.217 1.00 24.14 167 GLY B O 1
ATOM 2799 N N . VAL B 1 168 ? 38.230 38.866 46.122 1.00 24.39 168 VAL B N 1
ATOM 2800 C CA . VAL B 1 168 ? 37.420 39.551 45.132 1.00 23.02 168 VAL B CA 1
ATOM 2801 C C . VAL B 1 168 ? 36.082 38.806 45.038 1.00 25.84 168 VAL B C 1
ATOM 2802 O O . VAL B 1 168 ? 36.050 37.574 44.796 1.00 25.86 168 VAL B O 1
ATOM 2806 N N . SER B 1 169 ? 34.974 39.529 45.221 1.00 27.31 169 SER B N 1
ATOM 2807 C CA . SER B 1 169 ? 33.665 38.868 45.200 1.00 28.47 169 SER B CA 1
ATOM 2808 C C . SER B 1 169 ? 33.194 38.460 43.834 1.00 30.26 169 SER B C 1
ATOM 2809 O O . SER B 1 169 ? 33.707 38.930 42.813 1.00 29.20 169 SER B O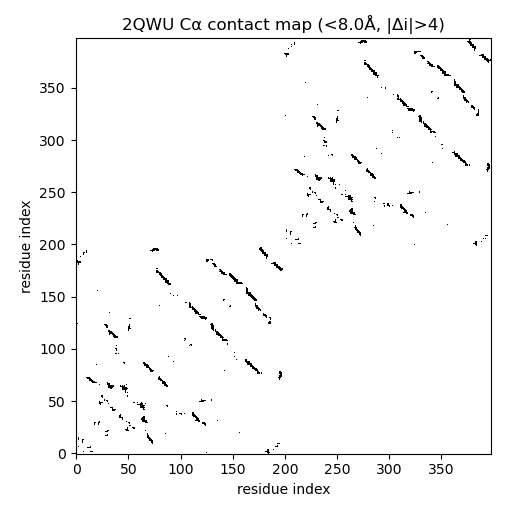 1
ATOM 2812 N N . LYS B 1 170 ? 32.131 37.651 43.822 1.00 34.09 170 LYS B N 1
ATOM 2813 C CA . LYS B 1 170 ? 31.556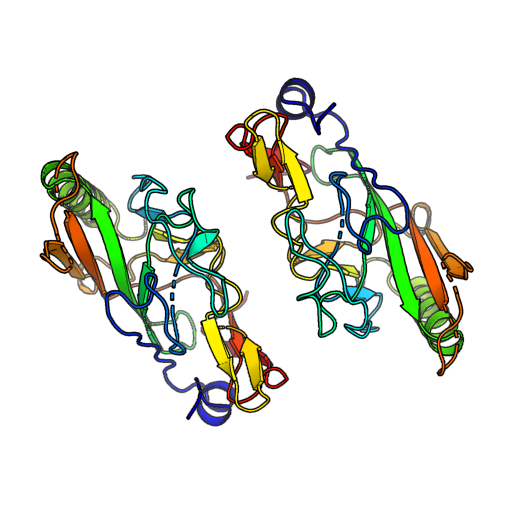 37.179 42.576 1.00 37.24 170 LYS B CA 1
ATOM 2814 C C . LYS B 1 170 ? 31.169 38.341 41.664 1.00 37.32 170 LYS B C 1
ATOM 2815 O O . LYS B 1 170 ? 31.245 38.213 40.434 1.00 38.27 170 LYS B O 1
ATOM 2821 N N . ASP B 1 171 ? 30.758 39.473 42.247 1.00 37.50 171 ASP B N 1
ATOM 2822 C CA . ASP B 1 171 ? 30.422 40.664 41.441 1.00 37.98 171 ASP B CA 1
ATOM 2823 C C . ASP B 1 171 ? 31.577 41.656 41.249 1.00 35.94 171 ASP B C 1
ATOM 2824 O O . ASP B 1 171 ? 31.370 42.779 40.769 1.00 36.38 171 ASP B O 1
ATOM 2829 N N . GLY B 1 172 ? 32.790 41.248 41.626 1.00 32.78 172 GLY B N 1
ATOM 2830 C CA . GLY B 1 172 ? 33.931 42.115 41.440 1.00 30.17 172 GLY B CA 1
ATOM 2831 C C . GLY B 1 172 ? 34.226 43.157 42.523 1.00 29.15 172 GLY B C 1
ATOM 2832 O O . GLY B 1 172 ? 34.988 44.134 42.289 1.00 28.08 172 GLY B O 1
ATOM 2841 N N . ARG B 1 174 ? 35.940 44.587 45.913 1.00 21.80 174 ARG B N 1
ATOM 2842 C CA . ARG B 1 174 ? 37.169 44.407 46.687 1.00 20.35 174 ARG B CA 1
ATOM 2843 C C . ARG B 1 174 ? 37.102 45.308 47.934 1.00 20.51 174 ARG B C 1
ATOM 2844 O O . ARG B 1 174 ? 36.400 46.310 47.933 1.00 19.76 174 ARG B O 1
ATOM 2852 N N . TYR B 1 175 ? 37.817 44.936 48.991 1.00 18.80 175 TYR B N 1
ATOM 2853 C CA . TYR B 1 175 ? 37.851 45.773 50.193 1.00 19.31 175 TYR B CA 1
ATOM 2854 C C . TYR B 1 175 ? 38.808 46.917 49.861 1.00 20.03 175 TYR B C 1
ATOM 2855 O O . TYR B 1 175 ? 39.972 46.677 49.531 1.00 20.55 175 TYR B O 1
ATOM 2864 N N . HIS B 1 176 ? 38.302 48.152 49.895 1.00 17.31 176 HIS B N 1
ATOM 2865 C CA . HIS B 1 176 ? 39.132 49.320 49.575 1.00 17.56 176 HIS B CA 1
ATOM 2866 C C . HIS B 1 176 ? 39.362 50.071 50.869 1.00 18.82 176 HIS B C 1
ATOM 2867 O O . HIS B 1 176 ? 38.469 50.125 51.712 1.00 17.88 176 HIS B O 1
ATOM 2874 N N . ILE B 1 177 ? 40.553 50.641 51.035 1.00 18.21 177 ILE B N 1
ATOM 2875 C CA . ILE B 1 177 ? 40.800 51.456 52.231 1.00 18.98 177 ILE B CA 1
ATOM 2876 C C . ILE B 1 177 ? 40.726 52.951 51.815 1.00 20.00 177 ILE B C 1
ATOM 2877 O O . ILE B 1 177 ? 41.406 53.418 50.858 1.00 18.92 177 ILE B O 1
ATOM 2886 N N . ILE B 1 178 ? 39.859 53.697 52.505 1.00 17.92 178 ILE B N 1
ATOM 2887 C CA . ILE B 1 178 ? 39.675 55.109 52.256 1.00 18.37 178 ILE B CA 1
ATOM 2888 C C . ILE B 1 178 ? 40.397 55.831 53.378 1.00 18.75 178 ILE B C 1
ATOM 2889 O O . ILE B 1 178 ? 40.030 55.688 54.543 1.00 19.26 178 ILE B O 1
ATOM 2894 N N . SER B 1 179 ? 41.416 56.607 53.015 1.00 18.95 179 SER B N 1
ATOM 2895 C CA . SER B 1 179 ? 42.235 57.333 53.976 1.00 20.19 179 SER B CA 1
ATOM 2896 C C . SER B 1 179 ? 41.935 58.808 53.838 1.00 19.53 179 SER B C 1
ATOM 2897 O O . SER B 1 179 ? 42.108 59.403 52.753 1.00 20.75 179 SER B O 1
ATOM 2902 N N . ILE B 1 180 ? 41.488 59.428 54.922 1.00 19.32 180 ILE B N 1
ATOM 2903 C CA . ILE B 1 180 ? 41.145 60.835 54.834 1.00 20.90 180 ILE B CA 1
ATOM 2904 C C . ILE B 1 180 ? 41.852 61.652 55.917 1.00 21.79 180 ILE B C 1
ATOM 2905 O O . ILE B 1 180 ? 41.939 61.228 57.060 1.00 21.04 180 ILE B O 1
ATOM 2910 N N . ASP B 1 181 ? 42.352 62.829 55.542 1.00 22.95 181 ASP B N 1
ATOM 2911 C CA . ASP B 1 181 ? 43.037 63.699 56.487 1.00 25.09 181 ASP B CA 1
ATOM 2912 C C . ASP B 1 181 ? 42.540 65.108 56.337 1.00 22.95 181 ASP B C 1
ATOM 2913 O O . ASP B 1 181 ? 41.918 65.454 55.323 1.00 23.32 181 ASP B O 1
ATOM 2918 N N . GLY B 1 182 ? 42.795 65.924 57.361 1.00 22.48 182 GLY B N 1
ATOM 2919 C CA . GLY B 1 182 ? 42.375 67.313 57.300 1.00 20.70 182 GLY B CA 1
ATOM 2920 C C . GLY B 1 182 ? 40.885 67.526 57.508 1.00 21.17 182 GLY B C 1
ATOM 2921 O O . GLY B 1 182 ? 40.293 68.421 56.895 1.00 21.53 182 GLY B O 1
ATOM 2922 N N . LEU B 1 183 ? 40.276 66.731 58.366 1.00 19.70 183 LEU B N 1
ATOM 2923 C CA . LEU B 1 183 ? 38.838 66.885 58.633 1.00 17.92 183 LEU B CA 1
ATOM 2924 C C . LEU B 1 183 ? 38.587 67.510 59.991 1.00 18.32 183 LEU B C 1
ATOM 2925 O O . LEU B 1 183 ? 39.429 67.548 60.862 1.00 17.47 183 LEU B O 1
ATOM 2930 N N . THR B 1 184 ? 37.367 68.006 60.150 1.00 18.66 184 THR B N 1
ATOM 2931 C CA . THR B 1 184 ? 36.957 68.528 61.435 1.00 19.57 184 THR B CA 1
ATOM 2932 C C . THR B 1 184 ? 35.452 68.265 61.574 1.00 18.58 184 THR B C 1
ATOM 2933 O O . THR B 1 184 ? 34.857 67.654 60.700 1.00 19.45 184 THR B O 1
ATOM 2937 N N . THR B 1 185 ? 34.875 68.691 62.705 1.00 18.49 185 THR B N 1
ATOM 2938 C CA . THR B 1 185 ? 33.455 68.510 62.925 1.00 18.77 185 THR B CA 1
ATOM 2939 C C . THR B 1 185 ? 32.958 69.633 63.827 1.00 17.37 185 THR B C 1
ATOM 2940 O O . THR B 1 185 ? 33.736 70.253 64.553 1.00 19.36 185 THR B O 1
ATOM 2944 N N . SER B 1 186 ? 31.654 69.892 63.765 1.00 20.48 186 SER B N 1
ATOM 2945 C CA . SER B 1 186 ? 31.058 70.888 64.632 1.00 22.14 186 SER B CA 1
ATOM 2946 C C . SER B 1 186 ? 30.550 70.236 65.902 1.00 21.31 186 SER B C 1
ATOM 2947 O O . SER B 1 186 ? 30.081 70.925 66.801 1.00 22.40 186 SER B O 1
ATOM 2950 N N . GLN B 1 187 ? 30.619 68.915 65.977 1.00 21.98 187 GLN B N 1
ATOM 2951 C CA . GLN B 1 187 ? 30.173 68.198 67.192 1.00 21.96 187 GLN B CA 1
ATOM 2952 C C . GLN B 1 187 ? 31.238 68.432 68.295 1.00 22.84 187 GLN B C 1
ATOM 2953 O O . GLN B 1 187 ? 32.417 68.203 68.083 1.00 23.25 187 GLN B O 1
ATOM 2959 N N . GLY B 1 188 ? 30.831 68.886 69.478 1.00 22.07 188 GLY B N 1
ATOM 2960 C CA . GLY B 1 188 ? 31.825 69.227 70.470 1.00 22.32 188 GLY B CA 1
ATOM 2961 C C . GLY B 1 188 ? 32.338 68.117 71.355 1.00 20.07 188 GLY B C 1
ATOM 2962 O O . GLY B 1 188 ? 33.308 68.310 72.064 1.00 19.37 188 GLY B O 1
ATOM 2963 N N . SER B 1 189 ? 31.690 66.964 71.333 1.00 19.19 189 SER B N 1
ATOM 2964 C CA . SER B 1 189 ? 32.157 65.879 72.209 1.00 19.30 189 SER B CA 1
ATOM 2965 C C . SER B 1 189 ? 31.735 64.545 71.618 1.00 18.13 189 SER B C 1
ATOM 2966 O O . SER B 1 189 ? 30.887 64.519 70.730 1.00 18.81 189 SER B O 1
ATOM 2969 N N . LEU B 1 190 ? 32.372 63.465 72.078 1.00 17.95 190 LEU B N 1
ATOM 2970 C CA . LEU B 1 190 ? 32.034 62.114 71.602 1.00 17.27 190 LEU B CA 1
ATOM 2971 C C . LEU B 1 190 ? 32.039 61.173 72.789 1.00 16.41 190 LEU B C 1
ATOM 2972 O O . LEU B 1 190 ? 32.917 61.304 73.664 1.00 16.19 190 LEU B O 1
ATOM 2977 N N . PRO B 1 191 ? 31.067 60.212 72.856 1.00 15.40 191 PRO B N 1
ATOM 2978 C CA . PRO B 1 191 ? 31.084 59.283 73.981 1.00 15.44 191 PRO B CA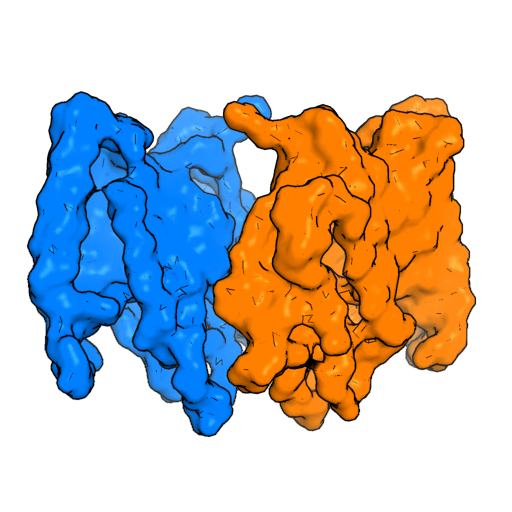 1
ATOM 2979 C C . PRO B 1 191 ? 32.262 58.332 73.818 1.00 15.35 191 PRO B C 1
ATOM 2980 O O . PRO B 1 191 ? 32.524 57.901 72.719 1.00 15.89 191 PRO B O 1
ATOM 2984 N N . VAL B 1 192 ? 32.938 58.019 74.920 1.00 14.52 192 VAL B N 1
ATOM 2985 C CA . VAL B 1 192 ? 34.058 57.090 74.890 1.00 15.90 192 VAL B CA 1
ATOM 2986 C C . VAL B 1 192 ? 34.012 56.173 76.111 1.00 14.47 192 VAL B C 1
ATOM 2987 O O . VAL B 1 192 ? 33.221 56.372 77.044 1.00 15.77 192 VAL B O 1
ATOM 2991 N N . CYS B 1 193 ? 34.829 55.128 76.090 1.00 14.86 193 CYS B N 1
ATOM 2992 C CA . CYS B 1 193 ? 34.896 54.244 77.270 1.00 15.43 193 CYS B CA 1
ATOM 2993 C C . CYS B 1 193 ? 36.312 53.754 77.340 1.00 17.20 193 CYS B C 1
ATOM 2994 O O . CYS B 1 193 ? 36.887 53.409 76.295 1.00 17.51 193 CYS B O 1
ATOM 2997 N N . CYS B 1 194 ? 36.855 53.730 78.559 1.00 18.11 194 CYS B N 1
ATOM 2998 C CA . CYS B 1 194 ? 38.258 53.402 78.749 1.00 20.71 194 CYS B CA 1
ATOM 2999 C C . CYS B 1 194 ? 38.518 51.931 79.074 1.00 18.89 194 CYS B C 1
ATOM 3000 O O . CYS B 1 194 ? 37.918 51.073 78.458 1.00 19.90 194 CYS B O 1
ATOM 3003 N N . ALA B 1 195 ? 39.373 51.629 80.054 1.00 20.51 195 ALA B N 1
ATOM 3004 C CA . ALA B 1 195 ? 39.749 50.235 80.317 1.00 20.00 195 ALA B CA 1
ATOM 3005 C C . ALA B 1 195 ? 38.612 49.280 80.699 1.00 17.96 195 ALA B C 1
ATOM 3006 O O . ALA B 1 195 ? 38.446 48.216 80.099 1.00 17.78 195 ALA B O 1
ATOM 3008 N N . ALA B 1 196 ? 37.830 49.677 81.700 1.00 20.37 196 ALA B N 1
ATOM 3009 C CA . ALA B 1 196 ? 36.703 48.852 82.176 1.00 19.62 196 ALA B CA 1
ATOM 3010 C C . ALA B 1 196 ? 35.420 49.360 81.527 1.00 18.33 196 ALA B C 1
ATOM 3011 O O . ALA B 1 196 ? 35.358 50.539 81.144 1.00 19.52 196 ALA B O 1
ATOM 3013 N N . SER B 1 197 ? 34.404 48.495 81.445 1.00 18.27 197 SER B N 1
ATOM 3014 C CA . SER B 1 197 ? 33.139 48.816 80.851 1.00 18.28 197 SER B CA 1
ATOM 3015 C C . SER B 1 197 ? 32.388 49.915 81.600 1.00 20.19 197 SER B C 1
ATOM 3016 O O . SER B 1 197 ? 31.480 50.520 81.030 1.00 20.30 197 SER B O 1
ATOM 3019 N N . THR B 1 198 ? 32.785 50.174 82.843 1.00 20.60 198 THR B N 1
ATOM 3020 C CA . THR B 1 198 ? 32.174 51.219 83.683 1.00 21.97 198 THR B CA 1
ATOM 3021 C C . THR B 1 198 ? 32.962 52.555 83.624 1.00 23.48 198 THR B C 1
ATOM 3022 O O . THR B 1 198 ? 32.574 53.536 84.243 1.00 25.42 198 THR B O 1
ATOM 3026 N N . ASP B 1 199 ? 34.068 52.593 82.886 1.00 22.90 199 ASP B N 1
ATOM 3027 C CA . ASP B 1 199 ? 34.894 53.792 82.792 1.00 23.19 199 ASP B CA 1
ATOM 3028 C C . ASP B 1 199 ? 34.475 54.670 81.609 1.00 22.49 199 ASP B C 1
ATOM 3029 O O . ASP B 1 199 ? 35.281 54.988 80.736 1.00 21.04 199 ASP B O 1
ATOM 3034 N N . LYS B 1 200 ? 33.211 55.074 81.599 1.00 20.15 200 LYS B N 1
ATOM 3035 C CA . LYS B 1 200 ? 32.628 55.889 80.541 1.00 19.97 200 LYS B CA 1
ATOM 3036 C C . LYS B 1 200 ? 32.928 57.368 80.636 1.00 19.40 200 LYS B C 1
ATOM 3037 O O . LYS B 1 200 ? 33.170 57.916 81.733 1.00 18.70 200 LYS B O 1
ATOM 3043 N N . GLY B 1 201 ? 32.923 58.035 79.489 1.00 19.22 201 GLY B N 1
ATOM 3044 C CA . GLY B 1 201 ? 33.152 59.457 79.496 1.00 18.28 201 GLY B CA 1
ATOM 3045 C C . GLY B 1 201 ? 32.613 60.086 78.240 1.00 19.21 201 GLY B C 1
ATOM 3046 O O . GLY B 1 201 ? 32.154 59.399 77.316 1.00 18.14 201 GLY B O 1
ATOM 3047 N N . VAL B 1 202 ? 32.664 61.413 78.245 1.00 17.34 202 VAL B N 1
ATOM 3048 C CA . VAL B 1 202 ? 32.275 62.199 77.110 1.00 19.70 202 VAL B CA 1
ATOM 3049 C C . VAL B 1 202 ? 33.527 62.996 76.838 1.00 20.84 202 VAL B C 1
ATOM 3050 O O . VAL B 1 202 ? 33.887 63.921 77.606 1.00 22.03 202 VAL B O 1
ATOM 3054 N N . ALA B 1 203 ? 34.206 62.622 75.759 1.00 19.59 203 ALA B N 1
ATOM 3055 C CA . ALA B 1 203 ? 35.440 63.284 75.388 1.00 19.14 203 ALA B CA 1
ATOM 3056 C C . ALA B 1 203 ? 35.177 64.606 74.661 1.00 18.60 203 ALA B C 1
ATOM 3057 O O . ALA B 1 203 ? 34.518 64.678 73.617 1.00 18.18 203 ALA B O 1
ATOM 3059 N N . LYS B 1 204 ? 35.690 65.678 75.241 1.00 18.50 204 LYS B N 1
ATOM 3060 C CA . LYS B 1 204 ? 35.525 67.005 74.644 1.00 18.24 204 LYS B CA 1
ATOM 3061 C C . LYS B 1 204 ? 36.551 67.156 73.497 1.00 19.01 204 LYS B C 1
ATOM 3062 O O . LYS B 1 204 ? 37.765 66.917 73.657 1.00 21.07 204 LYS B O 1
ATOM 3068 N N . ILE B 1 205 ? 36.066 67.508 72.322 1.00 17.18 205 ILE B N 1
ATOM 3069 C CA . ILE B 1 205 ? 36.969 67.631 71.182 1.00 17.47 205 ILE B CA 1
ATOM 3070 C C . ILE B 1 205 ? 36.932 69.005 70.565 1.00 18.77 205 ILE B C 1
ATOM 3071 O O . ILE B 1 205 ? 37.754 69.337 69.706 1.00 17.84 205 ILE B O 1
ATOM 3076 N N . GLY B 1 206 ? 35.943 69.806 70.969 1.00 19.26 206 GLY B N 1
ATOM 3077 C CA . GLY B 1 206 ? 35.842 71.151 70.420 1.00 20.28 206 GLY B CA 1
ATOM 3078 C C . GLY B 1 206 ? 35.144 72.007 71.449 1.00 20.22 206 GLY B C 1
ATOM 3079 O O . GLY B 1 206 ? 35.108 71.652 72.625 1.00 20.90 206 GLY B O 1
ATOM 3080 N N . TYR B 1 207 ? 34.589 73.138 71.015 1.00 20.03 207 TYR B N 1
ATOM 3081 C CA . TYR B 1 207 ? 33.861 74.037 71.921 1.00 20.58 207 TYR B CA 1
ATOM 3082 C C . TYR B 1 207 ? 32.582 73.385 72.470 1.00 22.14 207 TYR B C 1
ATOM 3083 O O . TYR B 1 207 ? 31.812 72.772 71.716 1.00 20.43 207 TYR B O 1
ATOM 3092 N N . ILE B 1 208 ? 32.381 73.529 73.785 1.00 24.85 208 ILE B N 1
ATOM 3093 C CA . ILE B 1 208 ? 31.208 73.019 74.509 1.00 29.27 208 ILE B CA 1
ATOM 3094 C C . ILE B 1 208 ? 30.692 74.223 75.324 1.00 31.44 208 ILE B C 1
ATOM 3095 O O . ILE B 1 208 ? 31.326 74.696 76.244 1.00 32.56 208 ILE B O 1
ATOM 3100 N N . ALA B 1 209 ? 29.540 74.745 74.941 1.00 36.38 209 ALA B N 1
ATOM 3101 C CA . ALA B 1 209 ? 28.971 75.914 75.604 1.00 38.68 209 ALA B CA 1
ATOM 3102 C C . ALA B 1 209 ? 28.701 75.601 77.083 1.00 39.96 209 ALA B C 1
ATOM 3103 O O . ALA B 1 209 ? 29.148 76.371 77.973 1.00 41.86 209 ALA B O 1
#

Radius of gyration: 22.07 Å; Cα contacts (8 Å, |Δi|>4): 967; chains: 2; bounding box: 46×46×59 Å

B-factor: mean 27.26, std 10.01, range [12.39, 73.15]

Organism: Francisella tularensis subsp. tularensis (strain SCHU S4 / Schu 4) (NCBI:txid177416)

InterPro domains:
  IPR021048 Intracellular growth locus C protein [PF11550] (1-211)

Nearest PDB structures (foldseek):
  2qwu-assembly2_B  TM=9.949E-01  e=2.861E-33  Francisella tularensis subsp. tularensis
  3s4c-assembly1_A  TM=1.493E-01  e=8.815E+00  Cellulomonas uda
  2qwu-assembly2_B  TM=1.002E+00  e=6.283E-37  Francisella tularensis subsp. tularensis
  3qde-assembly1_A  TM=1.690E-01  e=3.823E-01  Acetivibrio thermocellus
  3acs-assembly1_B  TM=1.708E-01  e=1.274E+00  Cellulomonas gilvus ATCC 13127

Secondary structure (DSSP, 8-state):
----HHHHHHT--B-----TTTTSSS-SS---BS-EEETTEEPP--B----TT--GGG--S--BSBEE---EE--SSS-EEEEEEEEE--HHHHHHHHHHHHHHHHHHTT--EEE-PBPS--EE-TTSSEE----TT-EEEES-TTT-EEEEEE------TT--EEEEEEEEEE-S--EEEEE-SSTT-EEEEE-S---/----HHHHHTTPPB-----TTTTSSS-SS---BS-EEETTEEPP--B-PPPTT--GGG--S--BSBEE---EE--SSS-EEEEEEEEE--HHHHHHHHHHHHHHHHS-TT--EEE-PBPS--EE-TTS-EE----TT-EEEES-TTT-EEEEEE------TT--EEEEEEEEEE-S--EEEEE-SSTT-EEEEE-S---

Solvent-accessible surface area: 19667 Å² total

Sequence (398 aa):
SEITRQQVTSGETIHVRTDPTACIGSHPNCRFIDSLTIAGEKLDKNIVAIDGGEDVTKADSATAAASVIRSITPGSINPTISITLGVLIKSNVRTKIEEKVSSILQASATDKIKLGNSNKKQEYKTDEAWGIIDLSNLELYPISAKAFSISIEPTELGVSKDGRYHIISIDGLTTSQGSLPVCCAASTDKGVAKIGYIASEITRQQVTSGETIHVRTDPTACIGSHPNCRFIDSLTIAGEKLDKNIVAIDGGEDVTKADSATAAASVIRSITPGSINPTISITLGVLIKSNVRTKIEEKVSSILQASATDKIKLGNSNKKQEYKTDEAWGIIDLSNLELYPISAKAFSISIEPTELGVSKDGRYHIISIDGLTTSQGSLPVCCAASTDKGVAKIGYIA

Foldseek 3Di:
DKQAPVCQVVQAKGKDADDLVQQDDDDQFFWAFQWKAALRRTADQAAQGAAHPRDRVPGDGRRHQWIWGIIWRADAAWIWDKTKIKGADAPVVQVVRVVSQVVCQVVFFQNWMWTAWDGAFGHQAPVGRGGFQTCHGFIKTAPHSVFKDWDKAFDPCPADPVHGTIMIIIGRIIGNDQWTWGAIHHRVRIDIRGRHDDD/DKCAPVCQVVQAKGKDAFPPVQFADDDQAFWAFAWKAALNRTADQAAQGDAHPDDNVVTDGRRHSKIWGIIWRADAAKTWDKTKIKGFDAVVSLVVRVVSQVVCLVPPQQNWMWTAWDGAFGHQAPVGDGGFQTCHGFIKTAPHSVFKDKDKAFDPCPADPVGGIIMIIIGRMIGNDQWTWGAIRHRPRIDIRGRRHDD